Protein AF-0000000069871513 (afdb_homodimer)

Nearest PDB structures (foldseek):
  2qm1-assembly1_B  TM=8.879E-01  e=6.012E-32  Enterococcus faecalis V583
  5nck-assembly1_B  TM=9.166E-01  e=3.804E-28  Fusobacterium nucleatum
  2yhy-assembly1_A  TM=8.783E-01  e=1.536E-26  Homo sapiens
  5f7r-assembly1_A  TM=8.833E-01  e=1.737E-26  Listeria monocytogenes EGD-e
  2yhw-assembly1_A-2  TM=8.695E-01  e=2.845E-26  Homo sapiens

Secondary structure (DSSP, 8-state):
-------EEEEEEEE-SSEEEEEEEETTS-EEEEEEEEE--TTS-HHHHHHHHHHHHHHHHHHTTT-EEEEEEEEE-S-EETTTTEE-S-TTSGGGTTB-HHHHHHHHH-S-EEEEEHHHHHHHHHHHHSTTTT-SEEEEEEESSSEEEEEEETTEE---SSS-TT-GGGSEETTEEGGGTSSHHHHHHHHHHHHS----HHHHHHHHHTT-HHHHHHHHHHHHHHHHHHHHHHHHH--SEEEEESGGGGGHHHHHHHHHHHHHTTS-HHHHHH-EEEE-SSGGGHHHHHHHHTTT--/-------EEEEEEEE-SSEEEEEEEETTS-EEEEEEEEE--TTS-HHHHHHHHHHHHHHHHHHTTT-EEEEEEEEE-S-EETTTTEE-S-TTSGGGTTB-HHHHHHHHH-S-EEEEEHHHHHHHHHHHHSTTTT-SEEEEEEESSSEEEEEEETTEE---SSS-TT-GGGSEETTEEGGGTSSHHHHHHHHHHHHS----HHHHHHHHHTT-HHHHHHHHHHHHHHHHHHHHHHHHH--SEEEEESGGGGGHHHHHHHHHHHHHTTS-HHHHHH-EEEE-SSGGGHHHHHHHHTTT--

InterPro domains:
  IPR000600 ROK family [PF00480] (11-295)
  IPR000600 ROK family [PTHR18964] (6-296)
  IPR043129 ATPase, nucleotide binding domain [SSF53067] (10-296)

pLDDT: mean 94.79, std 7.9, range [35.88, 98.81]

Radius of gyration: 26.22 Å; Cα contacts (8 Å, |Δi|>4): 1414; chains: 2; bounding box: 74×76×52 Å

Organism: Bacteroides thetaiotaomicron (strain ATCC 29148 / DSM 2079 / JCM 5827 / CCUG 10774 / NCTC 10582 / VPI-5482 / E50) (NCBI:txid226186)

Structure (mmCIF, N/CA/C/O backbone):
data_AF-0000000069871513-model_v1
#
loop_
_entity.id
_entity.type
_entity.pdbx_description
1 polymer 'ROK family transcriptional repressor'
#
loop_
_atom_site.group_PDB
_atom_site.id
_atom_site.type_symbol
_atom_site.label_atom_id
_atom_site.label_alt_id
_atom_site.label_comp_id
_atom_site.label_asym_id
_atom_site.label_entity_id
_atom_site.label_seq_id
_atom_site.pdbx_PDB_ins_code
_atom_site.Cartn_x
_atom_site.Cartn_y
_atom_site.Cartn_z
_atom_site.occupancy
_atom_site.B_iso_or_equiv
_atom_site.auth_seq_id
_atom_site.auth_comp_id
_atom_site.auth_asym_id
_atom_site.auth_atom_id
_atom_site.pdbx_PDB_model_num
ATOM 1 N N . MET A 1 1 ? 42.719 -18.656 -26.688 1 36.09 1 MET A N 1
ATOM 2 C CA . MET A 1 1 ? 41.812 -19.391 -25.797 1 36.09 1 MET A CA 1
ATOM 3 C C . MET A 1 1 ? 40.812 -18.438 -25.156 1 36.09 1 MET A C 1
ATOM 5 O O . MET A 1 1 ? 41.156 -17.562 -24.375 1 36.09 1 MET A O 1
ATOM 9 N N . ARG A 1 2 ? 39.844 -18.125 -25.875 1 39.47 2 ARG A N 1
ATOM 10 C CA . ARG A 1 2 ? 38.875 -17.172 -25.359 1 39.47 2 ARG A CA 1
ATOM 11 C C . ARG A 1 2 ? 38.312 -17.609 -24.016 1 39.47 2 ARG A C 1
ATOM 13 O O . ARG A 1 2 ? 37.781 -18.719 -23.891 1 39.47 2 ARG A O 1
ATOM 20 N N . ILE A 1 3 ? 38.812 -17.141 -22.953 1 39.59 3 ILE A N 1
ATOM 21 C CA . ILE A 1 3 ? 38.344 -17.438 -21.609 1 39.59 3 ILE A CA 1
ATOM 22 C C . ILE A 1 3 ? 36.844 -17.234 -21.547 1 39.59 3 ILE A C 1
ATOM 24 O O . ILE A 1 3 ? 36.344 -16.141 -21.766 1 39.59 3 ILE A O 1
ATOM 28 N N . VAL A 1 4 ? 36.125 -18.234 -22.031 1 45.56 4 VAL A N 1
ATOM 29 C CA . VAL A 1 4 ? 34.688 -18.156 -21.875 1 45.56 4 VAL A CA 1
ATOM 30 C C . VAL A 1 4 ? 34.312 -18.062 -20.391 1 45.56 4 VAL A C 1
ATOM 32 O O . VAL A 1 4 ? 34.656 -18.953 -19.609 1 45.56 4 VAL A O 1
ATOM 35 N N . TYR A 1 5 ? 34.312 -16.906 -19.766 1 51.69 5 TYR A N 1
ATOM 36 C CA . TYR A 1 5 ? 33.875 -16.781 -18.391 1 51.69 5 TYR A CA 1
ATOM 37 C C . TYR A 1 5 ? 32.594 -17.578 -18.172 1 51.69 5 TYR A C 1
ATOM 39 O O . TYR A 1 5 ? 31.656 -17.531 -18.984 1 51.69 5 TYR A O 1
ATOM 47 N N . PRO A 1 6 ? 32.781 -18.609 -17.328 1 61.94 6 PRO A N 1
ATOM 48 C CA . PRO A 1 6 ? 31.609 -19.469 -17.125 1 61.94 6 PRO A CA 1
ATOM 49 C C . PRO A 1 6 ? 30.344 -18.688 -16.828 1 61.94 6 PRO A C 1
ATOM 51 O O . PRO A 1 6 ? 30.406 -17.609 -16.219 1 61.94 6 PRO A O 1
ATOM 54 N N . LYS A 1 7 ? 29.297 -18.922 -17.5 1 80.25 7 LYS A N 1
ATOM 55 C CA . LYS A 1 7 ? 27.984 -18.281 -17.312 1 80.25 7 LYS A CA 1
ATOM 56 C C . LYS A 1 7 ? 27.484 -18.484 -15.883 1 80.25 7 LYS A C 1
ATOM 58 O O . LYS A 1 7 ? 27.469 -19.609 -15.375 1 80.25 7 LYS A O 1
ATOM 63 N N . LYS A 1 8 ? 27.438 -17.391 -15.086 1 90.94 8 LYS A N 1
ATOM 64 C CA . LYS A 1 8 ? 26.812 -17.469 -13.758 1 90.94 8 LYS A CA 1
ATOM 65 C C . LYS A 1 8 ? 25.359 -17.875 -13.852 1 90.94 8 LYS A C 1
ATOM 67 O O . LYS A 1 8 ? 24.562 -17.25 -14.562 1 90.94 8 LYS A O 1
ATOM 72 N N . ILE A 1 9 ? 25.109 -19.094 -13.328 1 96.44 9 ILE A N 1
ATOM 73 C CA . ILE A 1 9 ? 23.75 -19.594 -13.375 1 96.44 9 ILE A CA 1
ATOM 74 C C . ILE A 1 9 ? 23.234 -19.859 -11.953 1 96.44 9 ILE A C 1
ATOM 76 O O . ILE A 1 9 ? 24.031 -20.031 -11.031 1 96.44 9 ILE A O 1
ATOM 80 N N . ALA A 1 10 ? 21.984 -19.781 -11.773 1 98.38 10 ALA A N 1
ATOM 81 C CA . ALA A 1 10 ? 21.312 -20.062 -10.508 1 98.38 10 ALA A CA 1
ATOM 82 C C . ALA A 1 10 ? 20.188 -21.078 -10.695 1 98.38 10 ALA A C 1
ATOM 84 O O . ALA A 1 10 ? 19.594 -21.156 -11.766 1 98.38 10 ALA A O 1
ATOM 85 N N . ILE A 1 11 ? 20.016 -21.859 -9.695 1 98.62 11 ILE A N 1
ATOM 86 C CA . ILE A 1 11 ? 18.844 -22.719 -9.641 1 98.62 11 ILE A CA 1
ATOM 87 C C . ILE A 1 11 ? 17.656 -21.953 -9.039 1 98.62 11 ILE A C 1
ATOM 89 O O . ILE A 1 11 ? 17.797 -21.312 -7.992 1 98.62 11 ILE A O 1
ATOM 93 N N . GLY A 1 12 ? 16.562 -21.938 -9.742 1 98.81 12 GLY A N 1
ATOM 94 C CA . GLY A 1 12 ? 15.312 -21.453 -9.188 1 98.81 12 GLY A CA 1
ATOM 95 C C . GLY A 1 12 ? 14.336 -22.562 -8.859 1 98.81 12 GLY A C 1
ATOM 96 O O . GLY A 1 12 ? 14.125 -23.469 -9.656 1 98.81 12 GLY A O 1
ATOM 97 N N . VAL A 1 13 ? 13.773 -22.5 -7.656 1 98.75 13 VAL A N 1
ATOM 98 C CA . VAL A 1 13 ? 12.789 -23.484 -7.219 1 98.75 13 VAL A CA 1
ATOM 99 C C . VAL A 1 13 ? 11.508 -22.781 -6.785 1 98.75 13 VAL A C 1
ATOM 101 O O . VAL A 1 13 ? 11.539 -21.906 -5.914 1 98.75 13 VAL A O 1
ATOM 104 N N . ASP A 1 14 ? 10.445 -23.109 -7.367 1 97.56 14 ASP A N 1
ATOM 105 C CA . ASP A 1 14 ? 9.117 -22.625 -7.008 1 97.56 14 ASP A CA 1
ATOM 106 C C . ASP A 1 14 ? 8.32 -23.703 -6.262 1 97.56 14 ASP A C 1
ATOM 108 O O . ASP A 1 14 ? 7.949 -24.719 -6.848 1 97.56 14 ASP A O 1
ATOM 112 N N . ILE A 1 15 ? 8.07 -23.438 -5.039 1 96.5 15 ILE A N 1
ATOM 113 C CA . ILE A 1 15 ? 7.363 -24.406 -4.207 1 96.5 15 ILE A CA 1
ATOM 114 C C . ILE A 1 15 ? 5.914 -23.969 -4.016 1 96.5 15 ILE A C 1
ATOM 116 O O . ILE A 1 15 ? 5.629 -23.062 -3.229 1 96.5 15 ILE A O 1
ATOM 120 N N . GLY A 1 16 ? 5.023 -24.625 -4.68 1 91.5 16 GLY A N 1
ATOM 121 C CA . GLY A 1 16 ? 3.596 -24.406 -4.504 1 91.5 16 GLY A CA 1
ATOM 122 C C . GLY A 1 16 ? 2.926 -25.5 -3.689 1 91.5 16 GLY A C 1
ATOM 123 O O . GLY A 1 16 ? 3.561 -26.5 -3.336 1 91.5 16 GLY A O 1
ATOM 124 N N . GLY A 1 17 ? 1.733 -25.25 -3.395 1 86.25 17 GLY A N 1
ATOM 125 C CA . GLY A 1 17 ? 0.981 -26.25 -2.664 1 86.25 17 GLY A CA 1
ATOM 126 C C . GLY A 1 17 ? 0.717 -27.5 -3.477 1 86.25 17 GLY A C 1
ATOM 127 O O . GLY A 1 17 ? 0.546 -28.594 -2.916 1 86.25 17 GLY A O 1
ATOM 128 N N . THR A 1 18 ? 0.7 -27.406 -4.738 1 86.12 18 THR A N 1
ATOM 129 C CA . THR A 1 18 ? 0.325 -28.516 -5.609 1 86.12 18 THR A CA 1
ATOM 130 C C . THR A 1 18 ? 1.543 -29.062 -6.355 1 86.12 18 THR A C 1
ATOM 132 O O . THR A 1 18 ? 1.686 -30.266 -6.527 1 86.12 18 THR A O 1
ATOM 135 N N . LYS A 1 19 ? 2.418 -28.188 -6.758 1 92.31 19 LYS A N 1
ATOM 136 C CA . LYS A 1 19 ? 3.572 -28.578 -7.559 1 92.31 19 LYS A CA 1
ATOM 137 C C . LYS A 1 19 ? 4.824 -27.812 -7.129 1 92.31 19 LYS A C 1
ATOM 139 O O . LYS A 1 19 ? 4.73 -26.719 -6.578 1 92.31 19 LYS A O 1
ATOM 144 N N . ILE A 1 20 ? 5.891 -28.453 -7.387 1 97 20 ILE A N 1
ATOM 145 C CA . ILE A 1 20 ? 7.207 -27.844 -7.25 1 97 20 ILE A CA 1
ATOM 146 C C . ILE A 1 20 ? 7.918 -27.844 -8.602 1 97 20 ILE A C 1
ATOM 148 O O . ILE A 1 20 ? 7.977 -28.875 -9.281 1 97 20 ILE A O 1
ATOM 152 N N . LYS A 1 21 ? 8.359 -26.672 -9.031 1 97.75 21 LYS A N 1
ATOM 153 C CA . LYS A 1 21 ? 9.062 -26.547 -10.305 1 97.75 21 LYS A CA 1
ATOM 154 C C . LYS A 1 21 ? 10.453 -25.953 -10.109 1 97.75 21 LYS A C 1
ATOM 156 O O . LYS A 1 21 ? 10.633 -25.031 -9.312 1 97.75 21 LYS A O 1
ATOM 161 N N . ALA A 1 22 ? 11.406 -26.5 -10.852 1 98.62 22 ALA A N 1
ATOM 162 C CA . ALA A 1 22 ? 12.781 -26.016 -10.742 1 98.62 22 ALA A CA 1
ATOM 163 C C . ALA A 1 22 ? 13.422 -25.891 -12.117 1 98.62 22 ALA A C 1
ATOM 165 O O . ALA A 1 22 ? 13.016 -26.562 -13.07 1 98.62 22 ALA A O 1
ATOM 166 N N . GLY A 1 23 ? 14.367 -25 -12.203 1 98.38 23 GLY A N 1
ATOM 167 C CA . GLY A 1 23 ? 15.141 -24.797 -13.422 1 98.38 23 GLY A CA 1
ATOM 168 C C . GLY A 1 23 ? 16.406 -24 -13.195 1 98.38 23 GLY A C 1
ATOM 169 O O . GLY A 1 23 ? 16.641 -23.469 -12.102 1 98.38 23 GLY A O 1
ATOM 170 N N . LEU A 1 24 ? 17.234 -24.016 -14.25 1 98.06 24 LEU A N 1
ATOM 171 C CA . LEU A 1 24 ? 18.469 -23.234 -14.273 1 98.06 24 LEU A CA 1
ATOM 172 C C . LEU A 1 24 ? 18.312 -21.984 -15.117 1 98.06 24 LEU A C 1
ATOM 174 O O . LEU A 1 24 ? 17.766 -22.047 -16.219 1 98.06 24 LEU A O 1
ATOM 178 N N . VAL A 1 25 ? 18.734 -20.906 -14.516 1 98 25 VAL A N 1
ATOM 179 C CA . VAL A 1 25 ? 18.609 -19.625 -15.219 1 98 25 VAL A CA 1
ATOM 180 C C . VAL A 1 25 ? 19.922 -18.859 -15.125 1 98 25 VAL A C 1
ATOM 182 O O . VAL A 1 25 ? 20.547 -18.828 -14.062 1 98 25 VAL A O 1
ATOM 185 N N . ASP A 1 26 ? 20.359 -18.219 -16.188 1 96.75 26 ASP A N 1
ATOM 186 C CA . ASP A 1 26 ? 21.562 -17.391 -16.125 1 96.75 26 ASP A CA 1
ATOM 187 C C . ASP A 1 26 ? 21.203 -15.938 -15.828 1 96.75 26 ASP A C 1
ATOM 189 O O . ASP A 1 26 ? 20.031 -15.609 -15.633 1 96.75 26 ASP A O 1
ATOM 193 N N . ILE A 1 27 ? 22.203 -15.125 -15.766 1 94.75 27 ILE A N 1
ATOM 194 C CA . ILE A 1 27 ? 22.047 -13.758 -15.297 1 94.75 27 ILE A CA 1
ATOM 195 C C . ILE A 1 27 ? 21.203 -12.961 -16.297 1 94.75 27 ILE A C 1
ATOM 197 O O . ILE A 1 27 ? 20.641 -11.914 -15.953 1 94.75 27 ILE A O 1
ATOM 201 N N . ASN A 1 28 ? 21.047 -13.445 -17.516 1 95.31 28 ASN A N 1
ATOM 202 C CA . ASN A 1 28 ? 20.297 -12.758 -18.547 1 95.31 28 ASN A CA 1
ATOM 203 C C . ASN A 1 28 ? 18.875 -13.281 -18.656 1 95.31 28 ASN A C 1
ATOM 205 O O . ASN A 1 28 ? 18.109 -12.867 -19.531 1 95.31 28 ASN A O 1
ATOM 209 N N . GLY A 1 29 ? 18.531 -14.219 -17.812 1 96.19 29 GLY A N 1
ATOM 210 C CA . GLY A 1 29 ? 17.188 -14.773 -17.812 1 96.19 29 GLY A CA 1
ATOM 211 C C . GLY A 1 29 ? 17.016 -15.914 -18.797 1 96.19 29 GLY A C 1
ATOM 212 O O . GLY A 1 29 ? 15.898 -16.281 -19.156 1 96.19 29 GLY A O 1
ATOM 213 N N . GLN A 1 30 ? 18.078 -16.375 -19.312 1 96.25 30 GLN A N 1
ATOM 214 C CA . GLN A 1 30 ? 18 -17.531 -20.203 1 96.25 30 GLN A CA 1
ATOM 215 C C . GLN A 1 30 ? 17.906 -18.828 -19.422 1 96.25 30 GLN A C 1
ATOM 217 O O . GLN A 1 30 ? 18.688 -19.062 -18.5 1 96.25 30 GLN A O 1
ATOM 222 N N . ILE A 1 31 ? 16.984 -19.656 -19.812 1 96.88 31 ILE A N 1
ATOM 223 C CA . ILE A 1 31 ? 16.828 -20.969 -19.203 1 96.88 31 ILE A CA 1
ATOM 224 C C . ILE A 1 31 ? 17.906 -21.906 -19.734 1 96.88 31 ILE A C 1
ATOM 226 O O . ILE A 1 31 ? 18.109 -22 -20.953 1 96.88 31 ILE A O 1
ATOM 230 N N . ILE A 1 32 ? 18.547 -22.531 -18.828 1 95.06 32 ILE A N 1
ATOM 231 C CA . ILE A 1 32 ? 19.578 -23.5 -19.172 1 95.06 32 ILE A CA 1
ATOM 232 C C . ILE A 1 32 ? 19.078 -24.906 -18.859 1 95.06 32 ILE A C 1
ATOM 234 O O . ILE A 1 32 ? 18.562 -25.172 -17.781 1 95.06 32 ILE A O 1
ATOM 238 N N . GLY A 1 33 ? 19.188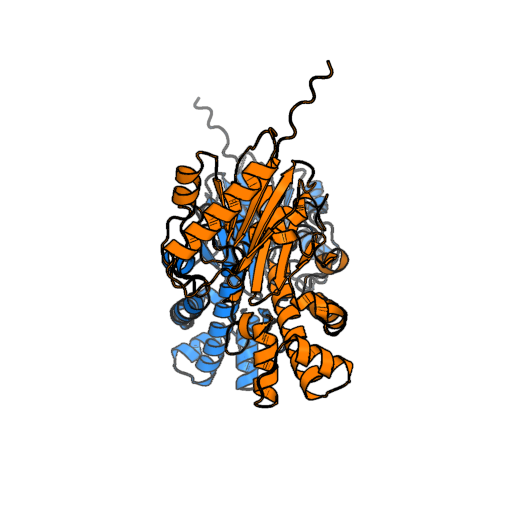 -25.812 -19.859 1 95.25 33 GLY A N 1
ATOM 239 C CA . GLY A 1 33 ? 18.719 -27.172 -19.656 1 95.25 33 GLY A CA 1
ATOM 240 C C . GLY A 1 33 ? 17.203 -27.281 -19.672 1 95.25 33 GLY A C 1
ATOM 241 O O . GLY A 1 33 ? 16.531 -26.578 -20.438 1 95.25 33 GLY A O 1
ATOM 242 N N . ILE A 1 34 ? 16.703 -28.312 -18.969 1 97.19 34 ILE A N 1
ATOM 243 C CA . ILE A 1 34 ? 15.273 -28.609 -19 1 97.19 34 ILE A CA 1
ATOM 244 C C . ILE A 1 34 ? 14.672 -28.422 -17.609 1 97.19 34 ILE A C 1
ATOM 246 O O . ILE A 1 34 ? 15.016 -29.156 -16.672 1 97.19 34 ILE A O 1
ATOM 250 N N . PRO A 1 35 ? 13.789 -27.422 -17.484 1 98 35 PRO A N 1
ATOM 251 C CA . PRO A 1 35 ? 13.078 -27.328 -16.219 1 98 35 PRO A CA 1
ATOM 252 C C . PRO A 1 35 ? 12.289 -28.594 -15.883 1 98 35 PRO A C 1
ATOM 254 O O . PRO A 1 35 ? 11.867 -29.312 -16.797 1 98 35 PRO A O 1
ATOM 257 N N . GLU A 1 36 ? 12.062 -28.812 -14.625 1 98.12 36 GLU A N 1
ATOM 258 C CA . GLU A 1 36 ? 11.336 -30 -14.18 1 98.12 36 GLU A CA 1
ATOM 259 C C . GLU A 1 36 ? 10.281 -29.641 -13.133 1 98.12 36 GLU A C 1
ATOM 261 O O . GLU A 1 36 ? 10.461 -28.688 -12.367 1 98.12 36 GLU A O 1
ATOM 266 N N . SER A 1 37 ? 9.219 -30.375 -13.141 1 97.06 37 SER A N 1
ATOM 267 C CA . SER A 1 37 ? 8.133 -30.203 -12.18 1 97.06 37 SER A CA 1
ATOM 268 C C . SER A 1 37 ? 7.77 -31.531 -11.516 1 97.06 37 SER A C 1
ATOM 270 O O . SER A 1 37 ? 7.785 -32.594 -12.164 1 97.06 37 SER A O 1
ATOM 272 N N . ILE A 1 38 ? 7.508 -31.469 -10.203 1 97.25 38 ILE A N 1
ATOM 273 C CA . ILE A 1 38 ? 7.023 -32.625 -9.461 1 97.25 38 ILE A CA 1
ATOM 274 C C . ILE A 1 38 ? 5.801 -32.25 -8.641 1 97.25 38 ILE A C 1
ATOM 276 O O . ILE A 1 38 ? 5.566 -31.047 -8.383 1 97.25 38 ILE A O 1
ATOM 280 N N . ARG A 1 39 ? 5.062 -33.25 -8.25 1 94.81 39 ARG A N 1
ATOM 281 C CA . ARG A 1 39 ? 3.969 -33 -7.316 1 94.81 39 ARG A CA 1
ATOM 282 C C . ARG A 1 39 ? 4.5 -32.656 -5.93 1 94.81 39 ARG A C 1
ATOM 284 O O . ARG A 1 39 ? 5.465 -33.25 -5.461 1 94.81 39 ARG A O 1
ATOM 291 N N . THR A 1 40 ? 3.953 -31.719 -5.281 1 93.38 40 THR A N 1
ATOM 292 C CA . THR A 1 40 ? 4.391 -31.312 -3.953 1 93.38 40 THR A CA 1
ATOM 293 C C . THR A 1 40 ? 4.105 -32.406 -2.93 1 93.38 40 THR A C 1
ATOM 295 O O . THR A 1 40 ? 4.906 -32.625 -2.02 1 93.38 40 THR A O 1
ATOM 298 N N . LEU A 1 41 ? 2.947 -33.125 -3.104 1 92.5 41 LEU A N 1
ATOM 299 C CA . LEU A 1 41 ? 2.465 -34.125 -2.148 1 92.5 41 LEU A CA 1
ATOM 300 C C . LEU A 1 41 ? 2.342 -33.5 -0.753 1 92.5 41 LEU A C 1
ATOM 302 O O . LEU A 1 41 ? 2.887 -34.062 0.212 1 92.5 41 LEU A O 1
ATOM 306 N N . ALA A 1 42 ? 1.571 -32.438 -0.666 1 90.25 42 ALA A N 1
ATOM 307 C CA . ALA A 1 42 ? 1.535 -31.531 0.467 1 90.25 42 ALA A CA 1
ATOM 308 C C . ALA A 1 42 ? 1.076 -32.25 1.737 1 90.25 42 ALA A C 1
ATOM 310 O O . ALA A 1 42 ? 1.376 -31.797 2.848 1 90.25 42 ALA A O 1
ATOM 311 N N . HIS A 1 43 ? 0.436 -33.344 1.594 1 93.06 43 HIS A N 1
ATOM 312 C CA . HIS A 1 43 ? -0.128 -34 2.76 1 93.06 43 HIS A CA 1
ATOM 313 C C . HIS A 1 43 ? 0.735 -35.188 3.184 1 93.06 43 HIS A C 1
ATOM 315 O O . HIS A 1 43 ? 0.454 -35.844 4.195 1 93.06 43 HIS A O 1
ATOM 321 N N . GLU A 1 44 ? 1.738 -35.469 2.455 1 94.06 44 GLU A N 1
ATOM 322 C CA . GLU A 1 44 ? 2.727 -36.438 2.859 1 94.06 44 GLU A CA 1
ATOM 323 C C . GLU A 1 44 ? 3.658 -35.906 3.936 1 94.06 44 GLU A C 1
ATOM 325 O O . GLU A 1 44 ? 3.701 -34.688 4.164 1 94.06 44 GLU A O 1
ATOM 330 N N . PRO A 1 45 ? 4.359 -36.812 4.637 1 95.25 45 PRO A N 1
ATOM 331 C CA . PRO A 1 45 ? 5.312 -36.344 5.637 1 95.25 45 PRO A CA 1
ATOM 332 C C . PRO A 1 45 ? 6.309 -35.312 5.07 1 95.25 45 PRO A C 1
ATOM 334 O O . PRO A 1 45 ? 6.805 -35.5 3.955 1 95.25 45 PRO A O 1
ATOM 337 N N . GLY A 1 46 ? 6.559 -34.281 5.809 1 95.81 46 GLY A N 1
ATOM 338 C CA . GLY A 1 46 ? 7.438 -33.219 5.391 1 95.81 46 GLY A CA 1
ATOM 339 C C . GLY A 1 46 ? 8.789 -33.688 4.891 1 95.81 46 GLY A C 1
ATOM 340 O O . GLY A 1 46 ? 9.312 -33.188 3.904 1 95.81 46 GLY A O 1
ATOM 341 N N . GLU A 1 47 ? 9.297 -34.656 5.527 1 95.5 47 GLU A N 1
ATOM 342 C CA . GLU A 1 47 ? 10.594 -35.219 5.148 1 95.5 47 GLU A CA 1
ATOM 343 C C . GLU A 1 47 ? 10.57 -35.75 3.719 1 95.5 47 GLU A C 1
ATOM 345 O O . GLU A 1 47 ? 11.57 -35.656 3.002 1 95.5 47 GLU A O 1
ATOM 350 N N . MET A 1 48 ? 9.469 -36.312 3.396 1 96.5 48 MET A N 1
ATOM 351 C CA . MET A 1 48 ? 9.32 -36.844 2.041 1 96.5 48 MET A CA 1
ATOM 352 C C . MET A 1 48 ? 9.328 -35.688 1.021 1 96.5 48 MET A C 1
ATOM 354 O O . MET A 1 48 ? 9.93 -35.812 -0.046 1 96.5 48 MET A O 1
ATOM 358 N N . ILE A 1 49 ? 8.641 -34.656 1.353 1 96.62 49 ILE A N 1
ATOM 359 C CA . ILE A 1 49 ? 8.594 -33.5 0.476 1 96.62 49 ILE A CA 1
ATOM 360 C C . ILE A 1 49 ? 10.008 -32.969 0.272 1 96.62 49 ILE A C 1
ATOM 362 O O . ILE A 1 49 ? 10.414 -32.688 -0.859 1 96.62 49 ILE A O 1
ATOM 366 N N . ILE A 1 50 ? 10.742 -32.906 1.359 1 97.38 50 ILE A N 1
ATOM 367 C CA . ILE A 1 50 ? 12.086 -32.344 1.331 1 97.38 50 ILE A CA 1
ATOM 368 C C . ILE A 1 50 ? 13.023 -33.25 0.553 1 97.38 50 ILE A C 1
ATOM 370 O O . ILE A 1 50 ? 13.898 -32.781 -0.182 1 97.38 50 ILE A O 1
ATOM 374 N N . GLU A 1 51 ? 12.859 -34.5 0.73 1 97.5 51 GLU A N 1
ATOM 375 C CA . GLU A 1 51 ? 13.664 -35.438 -0.023 1 97.5 51 GLU A CA 1
ATOM 376 C C . GLU A 1 51 ? 13.438 -35.312 -1.524 1 97.5 51 GLU A C 1
ATOM 378 O O . GLU A 1 51 ? 14.391 -35.281 -2.305 1 97.5 51 GLU A O 1
ATOM 383 N N . GLN A 1 52 ? 12.219 -35.188 -1.906 1 97.38 52 GLN A N 1
ATOM 384 C CA . GLN A 1 52 ? 11.891 -35 -3.314 1 97.38 52 GLN A CA 1
ATOM 385 C C . GLN A 1 52 ? 12.43 -33.688 -3.844 1 97.38 52 GLN A C 1
ATOM 387 O O . GLN A 1 52 ? 12.906 -33.625 -4.977 1 97.38 52 GLN A O 1
ATOM 392 N N . LEU A 1 53 ? 12.312 -32.75 -3.041 1 97.94 53 LEU A N 1
ATOM 393 C CA . LEU A 1 53 ? 12.852 -31.438 -3.389 1 97.94 53 LEU A CA 1
ATOM 394 C C . LEU A 1 53 ? 14.359 -31.516 -3.604 1 97.94 53 LEU A C 1
ATOM 396 O O . LEU A 1 53 ? 14.883 -30.953 -4.574 1 97.94 53 LEU A O 1
ATOM 400 N N . THR A 1 54 ? 15.047 -32.188 -2.705 1 98.31 54 THR A N 1
ATOM 401 C CA . THR A 1 54 ? 16.5 -32.312 -2.791 1 98.31 54 THR A CA 1
ATOM 402 C C . THR A 1 54 ? 16.891 -33.094 -4.055 1 98.31 54 THR A C 1
ATOM 404 O O . THR A 1 54 ? 17.859 -32.719 -4.719 1 98.31 54 THR A O 1
ATOM 407 N N . LEU A 1 55 ? 16.125 -34.062 -4.344 1 98.44 55 LEU A N 1
ATOM 408 C CA . LEU A 1 55 ? 16.391 -34.844 -5.562 1 98.44 55 LEU A CA 1
ATOM 409 C C . LEU A 1 55 ? 16.203 -33.969 -6.797 1 98.44 55 LEU A C 1
ATOM 411 O O . LEU A 1 55 ? 17 -34.031 -7.738 1 98.44 55 LEU A O 1
ATOM 415 N N . LEU A 1 56 ? 15.172 -33.219 -6.766 1 98.56 56 LEU A N 1
ATOM 416 C CA . LEU A 1 56 ? 14.898 -32.281 -7.871 1 98.56 56 LEU A CA 1
ATOM 417 C C . LEU A 1 56 ? 16.062 -31.312 -8.062 1 98.56 56 LEU A C 1
ATOM 419 O O . LEU A 1 56 ? 16.5 -31.094 -9.195 1 98.56 56 LEU A O 1
ATOM 423 N N . ILE A 1 57 ? 16.562 -30.75 -6.988 1 98.56 57 ILE A N 1
ATOM 424 C CA . ILE A 1 57 ? 17.656 -29.781 -7.031 1 98.56 57 ILE A CA 1
ATOM 425 C C . ILE A 1 57 ? 18.938 -30.484 -7.527 1 98.56 57 ILE A C 1
ATOM 427 O O . ILE A 1 57 ? 19.688 -29.906 -8.305 1 98.56 57 ILE A O 1
ATOM 431 N N . ARG A 1 58 ? 19.188 -31.719 -7.121 1 98.06 58 ARG A N 1
ATOM 432 C CA . ARG A 1 58 ? 20.344 -32.469 -7.578 1 98.06 58 ARG A CA 1
ATOM 433 C C . ARG A 1 58 ? 20.312 -32.656 -9.094 1 98.06 58 ARG A C 1
ATOM 435 O O . ARG A 1 58 ? 21.359 -32.562 -9.75 1 98.06 58 ARG A O 1
ATOM 442 N N . ARG A 1 59 ? 19.125 -32.938 -9.57 1 97.81 59 ARG A N 1
ATOM 443 C CA . ARG A 1 59 ? 19 -33.094 -11.016 1 97.81 59 ARG A CA 1
ATOM 444 C C . ARG A 1 59 ? 19.328 -31.781 -11.734 1 97.81 59 ARG A C 1
ATOM 446 O O . ARG A 1 59 ? 19.906 -31.797 -12.82 1 97.81 59 ARG A O 1
ATOM 453 N N . MET A 1 60 ? 18.938 -30.641 -11.172 1 97.75 60 MET A N 1
ATOM 454 C CA . MET A 1 60 ? 19.312 -29.359 -11.75 1 97.75 60 MET A CA 1
ATOM 455 C C . MET A 1 60 ? 20.828 -29.156 -11.711 1 97.75 60 MET A C 1
ATOM 457 O O . MET A 1 60 ? 21.406 -28.656 -12.672 1 97.75 60 MET A O 1
ATOM 461 N N . ILE A 1 61 ? 21.453 -29.547 -10.609 1 96.88 61 ILE A N 1
ATOM 462 C CA . ILE A 1 61 ? 22.891 -29.406 -10.469 1 96.88 61 ILE A CA 1
ATOM 463 C C . ILE A 1 61 ? 23.594 -30.219 -11.539 1 96.88 61 ILE A C 1
ATOM 465 O O . ILE A 1 61 ? 24.594 -29.781 -12.125 1 96.88 61 ILE A O 1
ATOM 469 N N . GLN A 1 62 ? 23.062 -31.359 -11.805 1 96.12 62 GLN A N 1
ATOM 470 C CA . GLN A 1 62 ? 23.641 -32.219 -12.844 1 96.12 62 GLN A CA 1
ATOM 471 C C . GLN A 1 62 ? 23.562 -31.547 -14.211 1 96.12 62 GLN A C 1
ATOM 473 O O . GLN A 1 62 ? 24.484 -31.656 -15.016 1 96.12 62 GLN A O 1
ATOM 478 N N . GLN A 1 63 ? 22.5 -30.844 -14.406 1 95.75 63 GLN A N 1
ATOM 479 C CA . GLN A 1 63 ? 22.281 -30.172 -15.688 1 95.75 63 GLN A CA 1
ATOM 480 C C . GLN A 1 63 ? 23.219 -28.984 -15.844 1 95.75 63 GLN A C 1
ATOM 482 O O . GLN A 1 63 ? 23.438 -28.5 -16.953 1 95.75 63 GLN A O 1
ATOM 487 N N . ALA A 1 64 ? 23.688 -28.391 -14.852 1 92.06 64 ALA A N 1
ATOM 488 C CA . ALA A 1 64 ? 24.547 -27.219 -14.906 1 92.06 64 ALA A CA 1
ATOM 489 C C . ALA A 1 64 ? 25.875 -27.531 -15.594 1 92.06 64 ALA A C 1
ATOM 491 O O . ALA A 1 64 ? 26.531 -26.625 -16.125 1 92.06 64 ALA A O 1
ATOM 492 N N . ASP A 1 65 ? 26.219 -28.812 -15.773 1 83.5 65 ASP A N 1
ATOM 493 C CA . ASP A 1 65 ? 27.281 -29.375 -16.594 1 83.5 65 ASP A CA 1
ATOM 494 C C . ASP A 1 65 ? 28.531 -28.516 -16.547 1 83.5 65 ASP A C 1
ATOM 496 O O . ASP A 1 65 ? 29.078 -28.125 -17.578 1 83.5 65 ASP A O 1
ATOM 500 N N . GLY A 1 66 ? 29.078 -28.062 -15.32 1 81.06 66 GLY A N 1
ATOM 501 C CA . GLY A 1 66 ? 30.344 -27.344 -15.242 1 81.06 66 GLY A CA 1
ATOM 502 C C . GLY A 1 66 ? 30.172 -25.828 -15.148 1 81.06 66 GLY A C 1
ATOM 503 O O . GLY A 1 66 ? 31.125 -25.109 -14.898 1 81.06 66 GLY A O 1
ATOM 504 N N . ALA A 1 67 ? 28.969 -25.344 -15.422 1 87.75 67 ALA A N 1
ATOM 505 C CA . ALA A 1 67 ? 28.719 -23.922 -15.227 1 87.75 67 ALA A CA 1
ATOM 506 C C . ALA A 1 67 ? 28.922 -23.531 -13.766 1 87.75 67 ALA A C 1
ATOM 508 O O . ALA A 1 67 ? 28.938 -24.391 -12.883 1 87.75 67 ALA A O 1
ATOM 509 N N . GLU A 1 68 ? 29.188 -22.25 -13.562 1 92.88 68 GLU A N 1
ATOM 510 C CA . GLU A 1 68 ? 29.312 -21.719 -12.211 1 92.88 68 GLU A CA 1
ATOM 511 C C . GLU A 1 68 ? 27.953 -21.5 -11.562 1 92.88 68 GLU A C 1
ATOM 513 O O . GLU A 1 68 ? 27.234 -20.578 -11.93 1 92.88 68 GLU A O 1
ATOM 518 N N . LEU A 1 69 ? 27.656 -22.391 -10.695 1 95.94 69 LEU A N 1
ATOM 519 C CA . LEU A 1 69 ? 26.422 -22.25 -9.93 1 95.94 69 LEU A CA 1
ATOM 520 C C . LEU A 1 69 ? 26.594 -21.281 -8.758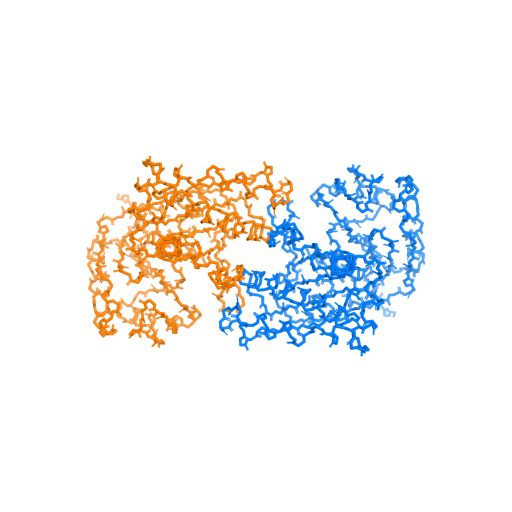 1 95.94 69 LEU A C 1
ATOM 522 O O . LEU A 1 69 ? 27.344 -21.578 -7.816 1 95.94 69 LEU A O 1
ATOM 526 N N . ILE A 1 70 ? 25.875 -20.188 -8.82 1 97 70 ILE A N 1
ATOM 527 C CA . ILE A 1 70 ? 26.125 -19.141 -7.824 1 97 70 ILE A CA 1
ATOM 528 C C . ILE A 1 70 ? 25.219 -19.359 -6.617 1 97 70 ILE A C 1
ATOM 530 O O . ILE A 1 70 ? 25.422 -18.75 -5.566 1 97 70 ILE A O 1
ATOM 534 N N . GLY A 1 71 ? 24.188 -20.203 -6.781 1 98.06 71 GLY A N 1
ATOM 535 C CA . GLY A 1 71 ? 23.328 -20.484 -5.641 1 98.06 71 GLY A CA 1
ATOM 536 C C . GLY A 1 71 ? 21.953 -21 -6.043 1 98.06 71 GLY A C 1
ATOM 537 O O . GLY A 1 71 ? 21.734 -21.359 -7.203 1 98.06 71 GLY A O 1
ATOM 538 N N . ILE A 1 72 ? 21.062 -21.125 -5.027 1 98.62 72 ILE A N 1
ATOM 539 C CA . ILE A 1 72 ? 19.703 -21.641 -5.164 1 98.62 72 ILE A CA 1
ATOM 540 C C . ILE A 1 72 ? 18.703 -20.609 -4.629 1 98.62 72 ILE A C 1
ATOM 542 O O . ILE A 1 72 ? 18.766 -20.234 -3.455 1 98.62 72 ILE A O 1
ATOM 546 N N . GLY A 1 73 ? 17.891 -20.109 -5.527 1 98.62 73 GLY A N 1
ATOM 547 C CA . GLY A 1 73 ? 16.75 -19.312 -5.094 1 98.62 73 GLY A CA 1
ATOM 548 C C . GLY A 1 73 ? 15.477 -20.125 -4.934 1 98.62 73 GLY A C 1
ATOM 549 O O . GLY A 1 73 ? 15.164 -20.969 -5.773 1 98.62 73 GLY A O 1
ATOM 550 N N . ILE A 1 74 ? 14.766 -19.828 -3.852 1 98.56 74 ILE A N 1
ATOM 551 C CA . ILE A 1 74 ? 13.531 -20.562 -3.578 1 98.56 74 ILE A CA 1
ATOM 552 C C . ILE A 1 74 ? 12.383 -19.578 -3.385 1 98.56 74 ILE A C 1
ATOM 554 O O . ILE A 1 74 ? 12.445 -18.688 -2.523 1 98.56 74 ILE A O 1
ATOM 558 N N . GLY A 1 75 ? 11.406 -19.609 -4.242 1 97.56 75 GLY A N 1
ATOM 559 C CA . GLY A 1 75 ? 10.102 -19.016 -3.99 1 97.56 75 GLY A CA 1
ATOM 560 C C . GLY A 1 75 ? 9.109 -20.016 -3.414 1 97.56 75 GLY A C 1
ATOM 561 O O . GLY A 1 75 ? 8.812 -21.031 -4.035 1 97.56 75 GLY A O 1
ATOM 562 N N . SER A 1 76 ? 8.625 -19.703 -2.254 1 96.31 76 SER A N 1
ATOM 563 C CA . SER A 1 76 ? 7.762 -20.672 -1.586 1 96.31 76 SER A CA 1
ATOM 564 C C . SER A 1 76 ? 6.426 -20.031 -1.199 1 96.31 76 SER A C 1
ATOM 566 O O . SER A 1 76 ? 6.367 -18.844 -0.876 1 96.31 76 SER A O 1
ATOM 568 N N . THR A 1 77 ? 5.434 -20.859 -1.21 1 91.5 77 THR A N 1
ATOM 569 C CA . THR A 1 77 ? 4.172 -20.438 -0.611 1 91.5 77 THR A CA 1
ATOM 570 C C . THR A 1 77 ? 4.34 -20.188 0.884 1 91.5 77 THR A C 1
ATOM 572 O O . THR A 1 77 ? 5.258 -20.719 1.51 1 91.5 77 THR A O 1
ATOM 575 N N . GLY A 1 78 ? 3.586 -19.297 1.423 1 85.38 78 GLY A N 1
ATOM 576 C CA . GLY A 1 78 ? 3.707 -18.906 2.818 1 85.38 78 GLY A CA 1
ATOM 577 C C . GLY A 1 78 ? 2.455 -19.172 3.627 1 85.38 78 GLY A C 1
ATOM 578 O O . GLY A 1 78 ? 1.564 -19.906 3.176 1 85.38 78 GLY A O 1
ATOM 579 N N . PRO A 1 79 ? 2.598 -18.703 4.781 1 87.62 79 PRO A N 1
ATOM 580 C CA . PRO A 1 79 ? 3.459 -17.641 5.305 1 87.62 79 PRO A CA 1
ATOM 581 C C . PRO A 1 79 ? 4.875 -18.125 5.613 1 87.62 79 PRO A C 1
ATOM 583 O O . PRO A 1 79 ? 5.07 -19.297 5.941 1 87.62 79 PRO A O 1
ATOM 586 N N . LEU A 1 80 ? 5.844 -17.078 5.48 1 93.06 80 LEU A N 1
ATOM 587 C CA . LEU A 1 80 ? 7.258 -17.359 5.715 1 93.06 80 LEU A CA 1
ATOM 588 C C . LEU A 1 80 ? 7.84 -16.375 6.727 1 93.06 80 LEU A C 1
ATOM 590 O O . LEU A 1 80 ? 7.355 -15.25 6.859 1 93.06 80 LEU A O 1
ATOM 594 N N . ASP A 1 81 ? 8.719 -16.891 7.527 1 92.44 81 ASP A N 1
ATOM 595 C CA . ASP A 1 81 ? 9.703 -15.992 8.141 1 92.44 81 ASP A CA 1
ATOM 596 C C . ASP A 1 81 ? 10.938 -15.852 7.262 1 92.44 81 ASP A C 1
ATOM 598 O O . ASP A 1 81 ? 11.852 -16.688 7.312 1 92.44 81 ASP A O 1
ATOM 602 N N . ILE A 1 82 ? 10.898 -14.828 6.508 1 90.19 82 ILE A N 1
ATOM 603 C CA . ILE A 1 82 ? 11.906 -14.648 5.469 1 90.19 82 ILE A CA 1
ATOM 604 C C . ILE A 1 82 ? 13.281 -14.453 6.109 1 90.19 82 ILE A C 1
ATOM 606 O O . ILE A 1 82 ? 14.281 -14.969 5.613 1 90.19 82 ILE A O 1
ATOM 610 N N . ASN A 1 83 ? 13.344 -13.75 7.176 1 87.25 83 ASN A N 1
ATOM 611 C CA . ASN A 1 83 ? 14.609 -13.477 7.855 1 87.25 83 ASN A CA 1
ATOM 612 C C . ASN A 1 83 ? 15.25 -14.758 8.383 1 87.25 83 ASN A C 1
ATOM 614 O O . ASN A 1 83 ? 16.469 -14.922 8.297 1 87.25 83 ASN A O 1
ATOM 618 N N . LYS A 1 84 ? 14.438 -15.641 8.867 1 92.31 84 LYS A N 1
ATOM 619 C CA . LYS A 1 84 ? 14.953 -16.875 9.445 1 92.31 84 LYS A CA 1
ATOM 620 C C . LYS A 1 84 ? 14.969 -18 8.406 1 92.31 84 LYS A C 1
ATOM 622 O O . LYS A 1 84 ? 15.594 -19.047 8.617 1 92.31 84 LYS A O 1
ATOM 627 N N . GLY A 1 85 ? 14.227 -17.797 7.328 1 95.25 85 GLY A N 1
ATOM 628 C CA . GLY A 1 85 ? 14.156 -18.797 6.289 1 95.25 85 GLY A CA 1
ATOM 629 C C . GLY A 1 85 ? 13.297 -20 6.676 1 95.25 85 GLY A C 1
ATOM 630 O O . GLY A 1 85 ? 13.625 -21.141 6.344 1 95.25 85 GLY A O 1
ATOM 631 N N . ILE A 1 86 ? 12.211 -19.719 7.391 1 96 86 ILE A N 1
ATOM 632 C CA . ILE A 1 86 ? 11.375 -20.766 7.953 1 96 86 ILE A CA 1
ATOM 633 C C . ILE A 1 86 ? 9.977 -20.703 7.34 1 96 86 ILE A C 1
ATOM 635 O O . ILE A 1 86 ? 9.422 -19.609 7.156 1 96 86 ILE A O 1
ATOM 639 N N . ILE A 1 87 ? 9.484 -21.875 6.969 1 94.94 87 ILE A N 1
ATOM 640 C CA . ILE A 1 87 ? 8.062 -21.984 6.668 1 94.94 87 ILE A CA 1
ATOM 641 C C . ILE A 1 87 ? 7.258 -21.938 7.965 1 94.94 87 ILE A C 1
ATOM 643 O O . ILE A 1 87 ? 7.441 -22.766 8.852 1 94.94 87 ILE A O 1
ATOM 647 N N . LEU A 1 88 ? 6.402 -20.984 8.031 1 93.25 88 LEU A N 1
ATOM 648 C CA . LEU A 1 88 ? 5.562 -20.891 9.219 1 93.25 88 LEU A CA 1
ATOM 649 C C . LEU A 1 88 ? 4.332 -21.781 9.094 1 93.25 88 LEU A C 1
ATOM 651 O O . LEU A 1 88 ? 4.387 -22.828 8.445 1 93.25 88 LEU A O 1
ATOM 655 N N . GLU A 1 89 ? 3.275 -21.531 9.883 1 90.19 89 GLU A N 1
ATOM 656 C CA . GLU A 1 89 ? 2.057 -22.312 9.75 1 90.19 89 GLU A CA 1
ATOM 657 C C . GLU A 1 89 ? 1.347 -22.016 8.43 1 90.19 89 GLU A C 1
ATOM 659 O O . GLU A 1 89 ? 0.555 -21.078 8.344 1 90.19 89 GLU A O 1
ATOM 664 N N . CYS A 1 90 ? 1.644 -22.875 7.5 1 86.81 90 CYS A N 1
ATOM 665 C CA . CYS A 1 90 ? 1.159 -22.719 6.133 1 86.81 90 CYS A CA 1
ATOM 666 C C . CYS A 1 90 ? 0.112 -23.766 5.797 1 86.81 90 CYS A C 1
ATOM 668 O O . CYS A 1 90 ? 0.398 -24.969 5.836 1 86.81 90 CYS A O 1
ATOM 670 N N . ASN A 1 91 ? -1.031 -23.391 5.406 1 83.5 91 ASN A N 1
ATOM 671 C CA . ASN A 1 91 ? -2.121 -24.312 5.105 1 83.5 91 ASN A CA 1
ATOM 672 C C . ASN A 1 91 ? -1.82 -25.141 3.863 1 83.5 91 ASN A C 1
ATOM 674 O O . ASN A 1 91 ? -2.283 -26.281 3.75 1 83.5 91 ASN A O 1
ATOM 678 N N . ASN A 1 92 ? -1.011 -24.609 2.998 1 86.56 92 ASN A N 1
ATOM 679 C CA . ASN A 1 92 ? -0.682 -25.297 1.757 1 86.56 92 ASN A CA 1
ATOM 680 C C . ASN A 1 92 ? 0.395 -26.359 1.974 1 86.56 92 ASN A C 1
ATOM 682 O O . ASN A 1 92 ? 0.601 -27.234 1.12 1 86.56 92 ASN A O 1
ATOM 686 N N . LEU A 1 93 ? 1.11 -26.219 3.016 1 92.5 93 LEU A N 1
ATOM 687 C CA . LEU A 1 93 ? 2.152 -27.172 3.387 1 92.5 93 LEU A CA 1
ATOM 688 C C . LEU A 1 93 ? 2.037 -27.562 4.859 1 92.5 93 LEU A C 1
ATOM 690 O O . LEU A 1 93 ? 2.951 -27.297 5.645 1 92.5 93 LEU A O 1
ATOM 694 N N . PRO A 1 94 ? 0.985 -28.266 5.137 1 92.44 94 PRO A N 1
ATOM 695 C CA . PRO A 1 94 ? 0.667 -28.484 6.547 1 92.44 94 PRO A CA 1
ATOM 696 C C . PRO A 1 94 ? 1.702 -29.359 7.254 1 92.44 94 PRO A C 1
ATOM 698 O O . PRO A 1 94 ? 1.827 -29.312 8.484 1 92.44 94 PRO A O 1
ATOM 701 N N . THR A 1 95 ? 2.457 -30.141 6.562 1 95.25 95 THR A N 1
ATOM 702 C CA . THR A 1 95 ? 3.396 -31.062 7.199 1 95.25 95 THR A CA 1
ATOM 703 C C . THR A 1 95 ? 4.785 -30.422 7.297 1 95.25 95 THR A C 1
ATOM 705 O O . THR A 1 95 ? 5.727 -31.062 7.77 1 95.25 95 THR A O 1
ATOM 708 N N . LEU A 1 96 ? 4.91 -29.188 6.91 1 95.88 96 LEU A N 1
ATOM 709 C CA . LEU A 1 96 ? 6.18 -28.469 6.973 1 95.88 96 LEU A CA 1
ATOM 710 C C . LEU A 1 96 ? 6.07 -27.234 7.863 1 95.88 96 LEU A C 1
ATOM 712 O O . LEU A 1 96 ? 6.828 -26.281 7.703 1 95.88 96 LEU A O 1
ATOM 716 N N . HIS A 1 97 ? 5.141 -27.297 8.75 1 94.81 97 HIS A N 1
ATOM 717 C CA . HIS A 1 97 ? 4.969 -26.203 9.688 1 94.81 97 HIS A CA 1
ATOM 718 C C . HIS A 1 97 ? 6.242 -25.953 10.492 1 94.81 97 HIS A C 1
ATOM 720 O O . HIS A 1 97 ? 6.812 -26.875 11.062 1 94.81 97 HIS A O 1
ATOM 726 N N . ASN A 1 98 ? 6.668 -24.672 10.461 1 95.31 98 ASN A N 1
ATOM 727 C CA . ASN A 1 98 ? 7.836 -24.203 11.195 1 95.31 98 ASN A CA 1
ATOM 728 C C . ASN A 1 98 ? 9.109 -24.922 10.758 1 95.31 98 ASN A C 1
ATOM 730 O O . ASN A 1 98 ? 9.961 -25.234 11.586 1 95.31 98 ASN A O 1
ATOM 734 N N . TYR A 1 99 ? 9.211 -25.156 9.578 1 96.5 99 TYR A N 1
ATOM 735 C CA . TYR A 1 99 ? 10.328 -25.906 9.016 1 96.5 99 TYR A CA 1
ATOM 736 C C . TYR A 1 99 ? 11.438 -24.953 8.555 1 96.5 99 TYR A C 1
ATOM 738 O O . TYR A 1 99 ? 11.18 -24 7.828 1 96.5 99 TYR A O 1
ATOM 746 N N . PRO A 1 100 ? 12.664 -25.219 8.938 1 97.69 100 PRO A N 1
ATOM 747 C CA . PRO A 1 100 ? 13.797 -24.391 8.539 1 97.69 100 PRO A CA 1
ATOM 748 C C . PRO A 1 100 ? 14.305 -24.703 7.133 1 97.69 100 PRO A C 1
ATOM 750 O O . PRO A 1 100 ? 15.422 -25.203 6.973 1 97.69 100 PRO A O 1
ATOM 753 N N . LEU A 1 101 ? 13.578 -24.328 6.121 1 97.75 101 LEU A N 1
ATOM 754 C CA . LEU A 1 101 ? 13.805 -24.688 4.727 1 97.75 101 LEU A CA 1
ATOM 755 C C . LEU A 1 101 ? 15.141 -24.156 4.234 1 97.75 101 LEU A C 1
ATOM 757 O O . LEU A 1 101 ? 15.914 -24.875 3.609 1 97.75 101 LEU A O 1
ATOM 761 N N . HIS A 1 102 ? 15.414 -22.906 4.527 1 98.12 102 HIS A N 1
ATOM 762 C CA . HIS A 1 102 ? 16.641 -22.266 4.078 1 98.12 102 HIS A CA 1
ATOM 763 C C . HIS A 1 102 ? 17.875 -23.016 4.559 1 98.12 102 HIS A C 1
ATOM 765 O O . HIS A 1 102 ? 18.703 -23.438 3.752 1 98.12 102 HIS A O 1
ATOM 771 N N . LYS A 1 103 ? 17.953 -23.203 5.855 1 97.94 103 LYS A N 1
ATOM 772 C CA . LYS A 1 103 ? 19.109 -23.875 6.453 1 97.94 103 LYS A CA 1
ATOM 773 C C . LYS A 1 103 ? 19.25 -25.297 5.926 1 97.94 103 LYS A C 1
ATOM 775 O O . LYS A 1 103 ? 20.359 -25.75 5.66 1 97.94 103 LYS A O 1
ATOM 780 N N . LYS A 1 104 ? 18.125 -25.969 5.781 1 98.06 104 LYS A N 1
ATOM 781 C CA . LYS A 1 104 ? 18.141 -27.344 5.312 1 98.06 104 LYS A CA 1
ATOM 782 C C . LYS A 1 104 ? 18.734 -27.438 3.912 1 98.06 104 LYS A C 1
ATOM 784 O O . LYS A 1 104 ? 19.625 -28.266 3.666 1 98.06 104 LYS A O 1
ATOM 789 N N . ILE A 1 105 ? 18.281 -26.625 3.035 1 98.44 105 ILE A N 1
ATOM 790 C CA . ILE A 1 105 ? 18.734 -26.688 1.651 1 98.44 105 ILE A CA 1
ATOM 791 C C . ILE A 1 105 ? 20.188 -26.219 1.563 1 98.44 105 ILE A C 1
ATOM 793 O O . ILE A 1 105 ? 21 -26.812 0.853 1 98.44 105 ILE A O 1
ATOM 797 N N . GLU A 1 106 ? 20.5 -25.156 2.254 1 98.25 106 GLU A N 1
ATOM 798 C CA . GLU A 1 106 ? 21.859 -24.641 2.248 1 98.25 106 GLU A CA 1
ATOM 799 C C . GLU A 1 106 ? 22.859 -25.688 2.752 1 98.25 106 GLU A C 1
ATOM 801 O O . GLU A 1 106 ? 23.906 -25.891 2.148 1 98.25 106 GLU A O 1
ATOM 806 N N . SER A 1 107 ? 22.531 -26.344 3.871 1 98 107 SER A N 1
ATOM 807 C CA . SER A 1 107 ? 23.422 -27.344 4.449 1 98 107 SER A CA 1
ATOM 808 C C . SER A 1 107 ? 23.531 -28.562 3.545 1 98 107 SER A C 1
ATOM 810 O O . SER A 1 107 ? 24.594 -29.203 3.49 1 98 107 SER A O 1
ATOM 812 N N . THR A 1 108 ? 22.516 -28.906 2.887 1 98.19 108 THR A N 1
ATOM 813 C CA . THR A 1 108 ? 22.484 -30.109 2.045 1 98.19 108 THR A CA 1
ATOM 814 C C . THR A 1 108 ? 23.391 -29.922 0.828 1 98.19 108 THR A C 1
ATOM 816 O O . THR A 1 108 ? 24.078 -30.859 0.419 1 98.19 108 THR A O 1
ATOM 819 N N . PHE A 1 109 ? 23.422 -28.703 0.259 1 97.94 109 PHE A N 1
ATOM 820 C CA . PHE A 1 109 ? 24.078 -28.547 -1.034 1 97.94 109 PHE A CA 1
ATOM 821 C C . PHE A 1 109 ? 25.359 -27.734 -0.9 1 97.94 109 PHE A C 1
ATOM 823 O O . PHE A 1 109 ? 26.188 -27.719 -1.812 1 97.94 109 PHE A O 1
ATOM 830 N N . GLY A 1 110 ? 25.484 -27.016 0.182 1 97.5 110 GLY A N 1
ATOM 831 C CA . GLY A 1 110 ? 26.672 -26.203 0.386 1 97.5 110 GLY A CA 1
ATOM 832 C C . GLY A 1 110 ? 26.734 -25 -0.535 1 97.5 110 GLY A C 1
ATOM 833 O O . GLY A 1 110 ? 27.812 -24.531 -0.887 1 97.5 110 GLY A O 1
ATOM 834 N N . LEU A 1 111 ? 25.656 -24.609 -1.067 1 97.31 111 LEU A N 1
ATOM 835 C CA . LEU A 1 111 ? 25.516 -23.438 -1.92 1 97.31 111 LEU A CA 1
ATOM 836 C C . LEU A 1 111 ? 24.75 -22.328 -1.202 1 97.31 111 LEU A C 1
ATOM 838 O O . LEU A 1 111 ? 23.938 -22.609 -0.32 1 97.31 111 LEU A O 1
ATOM 842 N N . PRO A 1 112 ? 25.078 -21.078 -1.591 1 97.69 112 PRO A N 1
ATOM 843 C CA . PRO A 1 112 ? 24.219 -20 -1.071 1 97.69 112 PRO A CA 1
ATOM 844 C C . PRO A 1 112 ? 22.75 -20.203 -1.423 1 97.69 112 PRO A C 1
ATOM 846 O O . PRO A 1 112 ? 22.422 -20.641 -2.531 1 97.69 112 PRO A O 1
ATOM 849 N N . VAL A 1 113 ? 21.844 -19.969 -0.47 1 98.31 113 VAL A N 1
ATOM 850 C CA . VAL A 1 113 ? 20.406 -20.109 -0.681 1 98.31 113 VAL A CA 1
ATOM 851 C C . VAL A 1 113 ? 19.703 -18.797 -0.31 1 98.31 113 VAL A C 1
ATOM 853 O O . VAL A 1 113 ? 20.047 -18.172 0.695 1 98.31 113 VAL A O 1
ATOM 856 N N . LYS A 1 114 ? 18.828 -18.344 -1.133 1 97.81 114 LYS A N 1
ATOM 857 C CA . LYS A 1 114 ? 17.891 -17.266 -0.812 1 97.81 114 LYS A CA 1
ATOM 858 C C . LYS A 1 114 ? 16.453 -17.75 -0.862 1 97.81 114 LYS A C 1
ATOM 860 O O . LYS A 1 114 ? 16.078 -18.531 -1.741 1 97.81 114 LYS A O 1
ATOM 865 N N . LEU A 1 115 ? 15.703 -17.391 0.117 1 97.38 115 LEU A N 1
ATOM 866 C CA . LEU A 1 115 ? 14.297 -17.766 0.24 1 97.38 115 LEU A CA 1
ATOM 867 C C . LEU A 1 115 ? 13.406 -16.531 0.29 1 97.38 115 LEU A C 1
ATOM 869 O O . LEU A 1 115 ? 13.727 -15.555 0.974 1 97.38 115 LEU A O 1
ATOM 873 N N . ASP A 1 116 ? 12.336 -16.531 -0.46 1 96.94 116 ASP A N 1
ATOM 874 C CA . ASP A 1 116 ? 11.305 -15.5 -0.402 1 96.94 116 ASP A CA 1
ATOM 875 C C . ASP A 1 116 ? 9.93 -16.078 -0.73 1 96.94 116 ASP A C 1
ATOM 877 O O . ASP A 1 116 ? 9.812 -17.266 -1.055 1 96.94 116 ASP A O 1
ATOM 881 N N . ASN A 1 117 ? 8.914 -15.297 -0.526 1 95.31 117 ASN A N 1
ATOM 882 C CA . ASN A 1 117 ? 7.566 -15.664 -0.938 1 95.31 117 ASN A CA 1
ATOM 883 C C . ASN A 1 117 ? 7.477 -15.867 -2.449 1 95.31 117 ASN A C 1
ATOM 885 O O . ASN A 1 117 ? 8.125 -15.156 -3.215 1 95.31 117 ASN A O 1
ATOM 889 N N . ASP A 1 118 ? 6.691 -16.797 -2.844 1 95.19 118 ASP A N 1
ATOM 890 C CA . ASP A 1 118 ? 6.59 -17.141 -4.258 1 95.19 118 ASP A CA 1
ATOM 891 C C . ASP A 1 118 ? 6.113 -15.961 -5.086 1 95.19 118 ASP A C 1
ATOM 893 O O . ASP A 1 118 ? 6.633 -15.711 -6.176 1 95.19 118 ASP A O 1
ATOM 897 N N . ALA A 1 119 ? 5.102 -15.227 -4.645 1 95.38 119 ALA A N 1
ATOM 898 C CA . ALA A 1 119 ? 4.637 -14.055 -5.379 1 95.38 119 ALA A CA 1
ATOM 899 C C . ALA A 1 119 ? 5.75 -13.016 -5.508 1 95.38 119 ALA A C 1
ATOM 901 O O . ALA A 1 119 ? 5.926 -12.422 -6.574 1 95.38 119 ALA A O 1
ATOM 902 N N . ASN A 1 120 ? 6.5 -12.781 -4.445 1 97.19 120 ASN A N 1
ATOM 903 C CA . ASN A 1 120 ? 7.652 -11.883 -4.477 1 97.19 120 ASN A CA 1
ATOM 904 C C . ASN A 1 120 ? 8.672 -12.312 -5.527 1 97.19 120 ASN A C 1
ATOM 906 O O . ASN A 1 120 ? 9.078 -11.5 -6.367 1 97.19 120 ASN A O 1
ATOM 910 N N . ALA A 1 121 ? 8.984 -13.562 -5.465 1 97.25 121 ALA A N 1
ATOM 911 C CA . ALA A 1 121 ? 9.984 -14.086 -6.391 1 97.25 121 ALA A CA 1
ATOM 912 C C . ALA A 1 121 ? 9.516 -13.969 -7.836 1 97.25 121 ALA A C 1
ATOM 914 O O . ALA A 1 121 ? 10.258 -13.508 -8.703 1 97.25 121 ALA A O 1
ATOM 915 N N . MET A 1 122 ? 8.297 -14.383 -8.055 1 96.62 122 MET A N 1
ATOM 916 C CA . MET A 1 122 ? 7.734 -14.328 -9.398 1 96.62 122 MET A CA 1
ATOM 917 C C . MET A 1 122 ? 7.828 -12.922 -9.969 1 96.62 122 MET A C 1
ATOM 919 O O . MET A 1 122 ? 8.258 -12.734 -11.109 1 96.62 122 MET A O 1
ATOM 923 N N . MET A 1 123 ? 7.492 -11.969 -9.188 1 97.44 123 MET A N 1
ATOM 924 C CA . MET A 1 123 ? 7.434 -10.602 -9.695 1 97.44 123 MET A CA 1
ATOM 925 C C . MET A 1 123 ? 8.836 -10.008 -9.828 1 97.44 123 MET A C 1
ATOM 927 O O . MET A 1 123 ? 9.078 -9.164 -10.688 1 97.44 123 MET A O 1
ATOM 931 N N . LEU A 1 124 ? 9.75 -10.477 -8.984 1 98.12 124 LEU A N 1
ATOM 932 C CA . LEU A 1 124 ? 11.148 -10.094 -9.195 1 98.12 124 LEU A CA 1
ATOM 933 C C . LEU A 1 124 ? 11.641 -10.578 -10.555 1 98.12 124 LEU A C 1
ATOM 935 O O . LEU A 1 124 ? 12.32 -9.844 -11.273 1 98.12 124 LEU A O 1
ATOM 939 N N . GLY A 1 125 ? 11.273 -11.828 -10.898 1 98.25 125 GLY A N 1
ATOM 940 C CA . GLY A 1 125 ? 11.586 -12.328 -12.227 1 98.25 125 GLY A CA 1
ATOM 941 C C . GLY A 1 125 ? 11.016 -11.469 -13.344 1 98.25 125 GLY A C 1
ATOM 942 O O . GLY A 1 125 ? 11.711 -11.156 -14.312 1 98.25 125 GLY A O 1
ATOM 943 N N . GLU A 1 126 ? 9.781 -11.109 -13.195 1 98.19 126 GLU A N 1
ATOM 944 C CA . GLU A 1 126 ? 9.125 -10.242 -14.172 1 98.19 126 GLU A CA 1
ATOM 945 C C . GLU A 1 126 ? 9.828 -8.891 -14.273 1 98.19 126 GLU A C 1
ATOM 947 O O . GLU A 1 126 ? 9.914 -8.305 -15.352 1 98.19 126 GLU A O 1
ATOM 952 N N . ALA A 1 127 ? 10.289 -8.391 -13.164 1 97.56 127 ALA A N 1
ATOM 953 C CA . ALA A 1 127 ? 10.984 -7.109 -13.125 1 97.56 127 ALA A CA 1
ATOM 954 C C . ALA A 1 127 ? 12.312 -7.184 -13.875 1 97.56 127 ALA A C 1
ATOM 956 O O . ALA A 1 127 ? 12.727 -6.215 -14.516 1 97.56 127 ALA A O 1
ATOM 957 N N . LEU A 1 128 ? 12.922 -8.305 -13.781 1 97.12 128 LEU A N 1
ATOM 958 C CA . LEU A 1 128 ? 14.25 -8.438 -14.367 1 97.12 128 LEU A CA 1
ATOM 959 C C . LEU A 1 128 ? 14.156 -8.82 -15.844 1 97.12 128 LEU A C 1
ATOM 961 O O . LEU A 1 128 ? 14.93 -8.328 -16.656 1 97.12 128 LEU A O 1
ATOM 965 N N . TRP A 1 129 ? 13.188 -9.766 -16.141 1 97.5 129 TRP A N 1
ATOM 966 C CA . TRP A 1 129 ? 13.289 -10.414 -17.453 1 97.5 129 TRP A CA 1
ATOM 967 C C . TRP A 1 129 ? 11.938 -10.414 -18.156 1 97.5 129 TRP A C 1
ATOM 969 O O . TRP A 1 129 ? 11.852 -10.773 -19.344 1 97.5 129 TRP A O 1
ATOM 979 N N . GLY A 1 130 ? 10.914 -10.023 -17.516 1 97.75 130 GLY A N 1
ATOM 980 C CA . GLY A 1 130 ? 9.578 -10.18 -18.062 1 97.75 130 GLY A CA 1
ATOM 981 C C . GLY A 1 130 ? 8.891 -8.859 -18.359 1 97.75 130 GLY A C 1
ATOM 982 O O . GLY A 1 130 ? 9.492 -7.961 -18.953 1 97.75 130 GLY A O 1
ATOM 983 N N . ALA A 1 131 ? 7.637 -8.742 -17.953 1 97.81 131 ALA A N 1
ATOM 984 C CA . ALA A 1 131 ? 6.75 -7.648 -18.328 1 97.81 131 ALA A CA 1
ATOM 985 C C . ALA A 1 131 ? 7.16 -6.352 -17.641 1 97.81 131 ALA A C 1
ATOM 987 O O . ALA A 1 131 ? 6.746 -5.262 -18.047 1 97.81 131 ALA A O 1
ATOM 988 N N . GLY A 1 132 ? 7.91 -6.449 -16.609 1 97.44 132 GLY A N 1
ATOM 989 C CA . GLY A 1 132 ? 8.312 -5.273 -15.852 1 97.44 132 GLY A CA 1
ATOM 990 C C . GLY A 1 132 ? 9.719 -4.801 -16.188 1 97.44 132 GLY A C 1
ATOM 991 O O . GLY A 1 132 ? 10.266 -3.93 -15.516 1 97.44 132 GLY A O 1
ATOM 992 N N . ARG A 1 133 ? 10.219 -5.41 -17.266 1 95.06 133 ARG A N 1
ATOM 993 C CA . ARG A 1 133 ? 11.586 -5.055 -17.641 1 95.06 133 ARG A CA 1
ATOM 994 C C . ARG A 1 133 ? 11.688 -3.572 -17.984 1 95.06 133 ARG A C 1
ATOM 996 O O . ARG A 1 133 ? 10.812 -3.021 -18.656 1 95.06 133 ARG A O 1
ATOM 1003 N N . ASN A 1 134 ? 12.633 -2.807 -17.516 1 94.5 134 ASN A N 1
ATOM 1004 C CA . ASN A 1 134 ? 12.938 -1.402 -17.766 1 94.5 134 ASN A CA 1
ATOM 1005 C C . ASN A 1 134 ? 11.992 -0.475 -17.016 1 94.5 134 ASN A C 1
ATOM 1007 O O . ASN A 1 134 ? 11.852 0.698 -17.359 1 94.5 134 ASN A O 1
ATOM 1011 N N . LEU A 1 135 ? 11.25 -1.025 -16.125 1 96.12 135 LEU A N 1
ATOM 1012 C CA . LEU A 1 135 ? 10.383 -0.23 -15.258 1 96.12 135 LEU A CA 1
ATOM 1013 C C . LEU A 1 135 ? 10.891 -0.255 -13.82 1 96.12 135 LEU A C 1
ATOM 1015 O O . LEU A 1 135 ? 11.57 -1.199 -13.414 1 96.12 135 LEU A O 1
ATOM 1019 N N . ASN A 1 136 ? 10.57 0.73 -13.062 1 95.62 136 ASN A N 1
ATOM 1020 C CA . ASN A 1 136 ? 11.18 0.913 -11.75 1 95.62 136 ASN A CA 1
ATOM 1021 C C . ASN A 1 136 ? 10.25 0.461 -10.633 1 95.62 136 ASN A C 1
ATOM 1023 O O . ASN A 1 136 ? 10.711 0.039 -9.562 1 95.62 136 ASN A O 1
ATOM 1027 N N . SER A 1 137 ? 8.977 0.651 -10.812 1 97.81 137 SER A N 1
ATOM 1028 C CA . SER A 1 137 ? 8.016 0.363 -9.758 1 97.81 137 SER A CA 1
ATOM 1029 C C . SER A 1 137 ? 6.906 -0.561 -10.258 1 97.81 137 SER A C 1
ATOM 1031 O O . SER A 1 137 ? 6.098 -0.168 -11.102 1 97.81 137 SER A O 1
ATOM 1033 N N . ILE A 1 138 ? 6.879 -1.769 -9.648 1 98.38 138 ILE A N 1
ATOM 1034 C CA . ILE A 1 138 ? 5.996 -2.826 -10.125 1 98.38 138 ILE A CA 1
ATOM 1035 C C . ILE A 1 138 ? 5.102 -3.307 -8.984 1 98.38 138 ILE A C 1
ATOM 1037 O O . ILE A 1 138 ? 5.586 -3.566 -7.879 1 98.38 138 ILE A O 1
ATOM 1041 N N . LEU A 1 139 ? 3.863 -3.297 -9.258 1 98.75 139 LEU A N 1
ATOM 1042 C CA . LEU A 1 139 ? 2.924 -4.078 -8.453 1 98.75 139 LEU A CA 1
ATOM 1043 C C . LEU A 1 139 ? 2.543 -5.371 -9.172 1 98.75 139 LEU A C 1
ATOM 1045 O O . LEU A 1 139 ? 2.07 -5.34 -10.312 1 98.75 139 LEU A O 1
ATOM 1049 N N . GLY A 1 140 ? 2.801 -6.465 -8.531 1 98.31 140 GLY A N 1
ATOM 1050 C CA . GLY A 1 140 ? 2.443 -7.77 -9.07 1 98.31 140 GLY A CA 1
ATOM 1051 C C . GLY A 1 140 ? 1.263 -8.406 -8.352 1 98.31 140 GLY A C 1
ATOM 1052 O O . GLY A 1 140 ? 1.157 -8.328 -7.129 1 98.31 140 GLY A O 1
ATOM 1053 N N . ILE A 1 141 ? 0.394 -8.984 -9.086 1 97.81 141 ILE A N 1
ATOM 1054 C CA . ILE A 1 141 ? -0.713 -9.781 -8.57 1 97.81 141 ILE A CA 1
ATOM 1055 C C . ILE A 1 141 ? -0.646 -11.195 -9.148 1 97.81 141 ILE A C 1
ATOM 1057 O O . ILE A 1 141 ? -0.47 -11.375 -10.352 1 97.81 141 ILE A O 1
ATOM 1061 N N . THR A 1 142 ? -0.688 -12.148 -8.32 1 95.12 142 THR A N 1
ATOM 1062 C CA . THR A 1 142 ? -0.722 -13.531 -8.773 1 95.12 142 THR A CA 1
ATOM 1063 C C . THR A 1 142 ? -2.072 -14.172 -8.469 1 95.12 142 THR A C 1
ATOM 1065 O O . THR A 1 142 ? -2.504 -14.188 -7.312 1 95.12 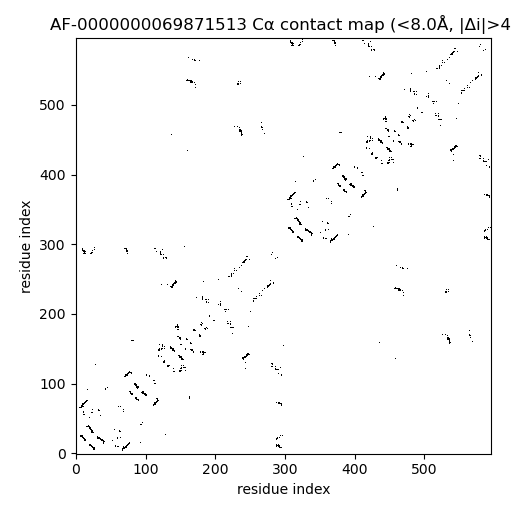142 THR A O 1
ATOM 1068 N N . LEU A 1 143 ? -2.717 -14.68 -9.492 1 94.56 143 LEU A N 1
ATOM 1069 C CA . LEU A 1 143 ? -4.023 -15.328 -9.391 1 94.56 143 LEU A CA 1
ATOM 1070 C C . LEU A 1 143 ? -3.912 -16.828 -9.664 1 94.56 143 LEU A C 1
ATOM 1072 O O . LEU A 1 143 ? -4.008 -17.25 -10.82 1 94.56 143 LEU A O 1
ATOM 1076 N N . GLY A 1 144 ? -3.723 -17.562 -8.711 1 89.75 144 GLY A N 1
ATOM 1077 C CA . GLY A 1 144 ? -3.723 -19.016 -8.766 1 89.75 144 GLY A CA 1
ATOM 1078 C C . GLY A 1 144 ? -4.75 -19.656 -7.848 1 89.75 144 GLY A C 1
ATOM 1079 O O . GLY A 1 144 ? -5.906 -19.219 -7.809 1 89.75 144 GLY A O 1
ATOM 1080 N N . THR A 1 145 ? -4.238 -20.703 -7.152 1 84.88 145 THR A N 1
ATOM 1081 C CA . THR A 1 145 ? -5.113 -21.266 -6.129 1 84.88 145 THR A CA 1
ATOM 1082 C C . THR A 1 145 ? -5.5 -20.203 -5.109 1 84.88 145 THR A C 1
ATOM 1084 O O . THR A 1 145 ? -6.641 -20.172 -4.637 1 84.88 145 THR A O 1
ATOM 1087 N N . GLY A 1 146 ? -4.602 -19.391 -4.824 1 90.25 146 GLY A N 1
ATOM 1088 C CA . GLY A 1 146 ? -4.828 -18.25 -3.941 1 90.25 146 GLY A CA 1
ATOM 1089 C C . GLY A 1 146 ? -4.52 -16.922 -4.594 1 90.25 146 GLY A C 1
ATOM 1090 O O . GLY A 1 146 ? -4.496 -16.812 -5.82 1 90.25 146 GLY A O 1
ATOM 1091 N N . LEU A 1 147 ? -4.492 -15.938 -3.77 1 94.19 147 LEU A N 1
ATOM 1092 C CA . LEU A 1 147 ? -4.191 -14.57 -4.188 1 94.19 147 LEU A CA 1
ATOM 1093 C C . LEU A 1 147 ? -2.879 -14.094 -3.572 1 94.19 147 LEU A C 1
ATOM 1095 O O . LEU A 1 147 ? -2.688 -14.188 -2.357 1 94.19 147 LEU A O 1
ATOM 1099 N N . GLY A 1 148 ? -1.939 -13.695 -4.414 1 94.62 148 GLY A N 1
ATOM 1100 C CA . GLY A 1 148 ? -0.693 -13.102 -3.957 1 94.62 148 GLY A CA 1
ATOM 1101 C C . GLY A 1 148 ? -0.446 -11.719 -4.531 1 94.62 148 GLY A C 1
ATOM 1102 O O . GLY A 1 148 ? -1.043 -11.352 -5.543 1 94.62 148 GLY A O 1
ATOM 1103 N N . ALA A 1 149 ? 0.363 -11.008 -3.865 1 97.19 149 ALA A N 1
ATOM 1104 C CA . ALA A 1 149 ? 0.802 -9.711 -4.359 1 97.19 149 ALA A CA 1
ATOM 1105 C C . ALA A 1 149 ? 2.244 -9.422 -3.951 1 97.19 149 ALA A C 1
ATOM 1107 O O . ALA A 1 149 ? 2.74 -9.984 -2.971 1 97.19 149 ALA A O 1
ATOM 1108 N N . ALA A 1 150 ? 2.855 -8.641 -4.75 1 98 150 ALA A N 1
ATOM 1109 C CA . ALA A 1 150 ? 4.242 -8.258 -4.5 1 98 150 ALA A CA 1
ATOM 1110 C C . ALA A 1 150 ? 4.523 -6.844 -5.008 1 98 150 ALA A C 1
ATOM 1112 O O . ALA A 1 150 ? 3.938 -6.406 -6 1 98 150 ALA A O 1
ATOM 1113 N N . ILE A 1 151 ? 5.34 -6.176 -4.312 1 98.19 151 ILE A N 1
ATOM 1114 C CA . ILE A 1 151 ? 5.805 -4.848 -4.707 1 98.19 151 ILE A CA 1
ATOM 1115 C C . ILE A 1 151 ? 7.309 -4.883 -4.961 1 98.19 151 ILE A C 1
ATOM 1117 O O . ILE A 1 151 ? 8.078 -5.316 -4.102 1 98.19 151 ILE A O 1
ATOM 1121 N N . VAL A 1 152 ? 7.707 -4.516 -6.145 1 97.94 152 VAL A N 1
ATOM 1122 C CA . VAL A 1 152 ? 9.117 -4.445 -6.516 1 97.94 152 VAL A CA 1
ATOM 1123 C C . VAL A 1 152 ? 9.461 -3.025 -6.961 1 97.94 152 VAL A C 1
ATOM 1125 O O . VAL A 1 152 ? 8.828 -2.479 -7.863 1 97.94 152 VAL A O 1
ATOM 1128 N N . VAL A 1 153 ? 10.398 -2.398 -6.305 1 96.81 153 VAL A N 1
ATOM 1129 C CA . VAL A 1 153 ? 10.859 -1.057 -6.637 1 96.81 153 VAL A CA 1
ATOM 1130 C C . VAL A 1 153 ? 12.375 -1.075 -6.871 1 96.81 153 VAL A C 1
ATOM 1132 O O . VAL A 1 153 ? 13.133 -1.541 -6.02 1 96.81 153 VAL A O 1
ATOM 1135 N N . ASN A 1 154 ? 12.82 -0.604 -8.039 1 94.94 154 ASN A N 1
ATOM 1136 C CA . ASN A 1 154 ? 14.234 -0.605 -8.398 1 94.94 154 ASN A CA 1
ATOM 1137 C C . ASN A 1 154 ? 14.852 -1.994 -8.25 1 94.94 154 ASN A C 1
ATOM 1139 O O . ASN A 1 154 ? 15.906 -2.146 -7.633 1 94.94 154 ASN A O 1
ATOM 1143 N N . ARG A 1 155 ? 14.109 -3.031 -8.656 1 94.69 155 ARG A N 1
ATOM 1144 C CA . ARG A 1 155 ? 14.547 -4.426 -8.703 1 94.69 155 ARG A CA 1
ATOM 1145 C C . ARG A 1 155 ? 14.797 -4.965 -7.301 1 94.69 155 ARG A C 1
ATOM 1147 O O . ARG A 1 155 ? 15.633 -5.855 -7.113 1 94.69 155 ARG A O 1
ATOM 1154 N N . LYS A 1 156 ? 14.148 -4.332 -6.371 1 95.81 156 LYS A N 1
ATOM 1155 C CA . LYS A 1 156 ? 14.172 -4.828 -4.996 1 95.81 156 LYS A CA 1
ATOM 1156 C C . LYS A 1 156 ? 12.758 -5.137 -4.5 1 95.81 156 LYS A C 1
ATOM 1158 O O . LYS A 1 156 ? 11.844 -4.332 -4.684 1 95.81 156 LYS A O 1
ATOM 1163 N N . ILE A 1 157 ? 12.664 -6.27 -3.863 1 96.94 157 ILE A N 1
ATOM 1164 C CA . ILE A 1 157 ? 11.391 -6.652 -3.273 1 96.94 157 ILE A CA 1
ATOM 1165 C C . ILE A 1 157 ? 11.141 -5.84 -2.004 1 96.94 157 ILE A C 1
ATOM 1167 O O . ILE A 1 157 ? 12.023 -5.723 -1.153 1 96.94 157 ILE A O 1
ATOM 1171 N N . ILE A 1 158 ? 9.992 -5.277 -1.913 1 96.38 158 ILE A N 1
ATOM 1172 C CA . ILE A 1 158 ? 9.578 -4.598 -0.688 1 96.38 158 ILE A CA 1
ATOM 1173 C C . ILE A 1 158 ? 8.922 -5.598 0.259 1 96.38 158 ILE A C 1
ATOM 1175 O O . ILE A 1 158 ? 7.809 -6.07 -0.003 1 96.38 158 ILE A O 1
ATOM 1179 N N . ARG A 1 159 ? 9.57 -5.848 1.371 1 95.5 159 ARG A N 1
ATOM 1180 C CA . ARG A 1 159 ? 9.109 -6.93 2.236 1 95.5 159 ARG A CA 1
ATOM 1181 C C . ARG A 1 159 ? 8.398 -6.379 3.467 1 95.5 159 ARG A C 1
ATOM 1183 O O . ARG A 1 159 ? 7.664 -7.109 4.141 1 95.5 159 ARG A O 1
ATOM 1190 N N . GLY A 1 160 ? 8.617 -5.07 3.832 1 95.25 160 GLY A N 1
ATOM 1191 C CA . GLY A 1 160 ? 8 -4.477 5.008 1 95.25 160 GLY A CA 1
ATOM 1192 C C . GLY A 1 160 ? 8.711 -4.836 6.301 1 95.25 160 GLY A C 1
ATOM 1193 O O . GLY A 1 160 ? 9.82 -5.375 6.277 1 95.25 160 GLY A O 1
ATOM 1194 N N . ALA A 1 161 ? 8.109 -4.488 7.43 1 95.38 161 ALA A N 1
ATOM 1195 C CA . ALA A 1 161 ? 8.75 -4.582 8.742 1 95.38 161 ALA A CA 1
ATOM 1196 C C . ALA A 1 161 ? 8.867 -6.035 9.188 1 95.38 161 ALA A C 1
ATOM 1198 O O . ALA A 1 161 ? 9.852 -6.414 9.828 1 95.38 161 ALA A O 1
ATOM 1199 N N . THR A 1 162 ? 7.883 -6.871 8.812 1 93.44 162 THR A N 1
ATOM 1200 C CA . THR A 1 162 ? 7.875 -8.242 9.305 1 93.44 162 THR A CA 1
ATOM 1201 C C . THR A 1 162 ? 7.969 -9.234 8.156 1 93.44 162 THR A C 1
ATOM 1203 O O . THR A 1 162 ? 7.82 -10.445 8.352 1 93.44 162 THR A O 1
ATOM 1206 N N . GLY A 1 163 ? 8.125 -8.719 6.965 1 92.81 163 GLY A N 1
ATOM 1207 C CA . GLY A 1 163 ? 8.203 -9.586 5.797 1 92.81 163 GLY A CA 1
ATOM 1208 C C . GLY A 1 163 ? 6.852 -9.898 5.191 1 92.81 163 GLY A C 1
ATOM 1209 O O . GLY A 1 163 ? 6.738 -10.758 4.316 1 92.81 163 GLY A O 1
ATOM 1210 N N . CYS A 1 164 ? 5.816 -9.141 5.574 1 93.56 164 CYS A N 1
ATOM 1211 C CA . CYS A 1 164 ? 4.457 -9.492 5.191 1 93.56 164 CYS A CA 1
ATOM 1212 C C . CYS A 1 164 ? 3.879 -8.469 4.223 1 93.56 164 CYS A C 1
ATOM 1214 O O . CYS A 1 164 ? 2.674 -8.453 3.969 1 93.56 164 CYS A O 1
ATOM 1216 N N . ALA A 1 165 ? 4.758 -7.559 3.719 1 96.25 165 ALA A N 1
ATOM 1217 C CA . ALA A 1 165 ? 4.25 -6.621 2.723 1 96.25 165 ALA A CA 1
ATOM 1218 C C . ALA A 1 165 ? 3.666 -7.355 1.521 1 96.25 165 ALA A C 1
ATOM 1220 O O . ALA A 1 165 ? 4.27 -8.305 1.014 1 96.25 165 ALA A O 1
ATOM 1221 N N . GLY A 1 166 ? 2.49 -6.934 1.116 1 96.25 166 GLY A N 1
ATOM 1222 C CA . GLY A 1 166 ? 1.863 -7.512 -0.062 1 96.25 166 GLY A CA 1
ATOM 1223 C C . GLY A 1 166 ? 0.951 -8.68 0.259 1 96.25 166 GLY A C 1
ATOM 1224 O O . GLY A 1 166 ? 0.319 -9.242 -0.636 1 96.25 166 GLY A O 1
ATOM 1225 N N . GLU A 1 167 ? 0.824 -9.039 1.511 1 93.81 167 GLU A N 1
ATOM 1226 C CA . GLU A 1 167 ? -0.059 -10.133 1.894 1 93.81 167 GLU A CA 1
ATOM 1227 C C . GLU A 1 167 ? -1.514 -9.672 1.954 1 93.81 167 GLU A C 1
ATOM 1229 O O . GLU A 1 167 ? -2.133 -9.695 3.02 1 93.81 167 GLU A O 1
ATOM 1234 N N . ILE A 1 168 ? -2.082 -9.453 0.8 1 96.38 168 ILE A N 1
ATOM 1235 C CA . ILE A 1 168 ? -3.385 -8.805 0.729 1 96.38 168 ILE A CA 1
ATOM 1236 C C . ILE A 1 168 ? -4.492 -9.852 0.776 1 96.38 168 ILE A C 1
ATOM 1238 O O . ILE A 1 168 ? -5.672 -9.516 0.897 1 96.38 168 ILE A O 1
ATOM 1242 N N . TRP A 1 169 ? -4.125 -11.125 0.699 1 93.5 169 TRP A N 1
ATOM 1243 C CA . TRP A 1 169 ? -5.121 -12.188 0.598 1 93.5 169 TRP A CA 1
ATOM 1244 C C . TRP A 1 169 ? -6.059 -12.164 1.8 1 93.5 169 TRP A C 1
ATOM 1246 O O . TRP A 1 169 ? -7.215 -12.586 1.699 1 93.5 169 TRP A O 1
ATOM 1256 N N . LEU A 1 170 ? -5.633 -11.633 2.932 1 93.5 170 LEU A N 1
ATOM 1257 C CA . LEU A 1 170 ? -6.434 -11.633 4.148 1 93.5 170 LEU A CA 1
ATOM 1258 C C . LEU A 1 170 ? -7.227 -10.336 4.281 1 93.5 170 LEU A C 1
ATOM 1260 O O . LEU A 1 170 ? -7.992 -10.164 5.23 1 93.5 170 LEU A O 1
ATOM 1264 N N . SER A 1 171 ? -7.023 -9.398 3.426 1 97.62 171 SER A N 1
ATOM 1265 C CA . SER A 1 171 ? -7.711 -8.117 3.52 1 97.62 171 SER A CA 1
ATOM 1266 C C . SER A 1 171 ? -9.227 -8.297 3.463 1 97.62 171 SER A C 1
ATOM 1268 O O . SER A 1 171 ? -9.727 -9.188 2.779 1 97.62 171 SER A O 1
ATOM 1270 N N . PRO A 1 172 ? -9.875 -7.41 4.137 1 97.75 172 PRO A N 1
ATOM 1271 C CA . PRO A 1 172 ? -11.328 -7.574 4.223 1 97.75 172 PRO A CA 1
ATOM 1272 C C . PRO A 1 172 ? -12.047 -7.176 2.934 1 97.75 172 PRO A C 1
ATOM 1274 O O . PRO A 1 172 ? -11.641 -6.219 2.27 1 97.75 172 PRO A O 1
ATOM 1277 N N . TYR A 1 173 ? -13.008 -7.859 2.555 1 96.81 173 TYR A N 1
ATOM 1278 C CA . TYR A 1 173 ? -13.953 -7.602 1.471 1 96.81 173 TYR A CA 1
ATOM 1279 C C . TYR A 1 173 ? -15.32 -8.188 1.783 1 96.81 173 TYR A C 1
ATOM 1281 O O . TYR A 1 173 ? -15.438 -9.391 2.053 1 96.81 173 TYR A O 1
ATOM 1289 N N . LYS A 1 174 ? -16.375 -7.324 1.764 1 93.06 174 LYS A N 1
ATOM 1290 C CA . LYS A 1 174 ? -17.719 -7.734 2.164 1 93.06 174 LYS A CA 1
ATOM 1291 C C . LYS A 1 174 ? -17.688 -8.469 3.504 1 93.06 174 LYS A C 1
ATOM 1293 O O . LYS A 1 174 ? -17.219 -7.926 4.504 1 93.06 174 LYS A O 1
ATOM 1298 N N . GLU A 1 175 ? -18.125 -9.688 3.594 1 87.69 175 GLU A N 1
ATOM 1299 C CA . GLU A 1 175 ? -18.219 -10.375 4.875 1 87.69 175 GLU A CA 1
ATOM 1300 C C . GLU A 1 175 ? -17.047 -11.344 5.062 1 87.69 175 GLU A C 1
ATOM 1302 O O . GLU A 1 175 ? -17.062 -12.18 5.969 1 87.69 175 GLU A O 1
ATOM 1307 N N . GLY A 1 176 ? -16.078 -11.227 4.25 1 93.12 176 GLY A N 1
ATOM 1308 C CA . GLY A 1 176 ? -14.961 -12.148 4.348 1 93.12 176 GLY A CA 1
ATOM 1309 C C . GLY A 1 176 ? -13.648 -11.531 3.904 1 93.12 176 GLY A C 1
ATOM 1310 O O . GLY A 1 176 ? -13.391 -10.352 4.164 1 93.12 176 GLY A O 1
ATOM 1311 N N . MET A 1 177 ? -12.812 -12.406 3.412 1 96.19 177 MET A N 1
ATOM 1312 C CA . MET A 1 177 ? -11.5 -11.992 2.922 1 96.19 177 MET A CA 1
ATOM 1313 C C . MET A 1 177 ? -11.492 -11.906 1.4 1 96.19 177 MET A C 1
ATOM 1315 O O . MET A 1 177 ? -12.227 -12.633 0.728 1 96.19 177 MET A O 1
ATOM 1319 N N . ILE A 1 178 ? -10.68 -11.039 0.854 1 97.69 178 ILE A N 1
ATOM 1320 C CA . ILE A 1 178 ? -10.633 -10.766 -0.577 1 97.69 178 ILE A CA 1
ATOM 1321 C C . ILE A 1 178 ? -10.297 -12.039 -1.343 1 97.69 178 ILE A C 1
ATOM 1323 O O . ILE A 1 178 ? -10.797 -12.258 -2.449 1 97.69 178 ILE A O 1
ATOM 1327 N N . GLU A 1 179 ? -9.492 -12.922 -0.769 1 95.38 179 GLU A N 1
ATOM 1328 C CA . GLU A 1 179 ? -9.07 -14.141 -1.451 1 95.38 179 GLU A CA 1
ATOM 1329 C C . GLU A 1 179 ? -10.258 -15.07 -1.714 1 95.38 179 GLU A C 1
ATOM 1331 O O . GLU A 1 179 ? -10.219 -15.883 -2.641 1 95.38 179 GLU A O 1
ATOM 1336 N N . ASP A 1 180 ? -11.328 -14.969 -0.905 1 94.12 180 ASP A N 1
ATOM 1337 C CA . ASP A 1 180 ? -12.539 -15.766 -1.078 1 94.12 180 ASP A CA 1
ATOM 1338 C C . ASP A 1 180 ? -13.25 -15.414 -2.383 1 94.12 180 ASP A C 1
ATOM 1340 O O . ASP A 1 180 ? -14.117 -16.156 -2.844 1 94.12 180 ASP A O 1
ATOM 1344 N N . TYR A 1 181 ? -12.883 -14.352 -2.963 1 96.44 181 TYR A N 1
ATOM 1345 C CA . TYR A 1 181 ? -13.539 -13.859 -4.168 1 96.44 181 TYR A CA 1
ATOM 1346 C C . TYR A 1 181 ? -12.586 -13.875 -5.355 1 96.44 181 TYR A C 1
ATOM 1348 O O . TYR A 1 181 ? -12.992 -14.148 -6.484 1 96.44 181 TYR A O 1
ATOM 1356 N N . VAL A 1 182 ? -11.336 -13.5 -5.004 1 97 182 VAL A N 1
ATOM 1357 C CA . VAL A 1 182 ? -10.352 -13.281 -6.059 1 97 182 VAL A CA 1
ATOM 1358 C C . VAL A 1 182 ? -9.297 -14.383 -6.012 1 97 182 VAL A C 1
ATOM 1360 O O . VAL A 1 182 ? -8.211 -14.18 -5.461 1 97 182 VAL A O 1
ATOM 1363 N N . SER A 1 183 ? -9.469 -15.5 -6.5 1 93.88 183 SER A N 1
ATOM 1364 C CA . SER A 1 183 ? -8.578 -16.641 -6.656 1 93.88 183 SER A CA 1
ATOM 1365 C C . SER A 1 183 ? -9.242 -17.75 -7.473 1 93.88 183 SER A C 1
ATOM 1367 O O . SER A 1 183 ? -10.43 -17.672 -7.793 1 93.88 183 SER A O 1
ATOM 1369 N N . GLY A 1 184 ? -8.391 -18.719 -7.898 1 92.31 184 GLY A N 1
ATOM 1370 C CA . GLY A 1 184 ? -8.992 -19.875 -8.523 1 92.31 184 GLY A CA 1
ATOM 1371 C C . GLY A 1 184 ? -10.039 -20.547 -7.652 1 92.31 184 GLY A C 1
ATOM 1372 O O . GLY A 1 184 ? -11.133 -20.875 -8.117 1 92.31 184 GLY A O 1
ATOM 1373 N N . THR A 1 185 ? -9.75 -20.734 -6.41 1 91.38 185 THR A N 1
ATOM 1374 C CA . THR A 1 185 ? -10.703 -21.281 -5.445 1 91.38 185 THR A CA 1
ATOM 1375 C C . THR A 1 185 ? -11.883 -20.328 -5.262 1 91.38 185 THR A C 1
ATOM 1377 O O . THR A 1 185 ? -13.023 -20.766 -5.094 1 91.38 185 THR A O 1
ATOM 1380 N N . GLY A 1 186 ? -11.609 -19.078 -5.328 1 94.88 186 GLY A N 1
ATOM 1381 C CA . GLY A 1 186 ? -12.633 -18.062 -5.152 1 94.88 186 GLY A CA 1
ATOM 1382 C C . GLY A 1 186 ? -13.734 -18.141 -6.191 1 94.88 186 GLY A C 1
ATOM 1383 O O . GLY A 1 186 ? -14.922 -18.062 -5.852 1 94.88 186 GLY A O 1
ATOM 1384 N N . ILE A 1 187 ? -13.328 -18.359 -7.434 1 97.25 187 ILE A N 1
ATOM 1385 C CA . ILE A 1 187 ? -14.312 -18.406 -8.508 1 97.25 187 ILE A CA 1
ATOM 1386 C C . ILE A 1 187 ? -15.203 -19.641 -8.32 1 97.25 187 ILE A C 1
ATOM 1388 O O . ILE A 1 187 ? -16.406 -19.578 -8.57 1 97.25 187 ILE A O 1
ATOM 1392 N N . SER A 1 188 ? -14.609 -20.703 -7.953 1 96.88 188 SER A N 1
ATOM 1393 C CA . SER A 1 188 ? -15.383 -21.906 -7.668 1 96.88 188 SER A CA 1
ATOM 1394 C C . SER A 1 188 ? -16.359 -21.672 -6.52 1 96.88 188 SER A C 1
ATOM 1396 O O . SER A 1 188 ? -17.516 -22.094 -6.594 1 96.88 188 SER A O 1
ATOM 1398 N N . ASN A 1 189 ? -15.93 -21.062 -5.488 1 95.75 189 ASN A N 1
ATOM 1399 C CA . ASN A 1 189 ? -16.781 -20.766 -4.344 1 95.75 189 ASN A CA 1
ATOM 1400 C C . ASN A 1 189 ? -17.938 -19.844 -4.727 1 95.75 189 ASN A C 1
ATOM 1402 O O . ASN A 1 189 ? -19.062 -20.031 -4.281 1 95.75 189 ASN A O 1
ATOM 1406 N N . LEU A 1 190 ? -17.625 -18.812 -5.48 1 97.38 190 LEU A N 1
ATOM 1407 C CA . LEU A 1 190 ? -18.641 -17.891 -5.938 1 97.38 190 LEU A CA 1
ATOM 1408 C C . LEU A 1 190 ? -19.734 -18.609 -6.723 1 97.38 190 LEU A C 1
ATOM 1410 O O . LEU A 1 190 ? -20.922 -18.406 -6.48 1 97.38 190 LEU A O 1
A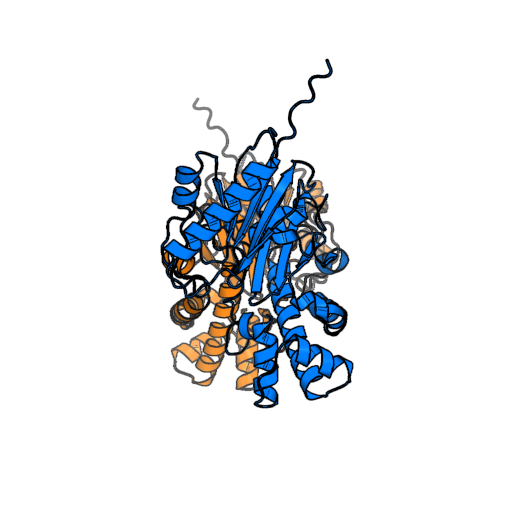TOM 1414 N N . TYR A 1 191 ? -19.281 -19.469 -7.625 1 98.31 191 TYR A N 1
ATOM 1415 C CA . TYR A 1 191 ? -20.234 -20.234 -8.422 1 98.31 191 TYR A CA 1
ATOM 1416 C C . TYR A 1 191 ? -21.078 -21.141 -7.539 1 98.31 191 TYR A C 1
ATOM 1418 O O . TYR A 1 191 ? -22.281 -21.281 -7.742 1 98.31 191 TYR A O 1
ATOM 1426 N N . GLN A 1 192 ? -20.453 -21.734 -6.637 1 97.94 192 GLN A N 1
ATOM 1427 C CA . GLN A 1 192 ? -21.141 -22.625 -5.703 1 97.94 192 GLN A CA 1
ATOM 1428 C C . GLN A 1 192 ? -22.203 -21.859 -4.902 1 97.94 192 GLN A C 1
ATOM 1430 O O . GLN A 1 192 ? -23.281 -22.375 -4.641 1 97.94 192 GLN A O 1
ATOM 1435 N N . ARG A 1 193 ? -21.875 -20.688 -4.465 1 96.69 193 ARG A N 1
ATOM 1436 C CA . ARG A 1 193 ? -22.797 -19.859 -3.709 1 96.69 193 ARG A CA 1
ATOM 1437 C C . ARG A 1 193 ? -24.047 -19.547 -4.535 1 96.69 193 ARG A C 1
ATOM 1439 O O . ARG A 1 193 ? -25.156 -19.469 -3.998 1 96.69 193 ARG A O 1
ATOM 1446 N N . ILE A 1 194 ? -23.828 -19.375 -5.793 1 97.44 194 ILE A N 1
ATOM 1447 C CA . ILE A 1 194 ? -24.906 -18.984 -6.699 1 97.44 194 ILE A CA 1
ATOM 1448 C C . ILE A 1 194 ? -25.75 -20.203 -7.051 1 97.44 194 ILE A C 1
ATOM 1450 O O . ILE A 1 194 ? -26.984 -20.109 -7.102 1 97.44 194 ILE A O 1
ATOM 1454 N N . THR A 1 195 ? -25.141 -21.406 -7.289 1 98 195 THR A N 1
ATOM 1455 C CA . THR A 1 195 ? -25.844 -22.531 -7.906 1 98 195 THR A CA 1
ATOM 1456 C C . THR A 1 195 ? -25.938 -23.703 -6.938 1 98 195 THR A C 1
ATOM 1458 O O . THR A 1 195 ? -26.688 -24.656 -7.18 1 98 195 THR A O 1
ATOM 1461 N N . LYS A 1 196 ? -25.125 -23.703 -5.875 1 97.12 196 LYS A N 1
ATOM 1462 C CA . LYS A 1 196 ? -25.016 -24.781 -4.91 1 97.12 196 LYS A CA 1
ATOM 1463 C C . LYS A 1 196 ? -24.25 -25.969 -5.504 1 97.12 196 LYS A C 1
ATOM 1465 O O . LYS A 1 196 ? -24.25 -27.062 -4.918 1 97.12 196 LYS A O 1
ATOM 1470 N N . ARG A 1 197 ? -23.609 -25.844 -6.652 1 96.38 197 ARG A N 1
ATOM 1471 C CA . ARG A 1 197 ? -22.766 -26.844 -7.297 1 96.38 197 ARG A CA 1
ATOM 1472 C C . ARG A 1 197 ? -21.312 -26.406 -7.297 1 96.38 197 ARG A C 1
ATOM 1474 O O . ARG A 1 197 ? -21 -25.266 -7.641 1 96.38 197 ARG A O 1
ATOM 1481 N N . LYS A 1 198 ? -20.516 -27.375 -6.934 1 95.38 198 LYS A N 1
ATOM 1482 C CA . LYS A 1 198 ? -19.078 -27.078 -6.945 1 95.38 198 LYS A CA 1
ATOM 1483 C C . LYS A 1 198 ? -18.406 -27.656 -8.195 1 95.38 198 LYS A C 1
ATOM 1485 O O . LYS A 1 198 ? -18.453 -28.859 -8.438 1 95.38 198 LYS A O 1
ATOM 1490 N N . ILE A 1 199 ? -17.875 -26.812 -8.984 1 95.88 199 ILE A N 1
ATOM 1491 C CA . ILE A 1 199 ? -17.141 -27.219 -10.18 1 95.88 199 ILE A CA 1
ATOM 1492 C C . ILE A 1 199 ? -15.852 -26.391 -10.289 1 95.88 199 ILE A C 1
ATOM 1494 O O . ILE A 1 199 ? -15.641 -25.453 -9.523 1 95.88 199 ILE A O 1
ATOM 1498 N N . SER A 1 200 ? -14.961 -26.75 -11.195 1 94.38 200 SER A N 1
ATOM 1499 C CA . SER A 1 200 ? -13.648 -26.109 -11.32 1 94.38 200 SER A CA 1
ATOM 1500 C C . SER A 1 200 ? -13.766 -24.75 -12.008 1 94.38 200 SER A C 1
ATOM 1502 O O . SER A 1 200 ? -14.734 -24.484 -12.727 1 94.38 200 SER A O 1
ATOM 1504 N N . GLY A 1 201 ? -12.773 -23.938 -11.758 1 95.31 201 GLY A N 1
ATOM 1505 C CA . GLY A 1 201 ? -12.703 -22.656 -12.438 1 95.31 201 GLY A CA 1
ATOM 1506 C C . GLY A 1 201 ? -12.703 -22.781 -13.945 1 95.31 201 GLY A C 1
ATOM 1507 O O . GLY A 1 201 ? -13.305 -21.969 -14.648 1 95.31 201 GLY A O 1
ATOM 1508 N N . GLU A 1 202 ? -12.047 -23.797 -14.383 1 95 202 GLU A N 1
ATOM 1509 C CA . GLU A 1 202 ? -11.992 -24.047 -15.82 1 95 202 GLU A CA 1
ATOM 1510 C C . GLU A 1 202 ? -13.375 -24.344 -16.391 1 95 202 GLU A C 1
ATOM 1512 O O . GLU A 1 202 ? -13.734 -23.828 -17.453 1 95 202 GLU A O 1
ATOM 1517 N N . GLU A 1 203 ? -14.078 -25.094 -15.703 1 97.62 203 GLU A N 1
ATOM 1518 C CA . GLU A 1 203 ? -15.438 -25.406 -16.125 1 97.62 203 GLU A CA 1
ATOM 1519 C C . GLU A 1 203 ? -16.328 -24.156 -16.094 1 97.62 203 GLU A C 1
ATOM 1521 O O . GLU A 1 203 ? -17.141 -23.953 -17 1 97.62 203 GLU A O 1
ATOM 1526 N N . ILE A 1 204 ? -16.188 -23.406 -15.102 1 98.44 204 ILE A N 1
ATOM 1527 C CA . ILE A 1 204 ? -16.969 -22.188 -14.977 1 98.44 204 ILE A CA 1
ATOM 1528 C C . ILE A 1 204 ? -16.656 -21.25 -16.141 1 98.44 204 ILE A C 1
ATOM 1530 O O . ILE A 1 204 ? -17.547 -20.609 -16.688 1 98.44 204 ILE A O 1
ATOM 1534 N N . SER A 1 205 ? -15.422 -21.172 -16.484 1 98.38 205 SER A N 1
ATOM 1535 C CA . SER A 1 205 ? -15.008 -20.344 -17.625 1 98.38 205 SER A CA 1
ATOM 1536 C C . SER A 1 205 ? -15.648 -20.844 -18.922 1 98.38 205 SER A C 1
ATOM 1538 O O . SER A 1 205 ? -16.109 -20.031 -19.734 1 98.38 205 SER A O 1
ATOM 1540 N N . LYS A 1 206 ? -15.594 -22.109 -19.078 1 98.38 206 LYS A N 1
ATOM 1541 C CA . LYS A 1 206 ? -16.234 -22.688 -20.266 1 98.38 206 LYS A CA 1
ATOM 1542 C C . LYS A 1 206 ? -17.719 -22.328 -20.312 1 98.38 206 LYS A C 1
ATOM 1544 O O . LYS A 1 206 ? -18.219 -21.906 -21.359 1 98.38 206 LYS A O 1
ATOM 1549 N N . LEU A 1 207 ? -18.375 -22.484 -19.25 1 98.44 207 LEU A N 1
ATOM 1550 C CA . LEU A 1 207 ? -19.781 -22.156 -19.172 1 98.44 207 LEU A CA 1
ATOM 1551 C C . LEU A 1 207 ? -20.031 -20.672 -19.469 1 98.44 207 LEU A C 1
ATOM 1553 O O . LEU A 1 207 ? -20.984 -20.328 -20.172 1 98.44 207 LEU A O 1
ATOM 1557 N N . ALA A 1 208 ? -19.219 -19.812 -18.938 1 98.62 208 ALA A N 1
ATOM 1558 C CA . ALA A 1 208 ? -19.344 -18.375 -19.188 1 98.62 208 ALA A CA 1
ATOM 1559 C C . ALA A 1 208 ? -19.219 -18.062 -20.672 1 98.62 208 ALA A C 1
ATOM 1561 O O . ALA A 1 208 ? -20 -17.25 -21.203 1 98.62 208 ALA A O 1
ATOM 1562 N N . ARG A 1 209 ? -18.266 -18.688 -21.266 1 98.38 209 ARG A N 1
ATOM 1563 C CA . ARG A 1 209 ? -18.047 -18.469 -22.703 1 98.38 209 ARG A CA 1
ATOM 1564 C C . ARG A 1 209 ? -19.234 -18.938 -23.516 1 98.38 209 ARG A C 1
ATOM 1566 O O . ARG A 1 209 ? -19.484 -18.438 -24.609 1 98.38 209 ARG A O 1
ATOM 1573 N N . GLU A 1 210 ? -19.938 -19.828 -22.969 1 98.38 210 GLU A N 1
ATOM 1574 C CA . GLU A 1 210 ? -21.141 -20.359 -23.609 1 98.38 210 GLU A CA 1
ATOM 1575 C C . GLU A 1 210 ? -22.375 -19.531 -23.25 1 98.38 210 GLU A C 1
ATOM 1577 O O . GLU A 1 210 ? -23.484 -19.844 -23.672 1 98.38 210 GLU A O 1
ATOM 1582 N N . GLY A 1 211 ? -22.234 -18.562 -22.359 1 98.06 211 GLY A N 1
ATOM 1583 C CA . GLY A 1 211 ? -23.312 -17.641 -22.062 1 98.06 211 GLY A CA 1
ATOM 1584 C C . GLY A 1 211 ? -24.125 -18.047 -20.859 1 98.06 211 GLY A C 1
ATOM 1585 O O . GLY A 1 211 ? -25.219 -17.516 -20.625 1 98.06 211 GLY A O 1
ATOM 1586 N N . ASP A 1 212 ? -23.625 -18.969 -20.109 1 98.31 212 ASP A N 1
ATOM 1587 C CA . ASP A 1 212 ? -24.344 -19.375 -18.906 1 98.31 212 ASP A CA 1
ATOM 1588 C C . ASP A 1 212 ? -24.484 -18.219 -17.922 1 98.31 212 ASP A C 1
ATOM 1590 O O . ASP A 1 212 ? -23.484 -17.641 -17.5 1 98.31 212 ASP A O 1
ATOM 1594 N N . ILE A 1 213 ? -25.656 -17.984 -17.484 1 98.38 213 ILE A N 1
ATOM 1595 C CA . ILE A 1 213 ? -25.984 -16.781 -16.719 1 98.38 213 ILE A CA 1
ATOM 1596 C C . ILE A 1 213 ? -25.328 -16.859 -15.344 1 98.38 213 ILE A C 1
ATOM 1598 O O . ILE A 1 213 ? -24.828 -15.859 -14.828 1 98.38 213 ILE A O 1
ATOM 1602 N N . ASN A 1 214 ? -25.344 -18.031 -14.758 1 98.5 214 ASN A N 1
ATOM 1603 C CA . ASN A 1 214 ? -24.766 -18.203 -13.438 1 98.5 214 ASN A CA 1
ATOM 1604 C C . ASN A 1 214 ? -23.234 -18.047 -13.469 1 98.5 214 ASN A C 1
ATOM 1606 O O . ASN A 1 214 ? -22.656 -17.422 -12.586 1 98.5 214 ASN A O 1
ATOM 1610 N N . ALA A 1 215 ? -22.625 -18.609 -14.484 1 98.62 215 ALA A N 1
ATOM 1611 C CA . ALA A 1 215 ? -21.188 -18.469 -14.656 1 98.62 215 ALA A CA 1
ATOM 1612 C C . ALA A 1 215 ? -20.797 -17 -14.875 1 98.62 215 ALA A C 1
ATOM 1614 O O . ALA A 1 215 ? -19.828 -16.516 -14.289 1 98.62 215 ALA A O 1
ATOM 1615 N N . LEU A 1 216 ? -21.609 -16.328 -15.672 1 98.56 216 LEU A N 1
ATOM 1616 C CA . LEU A 1 216 ? -21.359 -14.922 -15.938 1 98.56 216 LEU A CA 1
ATOM 1617 C C . LEU A 1 216 ? -21.5 -14.094 -14.664 1 98.56 216 LEU A C 1
ATOM 1619 O O . LEU A 1 216 ? -20.734 -13.156 -14.43 1 98.56 216 LEU A O 1
ATOM 1623 N N . LYS A 1 217 ? -22.453 -14.453 -13.883 1 98.56 217 LYS A N 1
ATOM 1624 C CA . LYS A 1 217 ? -22.656 -13.766 -12.609 1 98.56 217 LYS A CA 1
ATOM 1625 C C . LYS A 1 217 ? -21.469 -13.977 -11.672 1 98.56 217 LYS A C 1
ATOM 1627 O O . LYS A 1 217 ? -21.031 -13.039 -11.008 1 98.56 217 LYS A O 1
ATOM 1632 N N . ALA A 1 218 ? -20.984 -15.172 -11.586 1 98.38 218 ALA A N 1
ATOM 1633 C CA . ALA A 1 218 ? -19.828 -15.477 -10.758 1 98.38 218 ALA A CA 1
ATOM 1634 C C . ALA A 1 218 ? -18.609 -14.672 -11.195 1 98.38 218 ALA A C 1
ATOM 1636 O O . ALA A 1 218 ? -17.922 -14.055 -10.367 1 98.38 218 ALA A O 1
ATOM 1637 N N . TRP A 1 219 ? -18.391 -14.594 -12.484 1 98.56 219 TRP A N 1
ATOM 1638 C CA . TRP A 1 219 ? -17.25 -13.867 -13.008 1 98.56 219 TRP A CA 1
ATOM 1639 C C . TRP A 1 219 ? -17.422 -12.359 -12.805 1 98.56 219 TRP A C 1
ATOM 1641 O O . TRP A 1 219 ? -16.438 -11.641 -12.602 1 98.56 219 TRP A O 1
ATOM 1651 N N . LYS A 1 220 ? -18.641 -11.914 -12.859 1 98.56 220 LYS A N 1
ATOM 1652 C CA . LYS A 1 220 ? -18.906 -10.508 -12.578 1 98.56 220 LYS A CA 1
ATOM 1653 C C . LYS A 1 220 ? -18.5 -10.148 -11.148 1 98.56 220 LYS A C 1
ATOM 1655 O O . LYS A 1 220 ? -17.891 -9.102 -10.922 1 98.56 220 LYS A O 1
ATOM 1660 N N . GLU A 1 221 ? -18.859 -11.016 -10.234 1 97.88 221 GLU A N 1
ATOM 1661 C CA . GLU A 1 221 ? -18.5 -10.805 -8.844 1 97.88 221 GLU A CA 1
ATOM 1662 C C . GLU A 1 221 ? -16.984 -10.852 -8.656 1 97.88 221 GLU A C 1
ATOM 1664 O O . GLU A 1 221 ? -16.406 -10.023 -7.949 1 97.88 221 GLU A O 1
ATOM 1669 N N . PHE A 1 222 ? -16.344 -11.852 -9.297 1 98.31 222 PHE A N 1
ATOM 1670 C CA . PHE A 1 222 ? -14.898 -11.969 -9.297 1 98.31 222 PHE A CA 1
ATOM 1671 C C . PHE A 1 222 ? -14.25 -10.695 -9.828 1 98.31 222 PHE A C 1
ATOM 1673 O O . PHE A 1 222 ? -13.32 -10.164 -9.211 1 98.31 222 PHE A O 1
ATOM 1680 N N . THR A 1 223 ? -14.789 -10.195 -10.883 1 98.5 223 THR A N 1
ATOM 1681 C CA . THR A 1 223 ? -14.25 -9.031 -11.578 1 98.5 223 THR A CA 1
ATOM 1682 C C . THR A 1 223 ? -14.32 -7.793 -10.695 1 98.5 223 THR A C 1
ATOM 1684 O O . THR A 1 223 ? -13.352 -7.035 -10.602 1 98.5 223 THR A O 1
ATOM 1687 N N . GLN A 1 224 ? -15.438 -7.613 -10.094 1 98.19 224 GLN A N 1
ATOM 1688 C CA . GLN A 1 224 ? -15.594 -6.477 -9.195 1 98.19 224 GLN A CA 1
ATOM 1689 C C . GLN A 1 224 ? -14.602 -6.551 -8.031 1 98.19 224 GLN A C 1
ATOM 1691 O O . GLN A 1 224 ? -13.945 -5.562 -7.711 1 98.19 224 GLN A O 1
ATOM 1696 N N . ALA A 1 225 ? -14.508 -7.723 -7.438 1 98.19 225 ALA A N 1
ATOM 1697 C CA . ALA A 1 225 ? -13.602 -7.906 -6.301 1 98.19 225 ALA A CA 1
ATOM 1698 C C . ALA A 1 225 ? -12.156 -7.656 -6.707 1 98.19 225 ALA A C 1
ATOM 1700 O O . ALA A 1 225 ? -11.398 -7.016 -5.977 1 98.19 225 ALA A O 1
ATOM 1701 N N . LEU A 1 226 ? -11.758 -8.164 -7.836 1 98.56 226 LEU A N 1
ATOM 1702 C CA . LEU A 1 226 ? -10.398 -7.969 -8.328 1 98.56 226 LEU A CA 1
ATOM 1703 C C . LEU A 1 226 ? -10.125 -6.492 -8.594 1 98.56 226 LEU A C 1
ATOM 1705 O O . LEU A 1 226 ? -9.062 -5.98 -8.234 1 98.56 226 LEU A O 1
ATOM 1709 N N . ALA A 1 227 ? -11.062 -5.816 -9.211 1 98.38 227 ALA A N 1
ATOM 1710 C CA . ALA A 1 227 ? -10.914 -4.387 -9.453 1 98.38 227 ALA A CA 1
ATOM 1711 C C . ALA A 1 227 ? -10.727 -3.619 -8.148 1 98.38 227 ALA A C 1
ATOM 1713 O O . ALA A 1 227 ? -9.914 -2.699 -8.07 1 98.38 227 ALA A O 1
ATOM 1714 N N . TYR A 1 228 ? -11.477 -3.988 -7.172 1 98.38 228 TYR A N 1
ATOM 1715 C CA . TYR A 1 228 ? -11.375 -3.35 -5.863 1 98.38 228 TYR A CA 1
ATOM 1716 C C . TYR A 1 228 ? -10.008 -3.6 -5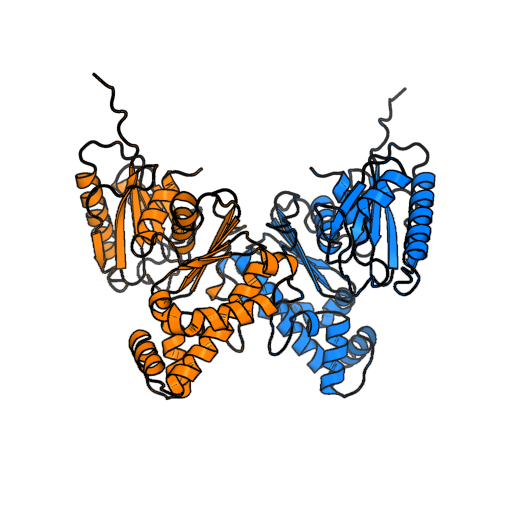.234 1 98.38 228 TYR A C 1
ATOM 1718 O O . TYR A 1 228 ? -9.367 -2.668 -4.75 1 98.38 228 TYR A O 1
ATOM 1726 N N . ALA A 1 229 ? -9.562 -4.848 -5.273 1 98.38 229 ALA A N 1
ATOM 1727 C CA . ALA A 1 229 ? -8.25 -5.191 -4.73 1 98.38 229 ALA A CA 1
ATOM 1728 C C . ALA A 1 229 ? -7.148 -4.398 -5.422 1 98.38 229 ALA A C 1
ATOM 1730 O O . ALA A 1 229 ? -6.262 -3.846 -4.762 1 98.38 229 ALA A O 1
ATOM 1731 N N . LEU A 1 230 ? -7.242 -4.324 -6.691 1 98.56 230 LEU A N 1
ATOM 1732 C CA . LEU A 1 230 ? -6.266 -3.574 -7.477 1 98.56 230 LEU A CA 1
ATOM 1733 C C . LEU A 1 230 ? -6.305 -2.092 -7.121 1 98.56 230 LEU A C 1
ATOM 1735 O O . LEU A 1 230 ? -5.262 -1.456 -6.977 1 98.56 230 LEU A O 1
ATOM 1739 N N . SER A 1 231 ? -7.5 -1.579 -7.016 1 98.44 231 SER A N 1
ATOM 1740 C CA . SER A 1 231 ? -7.652 -0.158 -6.715 1 98.44 231 SER A CA 1
ATOM 1741 C C . SER A 1 231 ? -7.012 0.198 -5.379 1 98.44 231 SER A C 1
ATOM 1743 O O . SER A 1 231 ? -6.277 1.184 -5.281 1 98.44 231 SER A O 1
ATOM 1745 N N . TRP A 1 232 ? -7.262 -0.582 -4.359 1 98.44 232 TRP A N 1
ATOM 1746 C CA . TRP A 1 232 ? -6.652 -0.354 -3.055 1 98.44 232 TRP A CA 1
ATOM 1747 C C . TRP A 1 232 ? -5.133 -0.404 -3.148 1 98.44 232 TRP A C 1
ATOM 1749 O O . TRP A 1 232 ? -4.441 0.494 -2.658 1 98.44 232 TRP A O 1
ATOM 1759 N N . THR A 1 233 ? -4.613 -1.4 -3.789 1 98.56 233 THR A N 1
ATOM 1760 C CA . THR A 1 233 ? -3.168 -1.602 -3.836 1 98.56 233 THR A CA 1
ATOM 1761 C C . THR A 1 233 ? -2.494 -0.485 -4.629 1 98.56 233 THR A C 1
ATOM 1763 O O . THR A 1 233 ? -1.481 0.067 -4.191 1 98.56 233 THR A O 1
ATOM 1766 N N . VAL A 1 234 ? -3.109 -0.088 -5.715 1 98.56 234 VAL A N 1
ATOM 1767 C CA . VAL A 1 234 ? -2.539 0.942 -6.578 1 98.56 234 VAL A CA 1
ATOM 1768 C C . VAL A 1 234 ? -2.611 2.299 -5.879 1 98.56 234 VAL A C 1
ATOM 1770 O O . VAL A 1 234 ? -1.662 3.084 -5.934 1 98.56 234 VAL A O 1
ATOM 1773 N N . ASN A 1 235 ? -3.688 2.574 -5.223 1 97.56 235 ASN A N 1
ATOM 1774 C CA . ASN A 1 235 ? -3.816 3.842 -4.508 1 97.56 235 ASN A CA 1
ATOM 1775 C C . ASN A 1 235 ? -2.787 3.961 -3.389 1 97.56 235 ASN A C 1
ATOM 1777 O O . ASN A 1 235 ? -2.355 5.066 -3.051 1 97.56 235 ASN A O 1
ATOM 1781 N N . ILE A 1 236 ? -2.383 2.879 -2.869 1 97.81 236 ILE A N 1
ATOM 1782 C CA . ILE A 1 236 ? -1.447 2.893 -1.75 1 97.81 236 ILE A CA 1
ATOM 1783 C C . ILE A 1 236 ? -0.018 3.014 -2.273 1 97.81 236 ILE A C 1
ATOM 1785 O O . ILE A 1 236 ? 0.776 3.799 -1.75 1 97.81 236 ILE A O 1
ATOM 1789 N N . VAL A 1 237 ? 0.303 2.33 -3.379 1 97.75 237 VAL A N 1
ATOM 1790 C CA . VAL A 1 237 ? 1.715 2.213 -3.729 1 97.75 237 VAL A CA 1
ATOM 1791 C C . VAL A 1 237 ? 2.014 3.055 -4.965 1 97.75 237 VAL A C 1
ATOM 1793 O O . VAL A 1 237 ? 3.174 3.369 -5.246 1 97.75 237 VAL A O 1
ATOM 1796 N N . ASP A 1 238 ? 1.064 3.365 -5.828 1 97.12 238 ASP A N 1
ATOM 1797 C CA . ASP A 1 238 ? 1.204 4.18 -7.031 1 97.12 238 ASP A CA 1
ATOM 1798 C C . ASP A 1 238 ? 2.34 3.664 -7.914 1 97.12 238 ASP A C 1
ATOM 1800 O O . ASP A 1 238 ? 3.318 4.375 -8.156 1 97.12 238 ASP A O 1
ATOM 1804 N N . PRO A 1 239 ? 2.18 2.428 -8.453 1 98.31 239 PRO A N 1
ATOM 1805 C CA . PRO A 1 239 ? 3.229 1.824 -9.273 1 98.31 239 PRO A CA 1
ATOM 1806 C C . PRO A 1 239 ? 3.211 2.33 -10.719 1 98.31 239 PRO A C 1
ATOM 1808 O O . PRO A 1 239 ? 2.225 2.926 -11.148 1 98.31 239 PRO A O 1
ATOM 1811 N N . GLU A 1 240 ? 4.293 2.105 -11.43 1 98.12 240 GLU A N 1
ATOM 1812 C CA . GLU A 1 240 ? 4.348 2.377 -12.859 1 98.12 240 GLU A CA 1
ATOM 1813 C C . GLU A 1 240 ? 3.535 1.355 -13.648 1 98.12 240 GLU A C 1
ATOM 1815 O O . GLU A 1 240 ? 2.973 1.677 -14.695 1 98.12 240 GLU A O 1
ATOM 1820 N N . VAL A 1 241 ? 3.506 0.14 -13.125 1 98.56 241 VAL A N 1
ATOM 1821 C CA . VAL A 1 241 ? 2.865 -0.949 -13.859 1 98.56 241 VAL A CA 1
ATOM 1822 C C . VAL A 1 241 ? 2.285 -1.962 -12.875 1 98.56 241 VAL A C 1
ATOM 1824 O O . VAL A 1 241 ? 2.826 -2.156 -11.781 1 98.56 241 VAL A O 1
ATOM 1827 N N . VAL A 1 242 ? 1.18 -2.521 -13.258 1 98.75 242 VAL A N 1
ATOM 1828 C CA . VAL A 1 242 ? 0.604 -3.691 -12.602 1 98.75 242 VAL A CA 1
ATOM 1829 C C . VAL A 1 242 ? 0.757 -4.914 -13.5 1 98.75 242 VAL A C 1
ATOM 1831 O O . VAL A 1 242 ? 0.315 -4.91 -14.648 1 98.75 242 VAL A O 1
ATOM 1834 N N . ILE A 1 243 ? 1.426 -5.902 -12.977 1 98.56 243 ILE A N 1
ATOM 1835 C CA . ILE A 1 243 ? 1.588 -7.16 -13.695 1 98.56 243 ILE A CA 1
ATOM 1836 C C . ILE A 1 243 ? 0.738 -8.242 -13.031 1 98.56 243 ILE A C 1
ATOM 1838 O O . ILE A 1 243 ? 0.833 -8.461 -11.82 1 98.56 243 ILE A O 1
ATOM 1842 N N . ILE A 1 244 ? -0.102 -8.875 -13.812 1 98.06 244 ILE A N 1
ATOM 1843 C CA . ILE A 1 244 ? -0.983 -9.906 -13.273 1 98.06 244 ILE A CA 1
ATOM 1844 C C . ILE A 1 244 ? -0.631 -11.258 -13.898 1 98.06 244 ILE A C 1
ATOM 1846 O O . ILE A 1 244 ? -0.565 -11.391 -15.117 1 98.06 244 ILE A O 1
ATOM 1850 N N . GLY A 1 245 ? -0.318 -12.172 -13.023 1 96.12 245 GLY A N 1
ATOM 1851 C CA . GLY A 1 245 ? -0.024 -13.531 -13.445 1 96.12 245 GLY A CA 1
ATOM 1852 C C . GLY A 1 245 ? -0.848 -14.578 -12.719 1 96.12 245 GLY A C 1
ATOM 1853 O O . GLY A 1 245 ? -1.767 -14.234 -11.969 1 96.12 245 GLY A O 1
ATOM 1854 N N . GLY A 1 246 ? -0.56 -15.883 -13.07 1 91.94 246 GLY A N 1
ATOM 1855 C CA . GLY A 1 246 ? -1.251 -17 -12.453 1 91.94 246 GLY A CA 1
ATOM 1856 C C . GLY A 1 246 ? -2.205 -17.719 -13.398 1 91.94 246 GLY A C 1
ATOM 1857 O O . GLY A 1 246 ? -2.555 -17.172 -14.453 1 91.94 246 GLY A O 1
ATOM 1858 N N . SER A 1 247 ? -2.682 -18.812 -12.984 1 89.31 247 SER A N 1
ATOM 1859 C CA . SER A 1 247 ? -3.43 -19.703 -13.859 1 89.31 247 SER A CA 1
ATOM 1860 C C . SER A 1 247 ? -4.801 -19.141 -14.195 1 89.31 247 SER A C 1
ATOM 1862 O O . SER A 1 247 ? -5.375 -19.453 -15.234 1 89.31 247 SER A O 1
ATOM 1864 N N . VAL A 1 248 ? -5.34 -18.297 -13.375 1 94.38 248 VAL A N 1
ATOM 1865 C CA . VAL A 1 248 ? -6.656 -17.719 -13.617 1 94.38 248 VAL A CA 1
ATOM 1866 C C . VAL A 1 248 ? -6.605 -16.828 -14.859 1 94.38 248 VAL A C 1
ATOM 1868 O O . VAL A 1 248 ? -7.633 -16.562 -15.492 1 94.38 248 VAL A O 1
ATOM 1871 N N . MET A 1 249 ? -5.422 -16.406 -15.211 1 95.06 249 MET A N 1
ATOM 1872 C CA . MET A 1 249 ? -5.254 -15.5 -16.344 1 95.06 249 MET A CA 1
ATOM 1873 C C . MET A 1 249 ? -5.609 -16.203 -17.656 1 95.06 249 MET A C 1
ATOM 1875 O O . MET A 1 249 ? -5.809 -15.547 -18.688 1 95.06 249 MET A O 1
ATOM 1879 N N . HIS A 1 250 ? -5.688 -17.5 -17.625 1 94.19 250 HIS A N 1
ATOM 1880 C CA . HIS A 1 250 ? -6.18 -18.234 -18.781 1 94.19 250 HIS A CA 1
ATOM 1881 C C . HIS A 1 250 ? -7.613 -17.828 -19.125 1 94.19 250 HIS A C 1
ATOM 1883 O O . HIS A 1 250 ? -8.094 -18.078 -20.234 1 94.19 250 HIS A O 1
ATOM 1889 N N . SER A 1 251 ? -8.297 -17.219 -18.234 1 96.94 251 SER A N 1
ATOM 1890 C CA . SER A 1 251 ? -9.672 -16.781 -18.438 1 96.94 251 SER A CA 1
ATOM 1891 C C . SER A 1 251 ? -9.758 -15.258 -18.5 1 96.94 251 SER A C 1
ATOM 1893 O O . SER A 1 251 ? -10.82 -14.68 -18.25 1 96.94 251 SER A O 1
ATOM 1895 N N . SER A 1 252 ? -8.648 -14.602 -18.797 1 96.94 252 SER A N 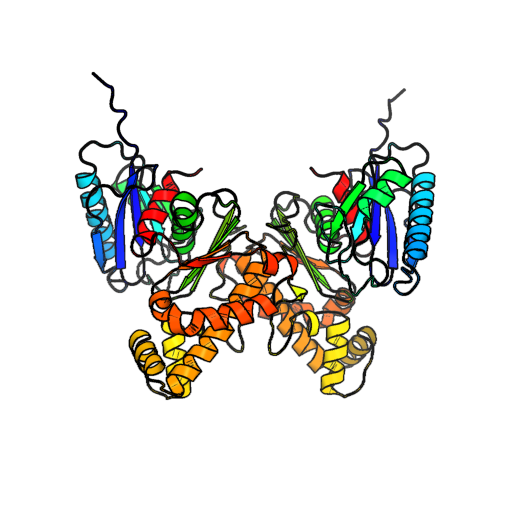1
ATOM 1896 C CA . SER A 1 252 ? -8.594 -13.148 -18.781 1 96.94 252 SER A CA 1
ATOM 1897 C C . SER A 1 252 ? -9.555 -12.547 -19.797 1 96.94 252 SER A C 1
ATOM 1899 O O . SER A 1 252 ? -10.023 -11.414 -19.625 1 96.94 252 SER A O 1
ATOM 1901 N N . ASP A 1 253 ? -9.852 -13.273 -20.875 1 97.81 253 ASP A N 1
ATOM 1902 C CA . ASP A 1 253 ? -10.781 -12.805 -21.891 1 97.81 253 ASP A CA 1
ATOM 1903 C C . ASP A 1 253 ? -12.156 -12.516 -21.297 1 97.81 253 ASP A C 1
ATOM 1905 O O . ASP A 1 253 ? -12.93 -11.734 -21.844 1 97.81 253 ASP A O 1
ATOM 1909 N N . ILE A 1 254 ? -12.484 -13.094 -20.219 1 98.12 254 ILE A N 1
ATOM 1910 C CA . ILE A 1 254 ? -13.812 -13 -19.609 1 98.12 254 ILE A CA 1
ATOM 1911 C C . ILE A 1 254 ? -13.898 -11.742 -18.75 1 98.12 254 ILE A C 1
ATOM 1913 O O . ILE A 1 254 ? -14.945 -11.094 -18.688 1 98.12 254 ILE A O 1
ATOM 1917 N N . PHE A 1 255 ? -12.805 -11.375 -18.109 1 98.19 255 PHE A N 1
ATOM 1918 C CA . PHE A 1 255 ? -12.992 -10.398 -17.047 1 98.19 255 PHE A CA 1
ATOM 1919 C C . PHE A 1 255 ? -12.086 -9.188 -17.25 1 98.19 255 PHE A C 1
ATOM 1921 O O . PHE A 1 255 ? -12.281 -8.141 -16.625 1 98.19 255 PHE A O 1
ATOM 1928 N N . TRP A 1 256 ? -11.078 -9.164 -18.109 1 98.31 256 TRP A N 1
ATOM 1929 C CA . TRP A 1 256 ? -9.984 -8.203 -18.125 1 98.31 256 TRP A CA 1
ATOM 1930 C C . TRP A 1 256 ? -10.5 -6.797 -18.422 1 98.31 256 TRP A C 1
ATOM 1932 O O . TRP A 1 256 ? -10.258 -5.871 -17.641 1 98.31 256 TRP A O 1
ATOM 1942 N N . ASP A 1 257 ? -11.266 -6.641 -19.469 1 98.25 257 ASP A N 1
ATOM 1943 C CA . ASP A 1 257 ? -11.695 -5.309 -19.891 1 98.25 257 ASP A CA 1
ATOM 1944 C C . ASP A 1 257 ? -12.594 -4.668 -18.844 1 98.25 257 ASP A C 1
ATOM 1946 O O . ASP A 1 257 ? -12.445 -3.488 -18.516 1 98.25 257 ASP A O 1
ATOM 1950 N N . SER A 1 258 ? -13.523 -5.445 -18.375 1 98.31 258 SER A N 1
ATOM 1951 C CA . SER A 1 258 ? -14.43 -4.945 -17.344 1 98.31 258 SER A CA 1
ATOM 1952 C C . SER A 1 258 ? -13.672 -4.594 -16.062 1 98.31 258 SER A C 1
ATOM 1954 O O . SER A 1 258 ? -13.969 -3.586 -15.414 1 98.31 258 SER A O 1
ATOM 1956 N N . MET A 1 259 ? -12.742 -5.414 -15.75 1 98.44 259 MET A N 1
ATOM 1957 C CA . MET A 1 259 ? -11.906 -5.172 -14.578 1 98.44 259 MET A CA 1
ATOM 1958 C C . MET A 1 259 ? -11.133 -3.869 -14.719 1 98.44 259 MET A C 1
ATOM 1960 O O . MET A 1 259 ? -11.125 -3.043 -13.805 1 98.44 259 MET A O 1
ATOM 1964 N N . VAL A 1 260 ? -10.508 -3.639 -15.883 1 98.31 260 VAL A N 1
ATOM 1965 C CA . VAL A 1 260 ? -9.711 -2.443 -16.125 1 98.31 260 VAL A CA 1
ATOM 1966 C C . VAL A 1 260 ? -10.594 -1.202 -16.031 1 98.31 260 VAL A C 1
ATOM 1968 O O . VAL A 1 260 ? -10.211 -0.207 -15.414 1 98.31 260 VAL A O 1
ATOM 1971 N N . SER A 1 261 ? -11.734 -1.242 -16.609 1 97.88 261 SER A N 1
ATOM 1972 C CA . SER A 1 261 ? -12.664 -0.116 -16.609 1 97.88 261 SER A CA 1
ATOM 1973 C C . SER A 1 261 ? -13.086 0.249 -15.195 1 97.88 261 SER A C 1
ATOM 1975 O O . SER A 1 261 ? -13.062 1.422 -14.82 1 97.88 261 SER A O 1
ATOM 1977 N N . LEU A 1 262 ? -13.477 -0.743 -14.43 1 97.12 262 LEU A N 1
ATOM 1978 C CA . LEU A 1 262 ? -13.93 -0.508 -13.062 1 97.12 262 LEU A CA 1
ATOM 1979 C C . LEU A 1 262 ? -12.773 -0.026 -12.188 1 97.12 262 LEU A C 1
ATOM 1981 O O . LEU A 1 262 ? -12.938 0.912 -11.406 1 97.12 262 LEU A O 1
ATOM 1985 N N . PHE A 1 263 ? -11.656 -0.66 -12.344 1 97.44 263 PHE A N 1
ATOM 1986 C CA . PHE A 1 263 ? -10.438 -0.332 -11.617 1 97.44 263 PHE A CA 1
ATOM 1987 C C . PHE A 1 263 ? -10.086 1.142 -11.781 1 97.44 263 PHE A C 1
ATOM 1989 O O . PHE A 1 263 ? -9.82 1.837 -10.797 1 97.44 263 PHE A O 1
ATOM 1996 N N . LYS A 1 264 ? -10.102 1.646 -12.914 1 97.31 264 LYS A N 1
ATOM 1997 C CA . LYS A 1 264 ? -9.672 3.002 -13.234 1 97.31 264 LYS A CA 1
ATOM 1998 C C . LYS A 1 264 ? -10.617 4.039 -12.633 1 97.31 264 LYS A C 1
ATOM 2000 O O . LYS A 1 264 ? -10.25 5.207 -12.484 1 97.31 264 LYS A O 1
ATOM 2005 N N . LYS A 1 265 ? -11.82 3.666 -12.258 1 96.25 265 LYS A N 1
ATOM 2006 C CA . LYS A 1 265 ? -12.781 4.57 -11.641 1 96.25 265 LYS A CA 1
ATOM 2007 C C . LYS A 1 265 ? -12.398 4.883 -10.195 1 96.25 265 LYS A C 1
ATOM 2009 O O . LYS A 1 265 ? -12.852 5.875 -9.625 1 96.25 265 LYS A O 1
ATOM 2014 N N . TYR A 1 266 ? -11.562 4.047 -9.602 1 97.06 266 TYR A N 1
ATOM 2015 C CA . TYR A 1 266 ? -11.344 4.145 -8.164 1 97.06 266 TYR A CA 1
ATOM 2016 C C . TYR A 1 266 ? -9.891 4.465 -7.852 1 97.06 266 TYR A C 1
ATOM 2018 O O . TYR A 1 266 ? -9.422 4.219 -6.738 1 97.06 266 TYR A O 1
ATOM 2026 N N . ILE A 1 267 ? -9.148 4.953 -8.852 1 96.44 267 ILE A N 1
ATOM 2027 C CA . ILE A 1 267 ? -7.777 5.363 -8.57 1 96.44 267 ILE A CA 1
ATOM 2028 C C . ILE A 1 267 ? -7.578 6.82 -8.977 1 96.44 267 ILE A C 1
ATOM 2030 O O . ILE A 1 267 ? -8.398 7.387 -9.703 1 96.44 267 ILE A O 1
ATOM 2034 N N . CYS A 1 268 ? -6.527 7.449 -8.438 1 92.25 268 CYS A N 1
ATOM 2035 C CA . CYS A 1 268 ? -6.211 8.836 -8.742 1 92.25 268 CYS A CA 1
ATOM 2036 C C . CYS A 1 268 ? -6.137 9.062 -10.242 1 92.25 268 CYS A C 1
ATOM 2038 O O . CYS A 1 268 ? -5.527 8.273 -10.969 1 92.25 268 CYS A O 1
ATOM 2040 N N . PRO A 1 269 ? -6.707 10.125 -10.75 1 91.75 269 PRO A N 1
ATOM 2041 C CA . PRO A 1 269 ? -6.711 10.391 -12.188 1 91.75 269 PRO A CA 1
ATOM 2042 C C . PRO A 1 269 ? -5.305 10.461 -12.781 1 91.75 269 PRO A C 1
ATOM 2044 O O . PRO A 1 269 ? -5.082 10 -13.906 1 91.75 269 PRO A O 1
ATOM 2047 N N . GLN A 1 270 ? -4.359 11.047 -12.094 1 91.25 270 GLN A N 1
ATOM 2048 C CA . GLN A 1 270 ? -2.98 11.109 -12.57 1 91.25 270 GLN A CA 1
ATOM 2049 C C . GLN A 1 270 ? -2.406 9.711 -12.773 1 91.25 270 GLN A C 1
ATOM 2051 O O . GLN A 1 270 ? -1.75 9.445 -13.789 1 91.25 270 GLN A O 1
ATOM 2056 N N . THR A 1 271 ? -2.672 8.844 -11.812 1 94.94 271 THR A N 1
ATOM 2057 C CA . THR A 1 271 ? -2.23 7.461 -11.922 1 94.94 271 THR A CA 1
ATOM 2058 C C . THR A 1 271 ? -2.963 6.746 -13.055 1 94.94 271 THR A C 1
ATOM 2060 O O . THR A 1 271 ? -2.34 6.055 -13.859 1 94.94 271 THR A O 1
ATOM 2063 N N . ALA A 1 272 ? -4.273 6.941 -13.133 1 96.56 272 ALA A N 1
ATOM 2064 C CA . ALA A 1 272 ? -5.098 6.289 -14.141 1 96.56 272 ALA A CA 1
ATOM 2065 C C . ALA A 1 272 ? -4.617 6.637 -15.547 1 96.56 272 ALA A C 1
ATOM 2067 O O . ALA A 1 272 ? -4.707 5.812 -16.469 1 96.56 272 ALA A O 1
ATOM 2068 N N . ALA A 1 273 ? -4.082 7.793 -15.711 1 94.62 273 ALA A N 1
ATOM 2069 C CA . ALA A 1 273 ? -3.664 8.281 -17.016 1 94.62 273 ALA A CA 1
ATOM 2070 C C . ALA A 1 273 ? -2.387 7.586 -17.484 1 94.62 273 ALA A C 1
ATOM 2072 O O . ALA A 1 273 ? -2.125 7.496 -18.688 1 94.62 273 ALA A O 1
ATOM 2073 N N . SER A 1 274 ? -1.625 7.02 -16.562 1 95.62 274 SER A N 1
ATOM 2074 C CA . SER A 1 274 ? -0.3 6.57 -16.984 1 95.62 274 SER A CA 1
ATOM 2075 C C . SER A 1 274 ? -0.074 5.105 -16.609 1 95.62 274 SER A C 1
ATOM 2077 O O . SER A 1 274 ? 0.814 4.453 -17.156 1 95.62 274 SER A O 1
ATOM 2079 N N . ILE A 1 275 ? -0.862 4.566 -15.734 1 97.25 275 ILE A N 1
ATOM 2080 C CA . ILE A 1 275 ? -0.599 3.23 -15.211 1 97.25 275 ILE A CA 1
ATOM 2081 C C . ILE A 1 275 ? -0.79 2.199 -16.328 1 97.25 275 ILE A C 1
ATOM 2083 O O . ILE A 1 275 ? -1.704 2.322 -17.141 1 97.25 275 ILE A O 1
ATOM 2087 N N . GLN A 1 276 ? 0.076 1.221 -16.344 1 96.75 276 GLN A N 1
ATOM 2088 C CA . GLN A 1 276 ? -0.044 0.094 -17.266 1 96.75 276 GLN A CA 1
ATOM 2089 C C . GLN A 1 276 ? -0.497 -1.167 -16.531 1 96.75 276 GLN A C 1
ATOM 2091 O O . GLN A 1 276 ? -0.038 -1.446 -15.43 1 96.75 276 GLN A O 1
ATOM 2096 N N . LEU A 1 277 ? -1.442 -1.838 -17.109 1 97.81 277 LEU A N 1
ATOM 2097 C CA . LEU A 1 277 ? -1.805 -3.186 -16.688 1 97.81 277 LEU A CA 1
ATOM 2098 C C . LEU A 1 277 ? -1.396 -4.215 -17.734 1 97.81 277 LEU A C 1
ATOM 2100 O O . LEU A 1 277 ? -1.789 -4.113 -18.891 1 97.81 277 LEU A O 1
ATOM 2104 N N . LYS A 1 278 ? -0.551 -5.172 -17.266 1 97.19 278 LYS A N 1
ATOM 2105 C CA . LYS A 1 278 ? -0.003 -6.164 -18.188 1 97.19 278 LYS A CA 1
ATOM 2106 C C . LYS A 1 278 ? -0.139 -7.574 -17.625 1 97.19 278 LYS A C 1
ATOM 2108 O O . LYS A 1 278 ? 0.006 -7.781 -16.422 1 97.19 278 LYS A O 1
ATOM 2113 N N . PRO A 1 279 ? -0.415 -8.547 -18.531 1 97.19 279 PRO A N 1
ATOM 2114 C CA . PRO A 1 279 ? -0.195 -9.93 -18.094 1 97.19 279 PRO A CA 1
ATOM 2115 C C . PRO A 1 279 ? 1.278 -10.242 -17.844 1 97.19 279 PRO A C 1
ATOM 2117 O O . PRO A 1 279 ? 2.156 -9.586 -18.406 1 97.19 279 PRO A O 1
ATOM 2120 N N . ALA A 1 280 ? 1.512 -11.18 -16.984 1 97.25 280 ALA A N 1
ATOM 2121 C CA . ALA A 1 280 ? 2.881 -11.625 -16.734 1 97.25 280 ALA A CA 1
ATOM 2122 C C . ALA A 1 280 ? 3.533 -12.133 -18.016 1 97.25 280 ALA A C 1
ATOM 2124 O O . ALA A 1 280 ? 2.881 -12.789 -18.828 1 97.25 280 ALA A O 1
ATOM 2125 N N . GLY A 1 281 ? 4.805 -11.82 -18.156 1 96.56 281 GLY A N 1
ATOM 2126 C CA . GLY A 1 281 ? 5.516 -12.109 -19.391 1 96.56 281 GLY A CA 1
ATOM 2127 C C . GLY A 1 281 ? 6.191 -13.469 -19.375 1 96.56 281 GLY A C 1
ATOM 2128 O O . GLY A 1 281 ? 6.371 -14.086 -20.438 1 96.56 281 GLY A O 1
ATOM 2129 N N . LEU A 1 282 ? 6.543 -13.945 -18.25 1 95.69 282 LEU A N 1
ATOM 2130 C CA . LEU A 1 282 ? 7.332 -15.172 -18.141 1 95.69 282 LEU A CA 1
ATOM 2131 C C . LEU A 1 282 ? 6.434 -16.406 -18.141 1 95.69 282 LEU A C 1
ATOM 2133 O O . LEU A 1 282 ? 6.91 -17.516 -18.344 1 95.69 282 LEU A O 1
ATOM 2137 N N . LYS A 1 283 ? 5.145 -16.219 -17.906 1 88.5 283 LYS A N 1
ATOM 2138 C CA . LYS A 1 283 ? 4.098 -17.234 -18.031 1 88.5 283 LYS A CA 1
ATOM 2139 C C . LYS A 1 283 ? 4.434 -18.469 -17.203 1 88.5 283 LYS A C 1
ATOM 2141 O O . LYS A 1 283 ? 4.707 -18.375 -16 1 88.5 283 LYS A O 1
ATOM 2146 N N . ASP A 1 284 ? 4.617 -19.625 -17.859 1 87.69 284 ASP A N 1
ATOM 2147 C CA . ASP A 1 284 ? 4.73 -20.906 -17.172 1 87.69 284 ASP A CA 1
ATOM 2148 C C . ASP A 1 284 ? 6.078 -21.031 -16.453 1 87.69 284 ASP A C 1
ATOM 2150 O O . ASP A 1 284 ? 6.25 -21.891 -15.602 1 87.69 284 ASP A O 1
ATOM 2154 N N . ASN A 1 285 ? 6.949 -20.172 -16.766 1 94.5 285 ASN A N 1
ATOM 2155 C CA . ASN A 1 285 ? 8.289 -20.25 -16.188 1 94.5 285 ASN A CA 1
ATOM 2156 C C . ASN A 1 285 ? 8.484 -19.203 -15.094 1 94.5 285 ASN A C 1
ATOM 2158 O O . ASN A 1 285 ? 9.539 -19.156 -14.461 1 94.5 285 ASN A O 1
ATOM 2162 N N . ALA A 1 286 ? 7.469 -18.484 -14.789 1 95.38 286 ALA A N 1
ATOM 2163 C CA . ALA A 1 286 ? 7.59 -17.312 -13.922 1 95.38 286 ALA A CA 1
ATOM 2164 C C . ALA A 1 286 ? 8.047 -17.719 -12.523 1 95.38 286 ALA A C 1
ATOM 2166 O O . ALA A 1 286 ? 8.867 -17.031 -11.914 1 95.38 286 ALA A O 1
ATOM 2167 N N . GLY A 1 287 ? 7.555 -18.797 -12.062 1 95.88 287 GLY A N 1
ATOM 2168 C CA . GLY A 1 287 ? 7.852 -19.203 -10.703 1 95.88 287 GLY A CA 1
ATOM 2169 C C . GLY A 1 287 ? 9.328 -19.469 -10.469 1 95.88 287 GLY A C 1
ATOM 2170 O O . GLY A 1 287 ? 9.977 -18.719 -9.734 1 95.88 287 GLY A O 1
ATOM 2171 N N . PHE A 1 288 ? 9.898 -20.453 -11.188 1 98 288 PHE A N 1
ATOM 2172 C CA . PHE A 1 288 ? 11.281 -20.812 -10.922 1 98 288 PHE A CA 1
ATOM 2173 C C . PHE A 1 288 ? 12.234 -19.75 -11.461 1 98 288 PHE A C 1
ATOM 2175 O O . PHE A 1 288 ? 13.312 -19.547 -10.898 1 98 288 PHE A O 1
ATOM 2182 N N . MET A 1 289 ? 11.891 -19.094 -12.523 1 98.25 289 MET A N 1
ATOM 2183 C CA . MET A 1 289 ? 12.734 -18 -12.992 1 98.25 289 MET A CA 1
ATOM 2184 C C . MET A 1 289 ? 12.812 -16.891 -11.945 1 98.25 289 MET A C 1
ATOM 2186 O O . MET A 1 289 ? 13.891 -16.344 -11.688 1 98.25 289 MET A O 1
ATOM 2190 N N . GLY A 1 290 ? 11.625 -16.547 -11.383 1 98.31 290 GLY A N 1
ATOM 2191 C CA . GLY A 1 290 ? 11.602 -15.578 -10.305 1 98.31 290 GLY A CA 1
ATOM 2192 C C . GLY A 1 290 ? 12.445 -15.992 -9.109 1 98.31 290 GLY A C 1
ATOM 2193 O O . GLY A 1 290 ? 13.148 -15.172 -8.523 1 98.31 290 GLY A O 1
ATOM 2194 N N . ALA A 1 291 ? 12.336 -17.234 -8.766 1 98.44 291 ALA A N 1
ATOM 2195 C CA . ALA A 1 291 ? 13.141 -17.766 -7.668 1 98.44 291 ALA A CA 1
ATOM 2196 C C . ALA A 1 291 ? 14.633 -17.641 -7.973 1 98.44 291 ALA A C 1
ATOM 2198 O O . ALA A 1 291 ? 15.414 -17.219 -7.117 1 98.44 291 ALA A O 1
ATOM 2199 N N . ALA A 1 292 ? 15.023 -17.953 -9.18 1 98.44 292 ALA A N 1
ATOM 2200 C CA . ALA A 1 292 ? 16.422 -17.812 -9.586 1 98.44 292 ALA A CA 1
ATOM 2201 C C . ALA A 1 292 ? 16.859 -16.359 -9.516 1 98.44 292 ALA A C 1
ATOM 2203 O O . ALA A 1 292 ? 18.016 -16.062 -9.148 1 98.44 292 ALA A O 1
ATOM 2204 N N . ALA A 1 293 ? 15.977 -15.484 -9.82 1 98.12 293 ALA A N 1
ATOM 2205 C CA . ALA A 1 293 ? 16.266 -14.055 -9.844 1 98.12 293 ALA A CA 1
ATOM 2206 C C . ALA A 1 293 ? 16.734 -13.578 -8.477 1 98.12 293 ALA A C 1
ATOM 2208 O O . ALA A 1 293 ? 17.531 -12.641 -8.383 1 98.12 293 ALA A O 1
ATOM 2209 N N . LEU A 1 294 ? 16.25 -14.203 -7.406 1 98 294 LEU A N 1
ATOM 2210 C CA . LEU A 1 294 ? 16.656 -13.852 -6.051 1 98 294 LEU A CA 1
ATOM 2211 C C . LEU A 1 294 ? 18.172 -13.875 -5.906 1 98 294 LEU A C 1
ATOM 2213 O O . LEU A 1 294 ? 18.734 -13.133 -5.105 1 98 294 LEU A O 1
ATOM 2217 N N . MET A 1 295 ? 18.828 -14.672 -6.707 1 97.62 295 MET A N 1
ATOM 2218 C CA . MET A 1 295 ? 20.266 -14.867 -6.586 1 97.62 295 MET A CA 1
ATOM 2219 C C . MET A 1 295 ? 21.031 -13.766 -7.328 1 97.62 295 MET A C 1
ATOM 2221 O O . MET A 1 295 ? 22.234 -13.609 -7.137 1 97.62 295 MET A O 1
ATOM 2225 N N . PHE A 1 296 ? 20.328 -13.062 -8.156 1 96.5 296 PHE A N 1
ATOM 2226 C CA . PHE A 1 296 ? 21.016 -12.117 -9.031 1 96.5 296 PHE A CA 1
ATOM 2227 C C . PHE A 1 296 ? 20.828 -10.688 -8.531 1 96.5 296 PHE A C 1
ATOM 2229 O O . PHE A 1 296 ? 21.344 -9.742 -9.133 1 96.5 296 PHE A O 1
ATOM 2236 N N . VAL A 1 297 ? 20.062 -10.508 -7.48 1 93 297 VAL A N 1
ATOM 2237 C CA . VAL A 1 297 ? 19.844 -9.172 -6.938 1 93 297 VAL A CA 1
ATOM 2238 C C . VAL A 1 297 ? 20.406 -9.086 -5.52 1 93 297 VAL A C 1
ATOM 2240 O O . VAL A 1 297 ? 20.672 -10.117 -4.887 1 93 297 VAL A O 1
ATOM 2243 N N . GLU A 1 298 ? 20.641 -7.844 -4.996 1 77.75 298 GLU A N 1
ATOM 2244 C CA . GLU A 1 298 ? 21.25 -7.633 -3.686 1 77.75 298 GLU A CA 1
ATOM 2245 C C . GLU A 1 298 ? 20.188 -7.605 -2.584 1 77.75 298 GLU A C 1
ATOM 2247 O O . GLU A 1 298 ? 19.047 -7.234 -2.828 1 77.75 298 GLU A O 1
ATOM 2252 N N . MET B 1 1 ? 33.781 34.094 22.469 1 35.88 1 MET B N 1
ATOM 2253 C CA . MET B 1 1 ? 32.625 34.406 21.625 1 35.88 1 MET B CA 1
ATOM 2254 C C . MET B 1 1 ? 32.031 33.125 21.062 1 35.88 1 MET B C 1
ATOM 2256 O O . MET B 1 1 ? 32.656 32.438 20.234 1 35.88 1 MET B O 1
ATOM 2260 N N . ARG B 1 2 ? 31.391 32.438 21.859 1 40.25 2 ARG B N 1
ATOM 2261 C CA . ARG B 1 2 ? 30.844 31.156 21.422 1 40.25 2 ARG B CA 1
ATOM 2262 C C . ARG B 1 2 ? 30.016 31.312 20.156 1 40.25 2 ARG B C 1
ATOM 2264 O O . ARG B 1 2 ? 29.062 32.062 20.109 1 40.25 2 ARG B O 1
ATOM 2271 N N . ILE B 1 3 ? 30.594 31.078 19.047 1 40.12 3 ILE B N 1
ATOM 2272 C CA . ILE B 1 3 ? 29.922 31.156 17.75 1 40.12 3 ILE B CA 1
ATOM 2273 C C . ILE B 1 3 ? 28.609 30.375 17.812 1 40.12 3 ILE B C 1
ATOM 2275 O O . ILE B 1 3 ? 28.625 29.156 18.047 1 40.12 3 ILE B O 1
ATOM 2279 N N . VAL B 1 4 ? 27.609 31 18.391 1 46.03 4 VAL B N 1
ATOM 2280 C CA . VAL B 1 4 ? 26.297 30.359 18.359 1 46.03 4 VAL B CA 1
ATOM 2281 C C . VAL B 1 4 ? 25.875 30.109 16.922 1 46.03 4 VAL B C 1
ATOM 2283 O O . VAL B 1 4 ? 25.75 31.047 16.141 1 46.03 4 VAL B O 1
ATOM 2286 N N . TYR B 1 5 ? 26.312 29.031 16.266 1 51.06 5 TYR B N 1
ATOM 2287 C CA . TYR B 1 5 ? 25.812 28.734 14.938 1 51.06 5 TYR B CA 1
ATOM 2288 C C . TYR B 1 5 ? 24.297 28.938 14.859 1 51.06 5 TYR B C 1
ATOM 2290 O O . TYR B 1 5 ? 23.562 28.516 15.75 1 51.06 5 TYR B O 1
ATOM 2298 N N . PRO B 1 6 ? 24.016 29.953 14.055 1 61.31 6 PRO B N 1
ATOM 2299 C CA . PRO B 1 6 ? 22.578 30.25 13.984 1 61.31 6 PRO B CA 1
ATOM 2300 C C . PRO B 1 6 ? 21.719 29.016 13.773 1 61.31 6 PRO B C 1
ATOM 2302 O O . PRO B 1 6 ? 22.172 28.047 13.141 1 61.31 6 PRO B O 1
ATOM 2305 N N . LYS B 1 7 ? 20.75 28.812 14.555 1 79.81 7 LYS B N 1
ATOM 2306 C CA . LYS B 1 7 ? 19.812 27.688 14.469 1 79.81 7 LYS B CA 1
ATOM 2307 C C . LYS B 1 7 ? 19.125 27.656 13.109 1 79.81 7 LYS B C 1
ATOM 2309 O O . LYS B 1 7 ? 18.609 28.672 12.641 1 79.81 7 LYS B O 1
ATOM 2314 N N . LYS B 1 8 ? 19.453 26.625 12.289 1 90.56 8 LYS B N 1
ATOM 2315 C CA . LYS B 1 8 ? 18.719 26.422 11.039 1 90.56 8 LYS B CA 1
ATOM 2316 C C . LYS B 1 8 ? 17.234 26.219 11.289 1 90.56 8 LYS B C 1
ATOM 2318 O O . LYS B 1 8 ? 16.844 25.344 12.062 1 90.56 8 LYS B O 1
ATOM 2323 N N . ILE B 1 9 ? 16.469 27.234 10.828 1 96.31 9 ILE B N 1
ATOM 2324 C CA . ILE B 1 9 ? 15.016 27.156 11.023 1 96.31 9 ILE B CA 1
ATOM 2325 C C . ILE B 1 9 ? 14.312 27.156 9.672 1 96.31 9 ILE B C 1
ATOM 2327 O O . ILE B 1 9 ? 14.867 27.609 8.672 1 96.31 9 ILE B O 1
ATOM 2331 N N . ALA B 1 10 ? 13.188 26.562 9.625 1 98.38 10 ALA B N 1
ATOM 2332 C CA . ALA B 1 10 ? 12.336 26.531 8.438 1 98.38 10 ALA B CA 1
ATOM 2333 C C . ALA B 1 10 ? 10.922 27 8.758 1 98.38 10 ALA B C 1
ATOM 2335 O O . ALA B 1 10 ? 10.453 26.844 9.891 1 98.38 10 ALA B O 1
ATOM 2336 N N . ILE B 1 11 ? 10.336 27.609 7.801 1 98.62 11 ILE B N 1
ATOM 2337 C CA . ILE B 1 11 ? 8.914 27.922 7.891 1 98.62 11 ILE B CA 1
ATOM 2338 C C . ILE B 1 11 ? 8.102 26.719 7.387 1 98.62 11 ILE B C 1
ATOM 2340 O O . ILE B 1 11 ? 8.383 26.172 6.32 1 98.62 11 ILE B O 1
ATOM 2344 N N . GLY B 1 12 ? 7.195 26.266 8.195 1 98.75 12 GLY B N 1
ATOM 2345 C CA . GLY B 1 12 ? 6.199 25.297 7.762 1 98.75 12 GLY B CA 1
ATOM 2346 C C . GLY B 1 12 ? 4.828 25.906 7.551 1 98.75 12 GLY B C 1
ATOM 2347 O O . GLY B 1 12 ? 4.344 26.672 8.391 1 98.75 12 GLY B O 1
ATOM 2348 N N . VAL B 1 13 ? 4.223 25.594 6.418 1 98.75 13 VAL B N 1
ATOM 2349 C CA . VAL B 1 13 ? 2.883 26.078 6.102 1 98.75 13 VAL B CA 1
ATOM 2350 C C . VAL B 1 13 ? 1.968 24.906 5.777 1 98.75 13 VAL B C 1
ATOM 2352 O O . VAL B 1 13 ? 2.264 24.109 4.883 1 98.75 13 VAL B O 1
ATOM 2355 N N . ASP B 1 14 ? 0.919 24.781 6.48 1 97.56 14 ASP B N 1
ATOM 2356 C CA . ASP B 1 14 ? -0.123 23.781 6.246 1 97.56 14 ASP B CA 1
ATOM 2357 C C . ASP B 1 14 ? -1.356 24.422 5.609 1 97.56 14 ASP B C 1
ATOM 2359 O O . ASP B 1 14 ? -2.055 25.203 6.25 1 97.56 14 ASP B O 1
ATOM 2363 N N . ILE B 1 15 ? -1.594 24.047 4.402 1 96.5 15 ILE B N 1
ATOM 2364 C CA . ILE B 1 15 ? -2.711 24.625 3.666 1 96.5 15 ILE B CA 1
ATOM 2365 C C . ILE B 1 15 ? -3.863 23.625 3.609 1 96.5 15 ILE B C 1
ATOM 2367 O O . ILE B 1 15 ? -3.828 22.672 2.828 1 96.5 15 ILE B O 1
ATOM 2371 N N . GLY B 1 16 ? -4.875 23.859 4.375 1 91.5 16 GLY B N 1
ATOM 2372 C CA . GLY B 1 16 ? -6.098 23.078 4.336 1 91.5 16 GLY B CA 1
ATOM 2373 C C . GLY B 1 16 ? -7.23 23.781 3.611 1 91.5 16 GLY B C 1
ATOM 2374 O O . GLY B 1 16 ? -7.098 24.938 3.209 1 91.5 16 GLY B O 1
ATOM 2375 N N . GLY B 1 17 ? -8.234 23.062 3.434 1 86.31 17 GLY B N 1
ATOM 2376 C CA . GLY B 1 17 ? -9.406 23.656 2.803 1 86.31 17 GLY B CA 1
ATOM 2377 C C . GLY B 1 17 ? -10.078 24.703 3.662 1 86.31 17 GLY B C 1
ATOM 2378 O O . GLY B 1 17 ? -10.742 25.609 3.143 1 86.31 17 GLY B O 1
ATOM 2379 N N . THR B 1 18 ? -9.93 24.641 4.918 1 86.19 18 THR B N 1
ATOM 2380 C CA . THR B 1 18 ? -10.641 25.516 5.844 1 86.19 18 THR B CA 1
ATOM 2381 C C . THR B 1 18 ? -9.688 26.516 6.48 1 86.19 18 THR B C 1
ATOM 2383 O O . THR B 1 18 ? -10.039 27.688 6.664 1 86.19 18 THR B O 1
ATOM 2386 N N . LYS B 1 19 ? -8.492 26.094 6.773 1 92.38 19 LYS B N 1
ATOM 2387 C CA . LYS B 1 19 ? -7.527 26.938 7.465 1 92.38 19 LYS B CA 1
ATOM 2388 C C . LYS B 1 19 ? -6.125 26.75 6.898 1 92.38 19 LYS B C 1
ATOM 2390 O O . LYS B 1 19 ? -5.812 25.703 6.328 1 92.38 19 LYS B O 1
ATOM 2395 N N . ILE B 1 20 ? -5.391 27.781 7.062 1 97 20 ILE B N 1
ATOM 2396 C CA . ILE B 1 20 ? -3.961 27.75 6.781 1 97 20 ILE B CA 1
ATOM 2397 C C . ILE B 1 20 ? -3.182 28.078 8.055 1 97 20 ILE B C 1
ATOM 2399 O O . ILE B 1 20 ? -3.484 29.047 8.75 1 97 20 ILE B O 1
ATOM 2403 N N . LYS B 1 21 ? -2.258 27.219 8.414 1 97.75 21 LYS B N 1
ATOM 2404 C CA . LYS B 1 21 ? -1.444 27.406 9.609 1 97.75 21 LYS B CA 1
ATOM 2405 C C . LYS B 1 21 ? 0.043 27.438 9.266 1 97.75 21 LYS B C 1
ATOM 2407 O O . LYS B 1 21 ? 0.504 26.656 8.422 1 97.75 21 LYS B O 1
ATOM 2412 N N . ALA B 1 22 ? 0.75 28.344 9.914 1 98.62 22 ALA B N 1
ATOM 2413 C CA . ALA B 1 22 ? 2.184 28.469 9.664 1 98.62 22 ALA B CA 1
ATOM 2414 C C . ALA B 1 22 ? 2.959 28.625 10.961 1 98.62 22 ALA B C 1
ATOM 2416 O O . ALA B 1 22 ? 2.414 29.094 11.961 1 98.62 22 ALA B O 1
ATOM 2417 N N . GLY B 1 23 ? 4.195 28.219 10.93 1 98.38 23 GLY B N 1
ATOM 2418 C CA . GLY B 1 23 ? 5.094 28.375 12.062 1 98.38 23 GLY B CA 1
ATOM 2419 C C . GLY B 1 23 ? 6.555 28.156 11.695 1 98.38 23 GLY B C 1
ATOM 2420 O O . GLY B 1 23 ? 6.863 27.766 10.57 1 98.38 23 GLY B O 1
ATOM 2421 N N . LEU B 1 24 ? 7.402 28.547 12.656 1 98 24 LEU B N 1
ATOM 2422 C CA . LEU B 1 24 ? 8.844 28.344 12.539 1 98 24 LEU B CA 1
ATOM 2423 C C . LEU B 1 24 ? 9.297 27.156 13.367 1 98 24 LEU B C 1
ATOM 2425 O O . LEU B 1 24 ? 8.883 27 14.516 1 98 24 LEU B O 1
ATOM 2429 N N . VAL B 1 25 ? 10.055 26.312 12.703 1 97.94 25 VAL B N 1
ATOM 2430 C CA . VAL B 1 25 ? 10.539 25.125 13.383 1 97.94 25 VAL B CA 1
ATOM 2431 C C . VAL B 1 25 ? 12.031 24.953 13.133 1 97.94 25 VAL B C 1
ATOM 2433 O O . VAL B 1 25 ? 12.516 25.172 12.023 1 97.94 25 VAL B O 1
ATOM 2436 N N . ASP B 1 26 ? 12.805 24.578 14.141 1 96.69 26 ASP B N 1
ATOM 2437 C CA . ASP B 1 26 ? 14.219 24.312 13.922 1 96.69 26 ASP B CA 1
ATOM 2438 C C . ASP B 1 26 ? 14.469 22.844 13.641 1 96.69 26 ASP B C 1
ATOM 2440 O O . ASP B 1 26 ? 13.523 22.047 13.555 1 96.69 26 ASP B O 1
ATOM 2444 N N . ILE B 1 27 ? 15.695 22.5 13.461 1 94.69 27 ILE B N 1
ATOM 2445 C CA . ILE B 1 27 ? 16.078 21.172 12.984 1 94.69 27 ILE B CA 1
ATOM 2446 C C . ILE B 1 27 ? 15.734 20.125 14.047 1 94.69 27 ILE B C 1
ATOM 2448 O O . ILE B 1 27 ? 15.625 18.938 13.734 1 94.69 27 ILE B O 1
ATOM 2452 N N . ASN B 1 28 ? 15.516 20.531 15.273 1 95.25 28 ASN B N 1
ATOM 2453 C CA . ASN B 1 28 ? 15.219 19.625 16.375 1 95.25 28 ASN B CA 1
ATOM 2454 C C . ASN B 1 28 ? 13.719 19.531 16.641 1 95.25 28 ASN B C 1
ATOM 2456 O O . ASN B 1 28 ? 13.289 18.859 17.578 1 95.25 28 ASN B O 1
ATOM 2460 N N . GLY B 1 29 ? 12.953 20.219 15.844 1 96.12 29 GLY B N 1
ATOM 2461 C CA . GLY B 1 29 ? 11.508 20.172 16 1 96.12 29 GLY B CA 1
ATOM 2462 C C . GLY B 1 29 ? 10.992 21.172 17.031 1 96.12 29 GLY B C 1
ATOM 2463 O O . GLY B 1 29 ? 9.859 21.047 17.5 1 96.12 29 GLY B O 1
ATOM 2464 N N . GLN B 1 30 ? 11.805 22.031 17.438 1 96.19 30 GLN B N 1
ATOM 2465 C CA . GLN B 1 30 ? 11.367 23.062 18.359 1 96.19 30 GLN B CA 1
ATOM 2466 C C . GLN B 1 30 ? 10.664 24.203 17.609 1 96.19 30 GLN B C 1
ATOM 2468 O O . GLN B 1 30 ? 11.18 24.703 16.625 1 96.19 30 GLN B O 1
ATOM 2473 N N . ILE B 1 31 ? 9.523 24.578 18.125 1 96.81 31 ILE B N 1
ATOM 2474 C CA . ILE B 1 31 ? 8.789 25.703 17.547 1 96.81 31 ILE B CA 1
ATOM 2475 C C . ILE B 1 31 ? 9.422 27.016 18 1 96.81 31 ILE B C 1
ATOM 2477 O O . ILE B 1 31 ? 9.688 27.203 19.188 1 96.81 31 ILE B O 1
ATOM 2481 N N . ILE B 1 32 ? 9.656 27.812 17.047 1 95 32 ILE B N 1
ATOM 2482 C CA . ILE B 1 32 ? 10.234 29.125 17.297 1 95 32 ILE B CA 1
ATOM 2483 C C . ILE B 1 32 ? 9.18 30.203 17.078 1 95 32 ILE B C 1
ATOM 2485 O O . ILE B 1 32 ? 8.5 30.219 16.047 1 95 32 ILE B O 1
ATOM 2489 N N . GLY B 1 33 ? 9 31.094 18.078 1 95.19 33 GLY B N 1
ATOM 2490 C CA . GLY B 1 33 ? 7.988 32.125 17.953 1 95.19 33 GLY B CA 1
ATOM 2491 C C . GLY B 1 33 ? 6.574 31.609 18.125 1 95.19 33 GLY B C 1
ATOM 2492 O O . GLY B 1 33 ? 6.336 30.703 18.938 1 95.19 33 GLY B O 1
ATOM 2493 N N . ILE B 1 34 ? 5.629 32.312 17.484 1 97.12 34 ILE B N 1
ATOM 2494 C CA . ILE B 1 34 ? 4.215 32 17.672 1 97.12 34 ILE B CA 1
ATOM 2495 C C . ILE B 1 34 ? 3.607 31.562 16.344 1 97.12 34 ILE B C 1
ATOM 2497 O O . ILE B 1 34 ? 3.523 32.375 15.406 1 97.12 34 ILE B O 1
ATOM 2501 N N . PRO B 1 35 ? 3.211 30.281 16.297 1 98 35 PRO B N 1
ATOM 2502 C CA . PRO B 1 35 ? 2.475 29.875 15.094 1 98 35 PRO B CA 1
ATOM 2503 C C . PRO B 1 35 ? 1.204 30.703 14.875 1 98 35 PRO B C 1
ATOM 2505 O O . PRO B 1 35 ? 0.62 31.203 15.844 1 98 35 PRO B O 1
ATOM 2508 N N . GLU B 1 36 ? 0.779 30.797 13.656 1 98.12 36 GLU B N 1
ATOM 2509 C CA . GLU B 1 36 ? -0.412 31.562 13.305 1 98.12 36 GLU B CA 1
ATOM 2510 C C . GLU B 1 36 ? -1.321 30.781 12.367 1 98.12 36 GLU B C 1
ATOM 2512 O O . GLU B 1 36 ? -0.847 29.969 11.57 1 98.12 36 GLU B O 1
ATOM 2517 N N . SER B 1 37 ? -2.596 31 12.508 1 97.06 37 SER B N 1
ATOM 2518 C CA . SER B 1 37 ? -3.605 30.391 11.656 1 97.06 37 SER B CA 1
ATOM 2519 C C . SER B 1 37 ? -4.543 31.438 11.055 1 97.06 37 SER B C 1
ATOM 2521 O O . SER B 1 37 ? -4.898 32.406 11.727 1 97.06 37 SER B O 1
ATOM 2523 N N . ILE B 1 38 ? -4.883 31.25 9.781 1 97.25 38 ILE B N 1
ATOM 2524 C CA . ILE B 1 38 ? -5.867 32.094 9.109 1 97.25 38 ILE B CA 1
ATOM 2525 C C . ILE B 1 38 ? -6.902 31.219 8.406 1 97.25 38 ILE B C 1
ATOM 2527 O O . ILE B 1 38 ? -6.652 30.031 8.156 1 97.25 38 ILE B O 1
ATOM 2531 N N . ARG B 1 39 ? -8.023 31.828 8.117 1 95 39 ARG B N 1
ATOM 2532 C CA . ARG B 1 39 ? -9.008 31.125 7.293 1 95 39 ARG B CA 1
ATOM 2533 C C . ARG B 1 39 ? -8.523 31 5.852 1 95 39 ARG B C 1
ATOM 2535 O O . ARG B 1 39 ? -7.938 31.938 5.305 1 95 39 ARG B O 1
ATOM 2542 N N . THR B 1 40 ? -8.695 29.906 5.238 1 93.5 40 THR B N 1
ATOM 2543 C CA . THR B 1 40 ? -8.266 29.688 3.861 1 93.5 40 THR B CA 1
ATOM 2544 C C . THR B 1 40 ? -9.078 30.547 2.895 1 93.5 40 THR B C 1
ATOM 2546 O O . THR B 1 40 ? -8.539 31.047 1.908 1 93.5 40 THR B O 1
ATOM 2549 N N . LEU B 1 41 ? -10.398 30.719 3.191 1 92.56 41 LEU B N 1
ATOM 2550 C CA . LEU B 1 41 ? -11.336 31.422 2.312 1 92.56 41 LEU B CA 1
ATOM 2551 C C . LEU B 1 41 ? -11.344 30.781 0.923 1 92.56 41 LEU B C 1
ATOM 2553 O O . LEU B 1 41 ? -11.164 31.484 -0.079 1 92.56 41 LEU B O 1
ATOM 2557 N N . ALA B 1 42 ? -11.609 29.5 0.885 1 90.5 42 ALA B N 1
ATOM 2558 C CA . ALA B 1 42 ? -11.375 28.625 -0.261 1 90.5 42 ALA B CA 1
ATOM 2559 C C . ALA B 1 42 ? -12.219 29.062 -1.46 1 90.5 42 ALA B C 1
ATOM 2561 O O . ALA B 1 42 ? -11.875 28.75 -2.605 1 90.5 42 ALA B O 1
ATOM 2562 N N . HIS B 1 43 ? -13.242 29.781 -1.221 1 93.19 43 HIS B N 1
ATOM 2563 C CA . HIS B 1 43 ? -14.148 30.141 -2.305 1 93.19 43 HIS B CA 1
ATOM 2564 C C . HIS B 1 43 ? -13.891 31.578 -2.789 1 93.19 43 HIS B C 1
ATOM 2566 O O . HIS B 1 43 ? -14.516 32.031 -3.75 1 93.19 43 HIS B O 1
ATOM 2572 N N . GLU B 1 44 ? -13.016 32.219 -2.162 1 94.12 44 GLU B N 1
ATOM 2573 C CA . GLU B 1 44 ? -12.57 33.531 -2.641 1 94.12 44 GLU B CA 1
ATOM 2574 C C . GLU B 1 44 ? -11.602 33.406 -3.812 1 94.12 44 GLU B C 1
ATOM 2576 O O . GLU B 1 44 ? -11.086 32.312 -4.07 1 94.12 44 GLU B O 1
ATOM 2581 N N . PRO B 1 45 ? -11.414 34.5 -4.559 1 95.31 45 PRO B N 1
ATOM 2582 C CA . PRO B 1 45 ? -10.445 34.438 -5.66 1 95.31 45 PRO B CA 1
ATOM 2583 C C . PRO B 1 45 ? -9.078 33.938 -5.215 1 95.31 45 PRO B C 1
ATOM 2585 O O . PRO B 1 45 ? -8.594 34.344 -4.148 1 95.31 45 PRO B O 1
ATOM 2588 N N . GLY B 1 46 ? -8.5 33.094 -5.992 1 95.94 46 GLY B N 1
ATOM 2589 C CA . GLY B 1 46 ? -7.219 32.469 -5.688 1 95.94 46 GLY B CA 1
ATOM 2590 C C . GLY B 1 46 ? -6.148 33.469 -5.309 1 95.94 46 GLY B C 1
ATOM 2591 O O . GLY B 1 46 ? -5.359 33.25 -4.395 1 95.94 46 GLY B O 1
ATOM 2592 N N . GLU B 1 47 ? -6.148 34.562 -5.977 1 95.56 47 GLU B N 1
ATOM 2593 C CA . GLU B 1 47 ? -5.168 35.625 -5.715 1 95.56 47 GLU B CA 1
ATOM 2594 C C . GLU B 1 47 ? -5.266 36.125 -4.281 1 95.56 47 GLU B C 1
ATOM 2596 O O . GLU B 1 47 ? -4.25 36.469 -3.668 1 95.56 47 GLU B O 1
ATOM 2601 N N . MET B 1 48 ? -6.457 36.188 -3.834 1 96.56 48 MET B N 1
ATOM 2602 C CA . MET B 1 48 ? -6.672 36.625 -2.459 1 96.56 48 MET B CA 1
ATOM 2603 C C . MET B 1 48 ? -6.094 35.625 -1.469 1 96.56 48 MET B C 1
ATOM 2605 O O . MET B 1 48 ? -5.5 36 -0.459 1 96.56 48 MET B O 1
ATOM 2609 N N . ILE B 1 49 ? -6.32 34.375 -1.755 1 96.69 49 ILE B N 1
ATOM 2610 C CA . ILE B 1 49 ? -5.797 33.312 -0.905 1 96.69 49 ILE B CA 1
ATOM 2611 C C . ILE B 1 49 ? -4.27 33.406 -0.854 1 96.69 49 ILE B C 1
ATOM 2613 O O . ILE B 1 49 ? -3.676 33.344 0.224 1 96.69 49 ILE B O 1
ATOM 2617 N N . ILE B 1 50 ? -3.686 33.625 -2.014 1 97.38 50 ILE B N 1
ATOM 2618 C CA . ILE B 1 50 ? -2.232 33.688 -2.131 1 97.38 50 ILE B CA 1
ATOM 2619 C C . ILE B 1 50 ? -1.689 34.906 -1.429 1 97.38 50 ILE B C 1
ATOM 2621 O O . ILE B 1 50 ? -0.63 34.875 -0.799 1 97.38 50 ILE B O 1
ATOM 2625 N N . GLU B 1 51 ? -2.365 35.969 -1.564 1 97.56 51 GLU B N 1
ATOM 2626 C CA . GLU B 1 51 ? -1.96 37.188 -0.873 1 97.56 51 GLU B CA 1
ATOM 2627 C C . GLU B 1 51 ? -1.951 37 0.64 1 97.56 51 GLU B C 1
ATOM 2629 O O . GLU B 1 51 ? -1.007 37.406 1.32 1 97.56 51 GLU B O 1
ATOM 2634 N N . GLN B 1 52 ? -2.971 36.406 1.141 1 97.44 52 GLN B N 1
ATOM 2635 C CA . GLN B 1 52 ? -3.059 36.125 2.572 1 97.44 52 GLN B CA 1
ATOM 2636 C C . GLN B 1 52 ? -1.971 35.156 3.012 1 97.44 52 GLN B C 1
ATOM 2638 O O . GLN B 1 52 ? -1.393 35.312 4.09 1 97.44 52 GLN B O 1
ATOM 2643 N N . LEU B 1 53 ? -1.767 34.219 2.199 1 98 53 LEU B N 1
ATOM 2644 C CA . LEU B 1 53 ? -0.701 33.281 2.461 1 98 53 LEU B CA 1
ATOM 2645 C C . LEU B 1 53 ? 0.654 33.969 2.527 1 98 53 LEU B C 1
ATOM 2647 O O . LEU B 1 53 ? 1.453 33.688 3.428 1 98 53 LEU B O 1
ATOM 2651 N N . THR B 1 54 ? 0.913 34.844 1.584 1 98.31 54 THR B N 1
ATOM 2652 C CA . THR B 1 54 ? 2.176 35.562 1.528 1 98.31 54 THR B CA 1
ATOM 2653 C C . THR B 1 54 ? 2.346 36.438 2.764 1 98.31 54 THR B C 1
ATOM 2655 O O . THR B 1 54 ? 3.441 36.531 3.32 1 98.31 54 THR B O 1
ATOM 2658 N N . LEU B 1 55 ? 1.27 37.062 3.152 1 98.44 55 LEU B N 1
ATOM 2659 C CA . LEU B 1 55 ? 1.316 37.875 4.355 1 98.44 55 LEU B CA 1
ATOM 2660 C C . LEU B 1 55 ? 1.634 37.031 5.582 1 98.44 55 LEU B C 1
ATOM 2662 O O . LEU B 1 55 ? 2.412 37.438 6.441 1 98.44 55 LEU B O 1
ATOM 2666 N N . LEU B 1 56 ? 1.008 35.906 5.629 1 98.56 56 LEU B N 1
ATOM 2667 C CA . LEU B 1 56 ? 1.25 35 6.73 1 98.56 56 LEU B CA 1
ATOM 2668 C C . LEU B 1 56 ? 2.719 34.594 6.785 1 98.56 56 LEU B C 1
ATOM 2670 O O . LEU B 1 56 ? 3.328 34.594 7.859 1 98.56 56 LEU B O 1
ATOM 2674 N N . ILE B 1 57 ? 3.297 34.25 5.648 1 98.56 57 ILE B N 1
ATOM 2675 C CA . ILE B 1 57 ? 4.691 33.812 5.562 1 98.56 57 ILE B CA 1
ATOM 2676 C C . ILE B 1 57 ? 5.609 34.969 5.941 1 98.56 57 ILE B C 1
ATOM 2678 O O . ILE B 1 57 ? 6.613 34.781 6.629 1 98.56 57 ILE B O 1
ATOM 2682 N N . ARG B 1 58 ? 5.285 36.219 5.551 1 98.06 58 ARG B N 1
ATOM 2683 C CA . ARG B 1 58 ? 6.07 37.375 5.906 1 98.06 58 ARG B CA 1
ATOM 2684 C C . ARG B 1 58 ? 6.121 37.562 7.418 1 98.06 58 ARG B C 1
ATOM 2686 O O . ARG B 1 58 ? 7.164 37.938 7.969 1 98.06 58 ARG B O 1
ATOM 2693 N N . ARG B 1 59 ? 4.977 37.344 8.016 1 97.81 59 ARG B N 1
ATOM 2694 C CA . ARG B 1 59 ? 4.941 37.469 9.469 1 97.81 59 ARG B CA 1
ATOM 2695 C C . ARG B 1 59 ? 5.848 36.438 10.125 1 97.81 59 ARG B C 1
ATOM 2697 O O . ARG B 1 59 ? 6.477 36.688 11.148 1 97.81 59 ARG B O 1
ATOM 2704 N N . MET B 1 60 ? 5.918 35.219 9.57 1 97.75 60 MET B N 1
ATOM 2705 C CA . MET B 1 60 ? 6.844 34.219 10.086 1 97.75 60 MET B CA 1
ATOM 2706 C C . MET B 1 60 ? 8.289 34.656 9.891 1 97.75 60 MET B C 1
ATOM 2708 O O . MET B 1 60 ? 9.125 34.438 10.773 1 97.75 60 MET B O 1
ATOM 2712 N N . ILE B 1 61 ? 8.594 35.219 8.742 1 96.81 61 ILE B N 1
ATOM 2713 C CA . ILE B 1 61 ? 9.945 35.688 8.453 1 96.81 61 ILE B CA 1
ATOM 2714 C C . ILE B 1 61 ? 10.352 36.75 9.469 1 96.81 61 ILE B C 1
ATOM 2716 O O . ILE B 1 61 ? 11.492 36.781 9.938 1 96.81 61 ILE B O 1
ATOM 2720 N N . GLN B 1 62 ? 9.43 37.562 9.812 1 96.06 62 GLN B N 1
ATOM 2721 C CA . GLN B 1 62 ? 9.703 38.625 10.805 1 96.06 62 GLN B CA 1
ATOM 2722 C C . GLN B 1 62 ? 10.039 38 12.156 1 96.06 62 GLN B C 1
ATOM 2724 O O . GLN B 1 62 ? 10.914 38.5 12.867 1 96.06 62 GLN B O 1
ATOM 2729 N N . GLN B 1 63 ? 9.375 36.938 12.445 1 95.62 63 GLN B N 1
ATOM 2730 C CA . GLN B 1 63 ? 9.594 36.25 13.727 1 95.62 63 GLN B CA 1
ATOM 2731 C C . GLN B 1 63 ? 10.945 35.562 13.766 1 95.62 63 GLN B C 1
ATOM 2733 O O . GLN B 1 63 ? 11.453 35.25 14.836 1 95.62 63 GLN B O 1
ATOM 2738 N N . ALA B 1 64 ? 11.5 35.188 12.711 1 91.88 64 ALA B N 1
ATOM 2739 C CA . ALA B 1 64 ? 12.773 34.469 12.648 1 91.88 64 ALA B CA 1
ATOM 2740 C C . ALA B 1 64 ? 13.914 35.312 13.203 1 91.88 64 ALA B C 1
ATOM 2742 O O . ALA B 1 64 ? 14.938 34.781 13.641 1 91.88 64 ALA B O 1
ATOM 2743 N N . ASP B 1 65 ? 13.727 36.625 13.375 1 83.31 65 ASP B N 1
ATOM 2744 C CA . ASP B 1 65 ? 14.539 37.594 14.086 1 83.31 65 ASP B CA 1
ATOM 2745 C C . ASP B 1 65 ? 16.031 37.312 13.891 1 83.31 65 ASP B C 1
ATOM 2747 O O . ASP B 1 65 ? 16.766 37.219 14.867 1 83.31 65 ASP B O 1
ATOM 2751 N N . GLY B 1 66 ? 16.578 37.094 12.617 1 80.62 66 GLY B N 1
ATOM 2752 C CA . GLY B 1 66 ? 18.016 36.969 12.406 1 80.62 66 GLY B CA 1
ATOM 2753 C C . GLY B 1 66 ? 18.453 35.531 12.289 1 80.62 66 GLY B C 1
ATOM 2754 O O . GLY B 1 66 ? 19.609 35.25 11.93 1 80.62 66 GLY B O 1
ATOM 2755 N N . ALA B 1 67 ? 17.609 34.594 12.664 1 87.38 67 ALA B N 1
ATOM 2756 C CA . ALA B 1 67 ? 17.953 33.188 12.461 1 87.38 67 ALA B CA 1
ATOM 2757 C C . ALA B 1 67 ? 18.141 32.875 10.977 1 87.38 67 ALA B C 1
ATOM 2759 O O . ALA B 1 67 ? 17.719 33.656 10.117 1 87.38 67 ALA B O 1
ATOM 2760 N N . GLU B 1 68 ? 18.891 31.812 10.727 1 92.5 68 GLU B N 1
ATOM 2761 C CA . GLU B 1 68 ? 19.078 31.359 9.352 1 92.5 68 GLU B CA 1
ATOM 2762 C C . GLU B 1 68 ? 17.859 30.594 8.844 1 92.5 68 GLU B C 1
ATOM 2764 O O . GLU B 1 68 ? 17.625 29.453 9.266 1 92.5 68 GLU B O 1
ATOM 2769 N N . LEU B 1 69 ? 17.141 31.25 8.023 1 95.81 69 LEU B N 1
ATOM 2770 C CA . LEU B 1 69 ? 16 30.594 7.387 1 95.81 69 LEU B CA 1
ATOM 2771 C C . LEU B 1 69 ? 16.453 29.766 6.188 1 95.81 69 LEU B C 1
ATOM 2773 O O . LEU B 1 69 ? 16.906 30.312 5.18 1 95.81 69 LEU B O 1
ATOM 2777 N N . ILE B 1 70 ? 16.25 28.469 6.301 1 97 70 ILE B N 1
ATOM 2778 C CA . ILE B 1 70 ? 16.797 27.609 5.266 1 97 70 ILE B CA 1
ATOM 2779 C C . ILE B 1 70 ? 15.773 27.406 4.156 1 97 70 ILE B C 1
ATOM 2781 O O . ILE B 1 70 ? 16.109 26.891 3.08 1 97 70 ILE B O 1
ATOM 2785 N N . GLY B 1 71 ? 14.508 27.766 4.441 1 98.06 71 GLY B N 1
ATOM 2786 C CA . GLY B 1 71 ? 13.5 27.625 3.404 1 98.06 71 GLY B CA 1
ATOM 2787 C C . GLY B 1 71 ? 12.086 27.547 3.951 1 98.06 71 GLY B C 1
ATOM 2788 O O . GLY B 1 71 ? 11.852 27.812 5.133 1 98.06 71 GLY B O 1
ATOM 2789 N N . ILE B 1 72 ? 11.133 27.281 3.037 1 98.62 72 ILE B N 1
ATOM 2790 C CA . ILE B 1 72 ? 9.703 27.188 3.322 1 98.62 72 ILE B CA 1
ATOM 2791 C C . ILE B 1 72 ? 9.164 25.844 2.867 1 98.62 72 ILE B C 1
ATOM 2793 O O . ILE B 1 72 ? 9.258 25.5 1.688 1 98.62 72 ILE B O 1
ATOM 2797 N N . GLY B 1 73 ? 8.711 25.062 3.832 1 98.62 73 GLY B N 1
ATOM 2798 C CA . GLY B 1 73 ? 7.969 23.859 3.498 1 98.62 73 GLY B CA 1
ATOM 2799 C C . GLY B 1 73 ? 6.469 24.062 3.484 1 98.62 73 GLY B C 1
ATOM 2800 O O . GLY B 1 73 ? 5.922 24.734 4.371 1 98.62 73 GLY B O 1
ATOM 2801 N N . ILE B 1 74 ? 5.832 23.484 2.479 1 98.56 74 ILE B N 1
ATOM 2802 C CA . ILE B 1 74 ? 4.391 23.641 2.344 1 98.56 74 ILE B CA 1
ATOM 2803 C C . ILE B 1 74 ? 3.732 22.266 2.244 1 98.56 74 ILE B C 1
ATOM 2805 O O . ILE B 1 74 ? 4.07 21.469 1.363 1 98.56 74 ILE B O 1
ATOM 2809 N N . GLY B 1 75 ? 2.928 21.906 3.197 1 97.56 75 GLY B N 1
ATOM 2810 C CA . GLY B 1 75 ? 1.956 20.828 3.066 1 97.56 75 GLY B CA 1
ATOM 2811 C C . GLY B 1 75 ? 0.591 21.312 2.613 1 97.56 75 GLY B C 1
ATOM 2812 O O . GLY B 1 75 ? -0.035 22.141 3.285 1 97.56 75 GLY B O 1
ATOM 2813 N N . SER B 1 76 ? 0.173 20.828 1.497 1 96.25 76 SER B N 1
ATOM 2814 C CA . SER B 1 76 ? -1.076 21.328 0.941 1 96.25 76 SER B CA 1
ATOM 2815 C C . SER B 1 76 ? -2.062 20.203 0.671 1 96.25 76 SER B C 1
ATOM 2817 O O . SER B 1 76 ? -1.658 19.078 0.329 1 96.25 76 SER B O 1
ATOM 2819 N N . THR B 1 77 ? -3.303 20.531 0.791 1 91.5 77 THR B N 1
ATOM 2820 C CA . THR B 1 77 ? -4.328 19.609 0.311 1 91.5 77 THR B CA 1
ATOM 2821 C C . THR B 1 77 ? -4.223 19.422 -1.199 1 91.5 77 THR B C 1
ATOM 2823 O O . THR B 1 77 ? -3.674 20.281 -1.9 1 91.5 77 THR B O 1
ATOM 2826 N N . GLY B 1 78 ? -4.586 18.297 -1.675 1 85.25 78 GLY B N 1
ATOM 2827 C CA . GLY B 1 78 ? -4.441 17.953 -3.082 1 85.25 78 GLY B CA 1
ATOM 2828 C C . GLY B 1 78 ? -5.766 17.656 -3.76 1 85.25 78 GLY B C 1
ATOM 2829 O O . GLY B 1 78 ? -6.832 17.953 -3.213 1 85.25 78 GLY B O 1
ATOM 2830 N N . PRO B 1 79 ? -5.555 17.266 -4.93 1 87.5 79 PRO B N 1
ATOM 2831 C CA . PRO B 1 79 ? -4.387 16.641 -5.555 1 87.5 79 PRO B CA 1
ATOM 2832 C C . PRO B 1 79 ? -3.338 17.656 -5.992 1 87.5 79 PRO B C 1
ATOM 2834 O O . PRO B 1 79 ? -3.678 18.797 -6.305 1 87.5 79 PRO B O 1
ATOM 2837 N N . LEU B 1 80 ? -2.01 17.125 -5.98 1 93 80 LEU B N 1
ATOM 2838 C CA . LEU B 1 80 ? -0.868 17.953 -6.344 1 93 80 LEU B CA 1
ATOM 2839 C C . LEU B 1 80 ? -0.032 17.297 -7.43 1 93 80 LEU B C 1
ATOM 2841 O O . LEU B 1 80 ? -0.019 16.062 -7.543 1 93 80 LEU B O 1
ATOM 2845 N N . ASP B 1 81 ? 0.48 18.109 -8.297 1 92.31 81 ASP B N 1
ATOM 2846 C CA . ASP B 1 81 ? 1.675 17.688 -9.031 1 92.31 81 ASP B CA 1
ATOM 2847 C C . ASP B 1 81 ? 2.943 18.094 -8.273 1 92.31 81 ASP B C 1
ATOM 2849 O O . ASP B 1 81 ? 3.416 19.219 -8.391 1 92.31 81 ASP B O 1
ATOM 2853 N N . ILE B 1 82 ? 3.404 17.156 -7.555 1 90 82 ILE B N 1
ATOM 2854 C CA . ILE B 1 82 ? 4.492 17.422 -6.625 1 90 82 ILE B CA 1
ATOM 2855 C C . ILE B 1 82 ? 5.75 17.812 -7.402 1 90 82 ILE B C 1
ATOM 2857 O O . ILE B 1 82 ? 6.496 18.703 -6.988 1 90 82 ILE B O 1
ATOM 2861 N N . ASN B 1 83 ? 6.004 17.188 -8.484 1 87.31 83 ASN B N 1
ATOM 2862 C CA . ASN B 1 83 ? 7.191 17.453 -9.289 1 87.31 83 ASN B CA 1
ATOM 2863 C C . ASN B 1 83 ? 7.184 18.875 -9.844 1 87.31 83 ASN B C 1
ATOM 2865 O O . ASN B 1 83 ? 8.219 19.531 -9.875 1 87.31 83 ASN B O 1
ATOM 2869 N N . LYS B 1 84 ? 6.027 19.312 -10.219 1 92.38 84 LYS B N 1
ATOM 2870 C CA . LYS B 1 84 ? 5.922 20.641 -10.812 1 92.38 84 LYS B CA 1
ATOM 2871 C C . LYS B 1 84 ? 5.562 21.688 -9.766 1 92.38 84 LYS B C 1
ATOM 2873 O O . LYS B 1 84 ? 5.684 22.891 -10.008 1 92.38 84 LYS B O 1
ATOM 2878 N N . GLY B 1 85 ? 5.098 21.219 -8.617 1 95.19 85 GLY B N 1
ATOM 2879 C CA . GLY B 1 85 ? 4.711 22.125 -7.555 1 95.19 85 GLY B CA 1
ATOM 2880 C C . GLY B 1 85 ? 3.404 22.844 -7.832 1 95.19 85 GLY B C 1
ATOM 2881 O O . GLY B 1 85 ? 3.258 24.016 -7.508 1 95.19 85 GLY B O 1
ATOM 2882 N N . ILE B 1 86 ? 2.467 22.125 -8.445 1 95.94 86 ILE B N 1
ATOM 2883 C CA . ILE B 1 86 ? 1.218 22.719 -8.898 1 95.94 86 ILE B CA 1
ATOM 2884 C C . ILE B 1 86 ? 0.043 22.094 -8.156 1 95.94 86 ILE B C 1
ATOM 2886 O O . ILE B 1 86 ? 0.013 20.875 -7.938 1 95.94 86 ILE B O 1
ATOM 2890 N N . ILE B 1 87 ? -0.848 22.969 -7.707 1 94.88 87 ILE B N 1
ATOM 2891 C CA . ILE B 1 87 ? -2.15 22.484 -7.266 1 94.88 87 ILE B CA 1
ATOM 2892 C C . ILE B 1 87 ? -2.986 22.078 -8.477 1 94.88 87 ILE B C 1
ATOM 2894 O O . ILE B 1 87 ? -3.242 22.891 -9.359 1 94.88 87 ILE B O 1
ATOM 2898 N N . LEU B 1 88 ? -3.385 20.859 -8.477 1 93.19 88 LEU B N 1
ATOM 2899 C CA . LEU B 1 88 ? -4.219 20.391 -9.578 1 93.19 88 LEU B CA 1
ATOM 2900 C C . LEU B 1 88 ? -5.691 20.703 -9.312 1 93.19 88 LEU B C 1
ATOM 2902 O O . LEU B 1 88 ? -6.016 21.719 -8.688 1 93.19 88 LEU B O 1
ATOM 2906 N N . GLU B 1 89 ? -6.625 20 -9.992 1 90 89 GLU B N 1
ATOM 2907 C CA . GLU B 1 89 ? -8.047 20.234 -9.727 1 90 89 GLU B CA 1
ATOM 2908 C C . GLU B 1 89 ? -8.438 19.703 -8.344 1 90 89 GLU B C 1
ATOM 2910 O O . GLU B 1 89 ? -8.773 18.531 -8.195 1 90 89 GLU B O 1
ATOM 2915 N N . CYS B 1 90 ? -8.414 20.641 -7.43 1 86.88 90 CYS B N 1
ATOM 2916 C CA . CYS B 1 90 ? -8.656 20.328 -6.023 1 86.88 90 CYS B CA 1
ATOM 2917 C C . CYS B 1 90 ? -10.008 20.875 -5.57 1 86.88 90 CYS B C 1
ATOM 2919 O O . CYS B 1 90 ? -10.242 22.078 -5.609 1 86.88 90 CYS B O 1
ATOM 2921 N N . ASN B 1 91 ? -10.844 20.047 -5.078 1 83.56 91 ASN B N 1
ATOM 2922 C CA . ASN B 1 91 ? -12.188 20.453 -4.652 1 83.56 91 ASN B CA 1
ATOM 2923 C C . ASN B 1 91 ? -12.133 21.359 -3.432 1 83.56 91 ASN B C 1
ATOM 2925 O O . ASN B 1 91 ? -13.008 22.219 -3.25 1 83.56 91 ASN B O 1
ATOM 2929 N N . ASN B 1 92 ? -11.094 21.219 -2.662 1 86.69 92 ASN B N 1
ATOM 2930 C CA . ASN B 1 92 ? -10.961 22.016 -1.444 1 86.69 92 ASN B CA 1
ATOM 2931 C C . ASN B 1 92 ? -10.445 23.422 -1.742 1 86.69 92 ASN B C 1
ATOM 2933 O O . ASN B 1 92 ? -10.531 24.312 -0.896 1 86.69 92 ASN B O 1
ATOM 2937 N N . LEU B 1 93 ? -9.836 23.562 -2.85 1 92.62 93 LEU B N 1
ATOM 2938 C CA . LEU B 1 93 ? -9.32 24.844 -3.303 1 92.62 93 LEU B CA 1
ATOM 2939 C C . LEU B 1 93 ? -9.734 25.125 -4.746 1 92.62 93 LEU B C 1
ATOM 2941 O O . LEU B 1 93 ? -8.875 25.25 -5.625 1 92.62 93 LEU B O 1
ATOM 2945 N N . PRO B 1 94 ? -10.992 25.328 -4.898 1 92.62 94 PRO B N 1
ATOM 2946 C CA . PRO B 1 94 ? -11.523 25.359 -6.266 1 92.62 94 PRO B CA 1
ATOM 2947 C C . PRO B 1 94 ? -11.016 26.578 -7.055 1 92.62 94 PRO B C 1
ATOM 2949 O O . PRO B 1 94 ? -11.008 26.547 -8.289 1 92.62 94 PRO B O 1
ATOM 2952 N N . THR B 1 95 ? -10.578 27.609 -6.422 1 95.44 95 THR B N 1
ATOM 2953 C CA . THR B 1 95 ? -10.172 28.812 -7.133 1 95.44 95 THR B CA 1
ATOM 2954 C C . THR B 1 95 ? -8.664 28.812 -7.383 1 95.44 95 THR B C 1
ATOM 2956 O O . THR B 1 95 ? -8.117 29.766 -7.926 1 95.44 95 THR B O 1
ATOM 2959 N N . LEU B 1 96 ? -7.992 27.734 -7.043 1 96 96 LEU B N 1
ATOM 2960 C CA . LEU B 1 96 ? -6.555 27.609 -7.242 1 96 96 LEU B CA 1
ATOM 2961 C C . LEU B 1 96 ? -6.234 26.422 -8.141 1 96 96 LEU B C 1
ATOM 2963 O O . LEU B 1 96 ? -5.133 25.875 -8.086 1 96 96 LEU B O 1
ATOM 2967 N N . HIS B 1 97 ? -7.188 26.078 -8.938 1 94.81 97 HIS B N 1
ATOM 2968 C CA . HIS B 1 97 ? -6.977 24.969 -9.867 1 94.81 97 HIS B CA 1
ATOM 2969 C C . HIS B 1 97 ? -5.809 25.266 -10.805 1 94.81 97 HIS B C 1
ATOM 2971 O O . HIS B 1 97 ? -5.742 26.328 -11.414 1 94.81 97 HIS B O 1
ATOM 2977 N N . ASN B 1 98 ? -4.887 24.281 -10.844 1 95.31 98 ASN B N 1
ATOM 2978 C CA . ASN B 1 98 ? -3.709 24.312 -11.703 1 95.31 98 ASN B CA 1
ATOM 2979 C C . ASN B 1 98 ? -2.816 25.5 -11.383 1 95.31 98 ASN B C 1
ATOM 2981 O O . ASN B 1 98 ? -2.262 26.141 -12.281 1 95.31 98 ASN B O 1
ATOM 2985 N N . TYR B 1 99 ? -2.713 25.781 -10.203 1 96.56 99 TYR B N 1
ATOM 2986 C CA . TYR B 1 99 ? -1.948 26.938 -9.742 1 96.56 99 TYR B CA 1
ATOM 2987 C C . TYR B 1 99 ? -0.514 26.547 -9.414 1 96.56 99 TYR B C 1
ATOM 2989 O O . TYR B 1 99 ? -0.28 25.578 -8.68 1 96.56 99 TYR B O 1
ATOM 2997 N N . PRO B 1 100 ? 0.454 27.281 -9.914 1 97.69 100 PRO B N 1
ATOM 2998 C CA . PRO B 1 100 ? 1.864 26.984 -9.641 1 97.69 100 PRO B CA 1
ATOM 2999 C C . PRO B 1 100 ? 2.328 27.516 -8.289 1 97.69 100 PRO B C 1
ATOM 3001 O O . PRO B 1 100 ? 3.16 28.438 -8.227 1 97.69 100 PRO B O 1
ATOM 3004 N N . LEU B 1 101 ? 1.924 26.906 -7.215 1 97.75 101 LEU B N 1
ATOM 3005 C CA . LEU B 1 101 ? 2.115 27.359 -5.844 1 97.75 101 LEU B CA 1
ATOM 3006 C C . LEU B 1 101 ? 3.598 27.422 -5.496 1 97.75 101 LEU B C 1
ATOM 3008 O O . LEU B 1 101 ? 4.059 28.422 -4.938 1 97.75 101 LEU B O 1
ATOM 3012 N N . HIS B 1 102 ? 4.324 26.391 -5.848 1 98.12 102 HIS B N 1
ATOM 3013 C CA . HIS B 1 102 ? 5.75 26.328 -5.535 1 98.12 102 HIS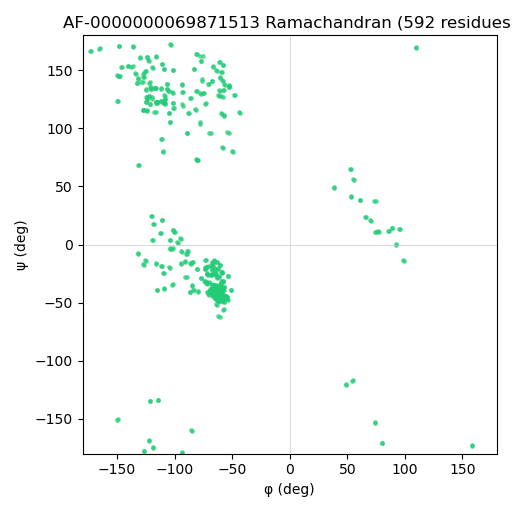 B CA 1
ATOM 3014 C C . HIS B 1 102 ? 6.5 27.516 -6.121 1 98.12 102 HIS B C 1
ATOM 3016 O O . HIS B 1 102 ? 7.168 28.25 -5.391 1 98.12 102 HIS B O 1
ATOM 3022 N N . LYS B 1 103 ? 6.379 27.688 -7.402 1 97.94 103 LYS B N 1
ATOM 3023 C CA . LYS B 1 103 ? 7.082 28.766 -8.102 1 97.94 103 LYS B CA 1
ATOM 3024 C C . LYS B 1 103 ? 6.68 30.125 -7.555 1 97.94 103 LYS B C 1
ATOM 3026 O O . LYS B 1 103 ? 7.523 31.016 -7.402 1 97.94 103 LYS B O 1
ATOM 3031 N N . LYS B 1 104 ? 5.398 30.281 -7.289 1 98.06 104 LYS B N 1
ATOM 3032 C CA . LYS B 1 104 ? 4.891 31.547 -6.793 1 98.06 104 LYS B CA 1
ATOM 3033 C C . LYS B 1 104 ? 5.531 31.922 -5.457 1 98.06 104 LYS B C 1
ATOM 3035 O O . LYS B 1 104 ? 6.008 33.031 -5.281 1 98.06 104 LYS B O 1
ATOM 3040 N N . ILE B 1 105 ? 5.547 30.984 -4.574 1 98.44 105 ILE B N 1
ATOM 3041 C CA . ILE B 1 105 ? 6.074 31.266 -3.24 1 98.44 105 ILE B CA 1
ATOM 3042 C C . ILE B 1 105 ? 7.59 31.438 -3.312 1 98.44 105 ILE B C 1
ATOM 3044 O O . ILE B 1 105 ? 8.148 32.312 -2.67 1 98.44 105 ILE B O 1
ATOM 3048 N N . GLU B 1 106 ? 8.227 30.594 -4.051 1 98.25 106 GLU B N 1
ATOM 3049 C CA . GLU B 1 106 ? 9.68 30.672 -4.199 1 98.25 106 GLU B CA 1
ATOM 3050 C C . GLU B 1 106 ? 10.102 32.031 -4.773 1 98.25 106 GLU B C 1
ATOM 3052 O O . GLU B 1 106 ? 11.039 32.656 -4.277 1 98.25 106 GLU B O 1
ATOM 3057 N N . SER B 1 107 ? 9.422 32.469 -5.836 1 97.94 107 SER B N 1
ATOM 3058 C CA . SER B 1 107 ? 9.758 33.75 -6.477 1 97.94 107 SER B CA 1
ATOM 3059 C C . SER B 1 107 ? 9.453 34.906 -5.562 1 97.94 107 SER B C 1
ATOM 3061 O O . SER B 1 107 ? 10.141 35.938 -5.605 1 97.94 107 SER B O 1
ATOM 3063 N N . THR B 1 108 ? 8.445 34.844 -4.793 1 98.19 108 THR B N 1
ATOM 3064 C CA . THR B 1 108 ? 8.016 35.906 -3.922 1 98.19 108 THR B CA 1
ATOM 3065 C C . THR B 1 108 ? 9.031 36.156 -2.807 1 98.19 108 THR B C 1
ATOM 3067 O O . THR B 1 108 ? 9.312 37.312 -2.443 1 98.19 108 THR B O 1
ATOM 3070 N N . PHE B 1 109 ? 9.633 35.062 -2.277 1 97.94 109 PHE B N 1
ATOM 3071 C CA . PHE B 1 109 ? 10.422 35.219 -1.061 1 97.94 109 PHE B CA 1
ATOM 3072 C C . PHE B 1 109 ? 11.898 35 -1.34 1 97.94 109 PHE B C 1
ATOM 3074 O O . PHE B 1 109 ? 12.75 35.312 -0.515 1 97.94 109 PHE B O 1
ATOM 3081 N N . GLY B 1 110 ? 12.18 34.375 -2.445 1 97.44 110 GLY B N 1
ATOM 3082 C CA . GLY B 1 110 ? 13.57 34.094 -2.785 1 97.44 110 GLY B CA 1
ATOM 3083 C C . GLY B 1 110 ? 14.211 33.062 -1.901 1 97.44 110 GLY B C 1
ATOM 3084 O O . GLY B 1 110 ? 15.422 33.062 -1.672 1 97.44 110 GLY B O 1
ATOM 3085 N N . LEU B 1 111 ? 13.461 32.281 -1.274 1 97.25 111 LEU B N 1
ATOM 3086 C CA . LEU B 1 111 ? 13.906 31.156 -0.439 1 97.25 111 LEU B CA 1
ATOM 3087 C C . LEU B 1 111 ? 13.586 29.812 -1.102 1 97.25 111 LEU B C 1
ATOM 3089 O O . LEU B 1 111 ? 12.648 29.719 -1.894 1 97.25 111 LEU B O 1
ATOM 3093 N N . PRO B 1 112 ? 14.438 28.812 -0.772 1 97.62 112 PRO B N 1
ATOM 3094 C CA . PRO B 1 112 ? 14.039 27.469 -1.23 1 97.62 112 PRO B CA 1
ATOM 3095 C C . PRO B 1 112 ? 12.656 27.062 -0.729 1 97.62 112 PRO B C 1
ATOM 3097 O O . PRO B 1 112 ? 12.305 27.344 0.416 1 97.62 112 PRO B O 1
ATOM 3100 N N . VAL B 1 113 ? 11.859 26.453 -1.598 1 98.25 113 VAL B N 1
ATOM 3101 C CA . VAL B 1 113 ? 10.516 25.984 -1.241 1 98.25 113 VAL B CA 1
ATOM 3102 C C . VAL B 1 113 ? 10.375 24.5 -1.566 1 98.25 113 VAL B C 1
ATOM 3104 O O . VAL B 1 113 ? 10.844 24.047 -2.611 1 98.25 113 VAL B O 1
ATOM 3107 N N . LYS B 1 114 ? 9.859 23.734 -0.667 1 97.75 114 LYS B N 1
ATOM 3108 C CA . LYS B 1 114 ? 9.422 22.359 -0.915 1 97.75 114 LYS B CA 1
ATOM 3109 C C . LYS B 1 114 ? 7.914 22.219 -0.708 1 97.75 114 LYS B C 1
ATOM 3111 O O . LYS B 1 114 ? 7.352 22.812 0.221 1 97.75 114 LYS B O 1
ATOM 3116 N N . LEU B 1 115 ? 7.289 21.562 -1.613 1 97.38 115 LEU B N 1
ATOM 3117 C CA . LEU B 1 115 ? 5.852 21.328 -1.585 1 97.38 115 LEU B CA 1
ATOM 3118 C C . LEU B 1 115 ? 5.543 19.828 -1.577 1 97.38 115 LEU B C 1
ATOM 3120 O O . LEU B 1 115 ? 6.164 19.062 -2.312 1 97.38 115 LEU B O 1
ATOM 3124 N N . ASP B 1 116 ? 4.656 19.406 -0.723 1 96.94 116 ASP B N 1
ATOM 3125 C CA . ASP B 1 116 ? 4.137 18.047 -0.702 1 96.94 116 ASP B CA 1
ATOM 3126 C C . ASP B 1 116 ? 2.686 18.016 -0.222 1 96.94 116 ASP B C 1
ATOM 3128 O O . ASP B 1 116 ? 2.125 19.062 0.134 1 96.94 116 ASP B O 1
ATOM 3132 N N . ASN B 1 117 ? 2.057 16.891 -0.338 1 95.25 117 ASN B N 1
ATOM 3133 C CA . ASN B 1 117 ? 0.723 16.672 0.218 1 95.25 117 ASN B CA 1
ATOM 3134 C C . ASN B 1 117 ? 0.712 16.859 1.732 1 95.25 117 ASN B C 1
ATOM 3136 O O . ASN B 1 117 ? 1.673 16.5 2.412 1 95.25 117 ASN B O 1
ATOM 3140 N N . ASP B 1 118 ? -0.338 17.406 2.219 1 95.12 118 ASP B N 1
ATOM 3141 C CA . ASP B 1 118 ? -0.432 17.719 3.641 1 95.12 118 ASP B CA 1
ATOM 3142 C C . ASP B 1 118 ? -0.297 16.453 4.492 1 95.12 118 ASP B C 1
ATOM 3144 O O . ASP B 1 118 ? 0.388 16.453 5.516 1 95.12 118 ASP B O 1
ATOM 3148 N N . ALA B 1 119 ? -0.964 15.352 4.133 1 95.31 119 ALA B N 1
ATOM 3149 C CA . ALA B 1 119 ? -0.83 14.109 4.883 1 95.31 119 ALA B CA 1
ATOM 3150 C C . ALA B 1 119 ? 0.616 13.617 4.883 1 95.31 119 ALA B C 1
ATOM 3152 O O . ALA B 1 119 ? 1.129 13.172 5.91 1 95.31 119 ALA B O 1
ATOM 3153 N N . ASN B 1 120 ? 1.293 13.688 3.744 1 97.12 120 ASN B N 1
ATOM 3154 C CA . ASN B 1 120 ? 2.705 13.336 3.639 1 97.12 120 ASN B CA 1
ATOM 3155 C C . ASN B 1 120 ? 3.561 14.164 4.59 1 97.12 120 ASN B C 1
ATOM 3157 O O . ASN B 1 120 ? 4.344 13.617 5.367 1 97.12 120 ASN B O 1
ATOM 3161 N N . ALA B 1 121 ? 3.334 15.445 4.523 1 97.19 121 ALA B N 1
ATOM 3162 C CA . ALA B 1 121 ? 4.121 16.344 5.355 1 97.19 121 ALA B CA 1
ATOM 3163 C C . ALA B 1 121 ? 3.885 16.078 6.836 1 97.19 121 ALA B C 1
ATOM 3165 O O . ALA B 1 121 ? 4.836 15.984 7.617 1 97.19 121 ALA B O 1
ATOM 3166 N N . MET B 1 122 ? 2.627 15.969 7.18 1 96.56 122 MET B N 1
ATOM 3167 C CA . MET B 1 122 ? 2.273 15.719 8.57 1 96.56 122 MET B CA 1
ATOM 3168 C C . MET B 1 122 ? 2.992 14.477 9.102 1 96.56 122 MET B C 1
ATOM 3170 O O . MET B 1 122 ? 3.576 14.516 10.188 1 96.56 122 MET B O 1
ATOM 3174 N N . MET B 1 123 ? 3 13.453 8.336 1 97.38 123 MET B N 1
ATOM 3175 C CA . MET B 1 123 ? 3.559 12.195 8.82 1 97.38 123 MET B CA 1
ATOM 3176 C C . MET B 1 123 ? 5.082 12.234 8.797 1 97.38 123 MET B C 1
ATOM 3178 O O . MET B 1 123 ? 5.738 11.586 9.617 1 97.38 123 MET B O 1
ATOM 3182 N N . LEU B 1 124 ? 5.637 13.016 7.875 1 98.12 124 LEU B N 1
ATOM 3183 C CA . LEU B 1 124 ? 7.078 13.242 7.941 1 98.12 124 LEU B CA 1
ATOM 3184 C C . LEU B 1 124 ? 7.465 13.914 9.258 1 98.12 124 LEU B C 1
ATOM 3186 O O . LEU B 1 124 ? 8.461 13.539 9.883 1 98.12 124 LEU B O 1
ATOM 3190 N N . GLY B 1 125 ? 6.66 14.914 9.656 1 98.25 125 GLY B N 1
ATOM 3191 C CA . GLY B 1 125 ? 6.871 15.523 10.961 1 98.25 125 GLY B CA 1
ATOM 3192 C C . GLY B 1 125 ? 6.816 14.531 12.102 1 98.25 125 GLY B C 1
ATOM 3193 O O . GLY B 1 125 ? 7.664 14.555 13 1 98.25 125 GLY B O 1
ATOM 3194 N N . GLU B 1 126 ? 5.828 13.695 12.078 1 98.12 126 GLU B N 1
ATOM 3195 C CA . GLU B 1 126 ? 5.691 12.664 13.102 1 98.12 126 GLU B CA 1
ATOM 3196 C C . GLU B 1 126 ? 6.891 11.719 13.102 1 98.12 126 GLU B C 1
ATOM 3198 O O . GLU B 1 126 ? 7.309 11.242 14.156 1 98.12 126 GLU B O 1
ATOM 3203 N N . ALA B 1 127 ? 7.398 11.43 11.938 1 97.56 127 ALA B N 1
ATOM 3204 C CA . ALA B 1 127 ? 8.555 10.539 11.797 1 97.56 127 ALA B CA 1
ATOM 3205 C C . ALA B 1 127 ? 9.805 11.172 12.406 1 97.56 127 ALA B C 1
ATOM 3207 O O . ALA B 1 127 ? 10.633 10.477 12.992 1 97.56 127 ALA B O 1
ATOM 3208 N N . LEU B 1 128 ? 9.883 12.438 12.281 1 97.12 128 LEU B N 1
ATOM 3209 C CA . LEU B 1 128 ? 11.094 13.117 12.727 1 97.12 128 LEU B CA 1
ATOM 3210 C C . LEU B 1 128 ? 11.008 13.461 14.211 1 97.12 128 LEU B C 1
ATOM 3212 O O . LEU B 1 128 ? 11.992 13.344 14.945 1 97.12 128 LEU B O 1
ATOM 3216 N N . TRP B 1 129 ? 9.766 13.938 14.633 1 97.5 129 TRP B N 1
ATOM 3217 C CA . TRP B 1 129 ? 9.719 14.602 15.93 1 97.5 129 TRP B CA 1
ATOM 3218 C C . TRP B 1 129 ? 8.57 14.062 16.781 1 97.5 129 TRP B C 1
ATOM 3220 O O . TRP B 1 129 ? 8.469 14.375 17.969 1 97.5 129 TRP B O 1
ATOM 3230 N N . GLY B 1 130 ? 7.734 13.266 16.219 1 97.75 130 GLY B N 1
ATOM 3231 C CA . GLY B 1 130 ? 6.512 12.875 16.906 1 97.75 130 GLY B CA 1
ATOM 3232 C C . GLY B 1 130 ? 6.461 11.398 17.25 1 97.75 130 GLY B C 1
ATOM 3233 O O . GLY B 1 130 ? 7.438 10.844 17.75 1 97.75 130 GLY B O 1
ATOM 3234 N N . ALA B 1 131 ? 5.328 10.789 16.969 1 97.81 131 ALA B N 1
ATOM 3235 C CA . ALA B 1 131 ? 5.012 9.43 17.406 1 97.81 131 ALA B CA 1
ATOM 3236 C C . ALA B 1 131 ? 5.84 8.398 16.656 1 97.81 131 ALA B C 1
ATOM 3238 O O . ALA B 1 131 ? 5.949 7.246 17.078 1 97.81 131 ALA B O 1
ATOM 3239 N N . GLY B 1 132 ? 6.387 8.766 15.562 1 97.38 132 GLY B N 1
ATOM 3240 C CA . GLY B 1 132 ? 7.156 7.836 14.75 1 97.38 132 GLY B CA 1
ATOM 3241 C C . GLY B 1 132 ? 8.656 7.98 14.93 1 97.38 132 GLY B C 1
ATOM 3242 O O . GLY B 1 132 ? 9.438 7.391 14.188 1 97.38 132 GLY B O 1
ATOM 3243 N N . ARG B 1 133 ? 8.977 8.773 15.953 1 95.06 133 ARG B N 1
ATOM 3244 C CA . ARG B 1 133 ? 10.398 9.008 16.188 1 95.06 133 ARG B CA 1
ATOM 3245 C C . ARG B 1 133 ? 11.125 7.699 16.484 1 95.06 133 ARG B C 1
ATOM 3247 O O . ARG B 1 133 ? 10.609 6.852 17.219 1 95.06 133 ARG B O 1
ATOM 3254 N N . ASN B 1 134 ? 12.242 7.375 15.898 1 94.44 134 ASN B N 1
ATOM 3255 C CA . ASN B 1 134 ? 13.117 6.219 16.094 1 94.44 134 ASN B CA 1
ATOM 3256 C C . ASN B 1 134 ? 12.555 4.973 15.414 1 94.44 134 ASN B C 1
ATOM 3258 O O . ASN B 1 134 ? 12.938 3.852 15.75 1 94.44 134 ASN B O 1
ATOM 3262 N N . LEU B 1 135 ? 11.57 5.156 14.617 1 96.12 135 LEU B N 1
ATOM 3263 C CA . LEU B 1 135 ? 11.023 4.059 13.828 1 96.12 135 LEU B CA 1
ATOM 3264 C C . LEU B 1 135 ? 11.32 4.258 12.344 1 96.12 135 LEU B C 1
ATOM 3266 O O . LEU B 1 135 ? 11.508 5.391 11.891 1 96.12 135 LEU B O 1
ATOM 3270 N N . ASN B 1 136 ? 11.359 3.215 11.602 1 95.5 136 ASN B N 1
ATOM 3271 C CA . ASN B 1 136 ? 11.852 3.271 10.227 1 95.5 136 ASN B CA 1
ATOM 3272 C C . ASN B 1 136 ? 10.711 3.279 9.219 1 95.5 136 ASN B C 1
ATOM 3274 O O . ASN B 1 136 ? 10.844 3.828 8.125 1 95.5 136 ASN B O 1
ATOM 3278 N N . SER B 1 137 ? 9.656 2.598 9.523 1 97.81 137 SER B N 1
ATOM 3279 C CA . SER B 1 137 ? 8.555 2.443 8.578 1 97.81 137 SER B CA 1
ATOM 3280 C C . SER B 1 137 ? 7.227 2.846 9.211 1 97.81 137 SER B C 1
ATOM 3282 O O . SER B 1 137 ? 6.738 2.18 10.125 1 97.81 137 SER B O 1
ATOM 3284 N N . ILE B 1 138 ? 6.637 3.918 8.641 1 98.38 138 ILE B N 1
ATOM 3285 C CA . ILE B 1 138 ? 5.453 4.535 9.227 1 98.38 138 ILE B CA 1
ATOM 3286 C C . ILE B 1 138 ? 4.328 4.582 8.195 1 98.38 138 ILE B C 1
ATOM 3288 O O . ILE B 1 138 ? 4.547 4.996 7.051 1 98.38 138 ILE B O 1
ATOM 3292 N N . LEU B 1 139 ? 3.234 4.078 8.586 1 98.75 139 LEU B N 1
ATOM 3293 C CA . LEU B 1 139 ? 1.982 4.387 7.906 1 98.75 139 LEU B CA 1
ATOM 3294 C C . LEU B 1 139 ? 1.182 5.426 8.688 1 98.75 139 LEU B C 1
ATOM 3296 O O . LEU B 1 139 ? 0.885 5.23 9.867 1 98.75 139 LEU B O 1
ATOM 3300 N N . GLY B 1 140 ? 0.901 6.512 8.055 1 98.31 140 GLY B N 1
ATOM 3301 C CA . GLY B 1 140 ? 0.099 7.57 8.656 1 98.31 140 GLY B CA 1
ATOM 3302 C C . GLY B 1 140 ? -1.304 7.648 8.086 1 98.31 140 GLY B C 1
ATOM 3303 O O . GLY B 1 140 ? -1.496 7.508 6.875 1 98.31 140 GLY B O 1
ATOM 3304 N N . ILE B 1 141 ? -2.25 7.84 8.906 1 97.75 141 ILE B N 1
ATOM 3305 C CA . ILE B 1 141 ? -3.633 8.102 8.531 1 97.75 141 ILE B CA 1
ATOM 3306 C C . ILE B 1 141 ? -4.09 9.43 9.125 1 97.75 141 ILE B C 1
ATOM 3308 O O . ILE B 1 141 ? -3.881 9.688 10.312 1 97.75 141 ILE B O 1
ATOM 3312 N N . THR B 1 142 ? -4.602 10.266 8.336 1 95 142 THR B N 1
ATOM 3313 C CA . THR B 1 142 ? -5.152 11.523 8.82 1 95 142 THR B CA 1
ATOM 3314 C C . THR B 1 142 ? -6.672 11.547 8.664 1 95 142 THR B C 1
ATOM 3316 O O . THR B 1 142 ? -7.188 11.375 7.559 1 95 142 THR B O 1
ATOM 3319 N N . LEU B 1 143 ? -7.359 11.758 9.766 1 94.5 143 LEU B N 1
ATOM 3320 C CA . LEU B 1 143 ? -8.82 11.805 9.812 1 94.5 143 LEU B CA 1
ATOM 3321 C C . LEU B 1 143 ? -9.305 13.219 10.102 1 94.5 143 LEU B C 1
ATOM 3323 O O . LEU B 1 143 ? -9.453 13.602 11.266 1 94.5 143 LEU B O 1
ATOM 3327 N N . GLY B 1 144 ? -9.531 13.961 9.148 1 89.75 144 GLY B N 1
ATOM 3328 C CA . GLY B 1 144 ? -10.125 15.289 9.234 1 89.75 144 GLY B CA 1
ATOM 3329 C C . GLY B 1 144 ? -11.406 15.43 8.438 1 89.75 144 GLY B C 1
ATOM 3330 O O . GLY B 1 144 ? -12.281 14.555 8.492 1 89.75 144 GLY B O 1
ATOM 3331 N N . THR B 1 145 ? -11.453 16.578 7.711 1 84.75 145 THR B N 1
ATOM 3332 C CA . THR B 1 145 ? -12.578 16.719 6.793 1 84.75 145 THR B CA 1
ATOM 3333 C C . THR B 1 145 ? -12.594 15.562 5.793 1 84.75 145 THR B C 1
ATOM 3335 O O . THR B 1 145 ? -13.664 15.055 5.441 1 84.75 145 THR B O 1
ATOM 3338 N N . GLY B 1 146 ? -11.477 15.18 5.406 1 90 146 GLY B N 1
ATOM 3339 C CA . GLY B 1 146 ? -11.305 14.039 4.523 1 90 146 GLY B CA 1
ATOM 3340 C C . GLY B 1 146 ? -10.414 12.961 5.117 1 90 146 GLY B C 1
ATOM 3341 O O . GLY B 1 146 ? -10.227 12.898 6.332 1 90 146 GLY B O 1
ATOM 3342 N N . LEU B 1 147 ? -10.062 12.062 4.27 1 94.06 147 LEU B N 1
ATOM 3343 C CA . LEU B 1 147 ? -9.188 10.945 4.625 1 94.06 147 LEU B CA 1
ATOM 3344 C C . LEU B 1 147 ? -7.867 11.031 3.873 1 94.06 147 LEU B C 1
ATOM 3346 O O . LEU B 1 147 ? -7.852 11.164 2.648 1 94.06 147 LEU B O 1
ATOM 3350 N N . GLY B 1 148 ? -6.766 11.078 4.605 1 94.44 148 GLY B N 1
ATOM 3351 C CA . GLY B 1 148 ? -5.438 11.039 4.012 1 94.44 148 GLY B CA 1
ATOM 3352 C C . GLY B 1 148 ? -4.594 9.891 4.527 1 94.44 148 GLY B C 1
ATOM 3353 O O . GLY B 1 148 ? -4.879 9.328 5.59 1 94.44 148 GLY B O 1
ATOM 3354 N N . ALA B 1 149 ? -3.639 9.555 3.758 1 97.06 149 ALA B N 1
ATOM 3355 C CA . ALA B 1 149 ? -2.658 8.555 4.176 1 97.06 149 ALA B CA 1
ATOM 3356 C C . ALA B 1 149 ? -1.275 8.875 3.617 1 97.06 149 ALA B C 1
ATOM 3358 O O . ALA B 1 149 ? -1.154 9.57 2.607 1 97.06 149 ALA B O 1
ATOM 3359 N N . ALA B 1 150 ? -0.317 8.43 4.336 1 97.94 150 ALA B N 1
ATOM 3360 C CA . ALA B 1 150 ? 1.071 8.641 3.932 1 97.94 150 ALA B CA 1
ATOM 3361 C C . ALA B 1 150 ? 1.953 7.48 4.375 1 97.94 150 ALA B C 1
ATOM 3363 O O . ALA B 1 150 ? 1.701 6.863 5.414 1 97.94 150 ALA B O 1
ATOM 3364 N N . ILE B 1 151 ? 2.898 7.188 3.578 1 98.19 151 ILE B N 1
ATOM 3365 C CA . ILE B 1 151 ? 3.902 6.176 3.896 1 98.19 151 ILE B CA 1
ATOM 3366 C C . ILE B 1 151 ? 5.277 6.832 3.996 1 98.19 151 ILE B C 1
ATOM 3368 O O . ILE B 1 151 ? 5.711 7.527 3.074 1 98.19 151 ILE B O 1
ATOM 3372 N N . VAL B 1 152 ? 5.906 6.684 5.129 1 97.88 152 VAL B N 1
ATOM 3373 C CA . VAL B 1 152 ? 7.254 7.199 5.355 1 97.88 152 VAL B CA 1
ATOM 3374 C C . VAL B 1 152 ? 8.188 6.055 5.73 1 97.88 152 VAL B C 1
ATOM 3376 O O . VAL B 1 152 ? 7.926 5.316 6.68 1 97.88 152 VAL B O 1
ATOM 3379 N N . VAL B 1 153 ? 9.234 5.848 4.961 1 96.81 153 VAL B N 1
ATOM 3380 C CA . VAL B 1 153 ? 10.234 4.816 5.219 1 96.81 153 VAL B CA 1
ATOM 3381 C C . VAL B 1 153 ? 11.617 5.453 5.297 1 96.81 153 VAL B C 1
ATOM 3383 O O . VAL B 1 153 ? 12.039 6.168 4.383 1 96.81 153 VAL B O 1
ATOM 3386 N N . ASN B 1 154 ? 12.336 5.23 6.398 1 94.88 154 ASN B N 1
ATOM 3387 C CA . ASN B 1 154 ? 13.656 5.816 6.617 1 94.88 154 ASN B CA 1
ATOM 3388 C C . ASN B 1 154 ? 13.633 7.332 6.438 1 94.88 154 ASN B C 1
ATOM 3390 O O . ASN B 1 154 ? 14.461 7.887 5.715 1 94.88 154 ASN B O 1
ATOM 3394 N N . ARG B 1 155 ? 12.586 7.988 6.945 1 94.69 155 ARG B N 1
ATOM 3395 C CA . ARG B 1 155 ? 12.414 9.438 6.973 1 94.69 155 ARG B CA 1
ATOM 3396 C C . ARG B 1 155 ? 12.281 10 5.562 1 94.69 155 ARG B C 1
ATOM 3398 O O . ARG B 1 155 ? 12.656 11.148 5.309 1 94.69 155 ARG B O 1
ATOM 3405 N N . LYS B 1 156 ? 11.859 9.133 4.688 1 95.75 156 LYS B N 1
ATOM 3406 C CA . LYS B 1 156 ? 11.539 9.57 3.33 1 95.75 156 LYS B CA 1
ATOM 3407 C C . LYS B 1 156 ? 10.086 9.266 2.986 1 95.75 156 LYS B C 1
ATOM 3409 O O . LYS B 1 156 ? 9.594 8.164 3.25 1 95.75 156 LYS B O 1
ATOM 3414 N N . ILE B 1 157 ? 9.469 10.25 2.391 1 96.94 157 ILE B N 1
ATOM 3415 C CA . ILE B 1 157 ? 8.094 10.07 1.942 1 96.94 157 ILE B CA 1
ATOM 3416 C C . ILE B 1 157 ? 8.07 9.203 0.688 1 96.94 157 ILE B C 1
ATOM 3418 O O . ILE B 1 157 ? 8.828 9.438 -0.253 1 96.94 157 ILE B O 1
ATOM 3422 N N . ILE B 1 158 ? 7.242 8.219 0.703 1 96.31 158 ILE B N 1
ATOM 3423 C CA . ILE B 1 158 ? 7.023 7.402 -0.486 1 96.31 158 ILE B CA 1
ATOM 3424 C C . ILE B 1 158 ? 5.918 8.023 -1.34 1 96.31 158 ILE B C 1
ATOM 3426 O O . ILE B 1 158 ? 4.746 8 -0.96 1 96.31 158 ILE B O 1
ATOM 3430 N N . ARG B 1 159 ? 6.297 8.5 -2.504 1 95.44 159 ARG B N 1
ATOM 3431 C CA . ARG B 1 159 ? 5.355 9.281 -3.297 1 95.44 159 ARG B CA 1
ATOM 3432 C C . ARG B 1 159 ? 4.805 8.461 -4.461 1 95.44 159 ARG B C 1
ATOM 3434 O O . ARG B 1 159 ? 3.775 8.812 -5.039 1 95.44 159 ARG B O 1
ATOM 3441 N N . GLY B 1 160 ? 5.504 7.352 -4.883 1 95.19 160 GLY B N 1
ATOM 3442 C CA . GLY B 1 160 ? 5.066 6.531 -6 1 95.19 160 GLY B CA 1
ATOM 3443 C C . GLY B 1 160 ? 5.426 7.121 -7.348 1 95.19 160 GLY B C 1
ATOM 3444 O O . GLY B 1 160 ? 6.215 8.062 -7.43 1 95.19 160 GLY B O 1
ATOM 3445 N N . ALA B 1 161 ? 4.906 6.531 -8.422 1 95.31 161 ALA B N 1
ATOM 3446 C CA . ALA B 1 161 ? 5.305 6.848 -9.789 1 95.31 161 ALA B CA 1
ATOM 3447 C C . ALA B 1 161 ? 4.777 8.219 -10.211 1 95.31 161 ALA B C 1
ATOM 3449 O O . ALA B 1 161 ? 5.449 8.953 -10.938 1 95.31 161 ALA B O 1
ATOM 3450 N N . THR B 1 162 ? 3.59 8.594 -9.711 1 93.19 162 THR B N 1
ATOM 3451 C CA . THR B 1 162 ? 2.971 9.828 -10.172 1 93.19 162 THR B CA 1
ATOM 3452 C C . THR B 1 162 ? 2.771 10.797 -9.016 1 93.19 162 THR B C 1
ATOM 3454 O O . THR B 1 162 ? 2.131 11.844 -9.172 1 93.19 162 THR B O 1
ATOM 3457 N N . GLY B 1 163 ? 3.24 10.414 -7.852 1 92.56 163 GLY B N 1
ATOM 3458 C CA . GLY B 1 163 ? 3.078 11.258 -6.68 1 92.56 163 GLY B CA 1
ATOM 3459 C C . GLY B 1 163 ? 1.784 11 -5.93 1 92.56 163 GLY B C 1
ATOM 3460 O O . GLY B 1 163 ? 1.422 11.758 -5.027 1 92.56 163 GLY B O 1
ATOM 3461 N N . CYS B 1 164 ? 1.111 9.891 -6.227 1 93.38 164 CYS B N 1
ATOM 3462 C CA . CYS B 1 164 ? -0.228 9.664 -5.695 1 93.38 164 CYS B CA 1
ATOM 3463 C C . CYS B 1 164 ? -0.23 8.523 -4.691 1 93.38 164 CYS B C 1
ATOM 3465 O O . CYS B 1 164 ? -1.293 8.039 -4.297 1 93.38 164 CYS B O 1
ATOM 3467 N N . ALA B 1 165 ? 0.987 8.055 -4.301 1 96.19 165 ALA B N 1
ATOM 3468 C CA . ALA B 1 165 ? 1.018 7.012 -3.279 1 96.19 165 ALA B CA 1
ATOM 3469 C C . ALA B 1 165 ? 0.313 7.469 -2.006 1 96.19 165 ALA B C 1
ATOM 3471 O O . ALA B 1 165 ? 0.524 8.594 -1.54 1 96.19 165 ALA B O 1
ATOM 3472 N N . GLY B 1 166 ? -0.542 6.621 -1.481 1 96.19 166 GLY B N 1
ATOM 3473 C CA . GLY B 1 166 ? -1.226 6.918 -0.233 1 96.19 166 GLY B CA 1
ATOM 3474 C C . GLY B 1 166 ? -2.566 7.598 -0.434 1 96.19 166 GLY B C 1
ATOM 3475 O O . GLY B 1 166 ? -3.279 7.875 0.534 1 96.19 166 GLY B O 1
ATOM 3476 N N . GLU B 1 167 ? -2.961 7.836 -1.662 1 93.69 167 GLU B N 1
ATOM 3477 C CA . GLU B 1 167 ? -4.25 8.469 -1.929 1 93.69 167 GLU B CA 1
ATOM 3478 C C . GLU B 1 167 ? -5.387 7.449 -1.847 1 93.69 167 GLU B C 1
ATOM 3480 O O . GLU B 1 167 ? -6.062 7.188 -2.844 1 93.69 167 GLU B O 1
ATOM 3485 N N . ILE B 1 168 ? -5.691 7.043 -0.64 1 96.19 168 ILE B N 1
ATOM 3486 C CA . ILE B 1 168 ? -6.602 5.918 -0.448 1 96.19 168 ILE B CA 1
ATOM 3487 C C . ILE B 1 168 ? -8.039 6.426 -0.366 1 96.19 168 ILE B C 1
ATOM 3489 O O . ILE B 1 168 ? -8.984 5.633 -0.379 1 96.19 168 ILE B O 1
ATOM 3493 N N . TRP B 1 169 ? -8.219 7.738 -0.303 1 93.38 169 TRP B N 1
ATOM 3494 C CA . TRP B 1 169 ? -9.547 8.289 -0.085 1 93.38 169 TRP B CA 1
ATOM 3495 C C . TRP B 1 169 ? -10.508 7.863 -1.192 1 93.38 169 TRP B C 1
ATOM 3497 O O . TRP B 1 169 ? -11.719 7.773 -0.975 1 93.38 169 TRP B O 1
ATOM 3507 N N . LEU B 1 170 ? -10 7.512 -2.371 1 93.31 170 LEU B N 1
ATOM 3508 C CA . LEU B 1 170 ? -10.836 7.145 -3.51 1 93.31 170 LEU B CA 1
ATOM 3509 C C . LEU B 1 170 ? -11.047 5.637 -3.564 1 93.31 170 LEU B C 1
ATOM 3511 O O . LEU B 1 170 ? -11.773 5.137 -4.426 1 93.31 170 LEU B O 1
ATOM 3515 N N . SER B 1 171 ? -10.406 4.902 -2.752 1 97.56 171 SER B N 1
ATOM 3516 C CA . SER B 1 171 ? -10.516 3.447 -2.791 1 97.56 171 SER B CA 1
ATOM 3517 C C . SER B 1 171 ? -11.953 2.994 -2.578 1 97.56 171 SER B C 1
ATOM 3519 O O . SER B 1 171 ? -12.711 3.629 -1.837 1 97.56 171 SER B O 1
ATOM 3521 N N . PRO B 1 172 ? -12.242 1.904 -3.199 1 97.75 172 PRO B N 1
ATOM 3522 C CA . PRO B 1 172 ? -13.641 1.458 -3.131 1 97.75 172 PRO B CA 1
ATOM 3523 C C . PRO B 1 172 ? -13.992 0.836 -1.782 1 97.75 172 PRO B C 1
ATOM 3525 O O . PRO B 1 172 ? -13.164 0.154 -1.175 1 97.75 172 PRO B O 1
ATOM 3528 N N . TYR B 1 173 ? -15.117 1.06 -1.3 1 96.81 173 TYR B N 1
ATOM 3529 C CA . TYR B 1 173 ? -15.758 0.463 -0.132 1 96.81 173 TYR B CA 1
ATOM 3530 C C . TYR B 1 173 ? -17.281 0.427 -0.298 1 96.81 173 TYR B C 1
ATOM 3532 O O . TYR B 1 173 ? -17.906 1.461 -0.537 1 96.81 173 TYR B O 1
ATOM 3540 N N . LYS B 1 174 ? -17.859 -0.787 -0.186 1 92.94 174 LYS B N 1
ATOM 3541 C CA . LYS B 1 174 ? -19.281 -0.979 -0.449 1 92.94 174 LYS B CA 1
ATOM 3542 C C . LYS B 1 174 ? -19.688 -0.336 -1.773 1 92.94 174 LYS B C 1
ATOM 3544 O O . LYS B 1 174 ? -19.125 -0.657 -2.822 1 92.94 174 LYS B O 1
ATOM 3549 N N . GLU B 1 175 ? -20.594 0.598 -1.801 1 87.69 175 GLU B N 1
ATOM 3550 C CA . GLU B 1 175 ? -21.078 1.162 -3.057 1 87.69 175 GLU B CA 1
ATOM 3551 C C . GLU B 1 175 ? -20.438 2.518 -3.338 1 87.69 175 GLU B C 1
ATOM 3553 O O . GLU B 1 175 ? -20.875 3.244 -4.234 1 87.69 175 GLU B O 1
ATOM 3558 N N . GLY B 1 176 ? -19.453 2.838 -2.621 1 93.12 176 GLY B N 1
ATOM 3559 C CA . GLY B 1 176 ? -18.828 4.133 -2.812 1 93.12 176 GLY B CA 1
ATOM 3560 C C . GLY B 1 176 ? -17.344 4.125 -2.512 1 93.12 176 GLY B C 1
ATOM 3561 O O . GLY B 1 176 ? -16.641 3.152 -2.822 1 93.12 176 GLY B O 1
ATOM 3562 N N . MET B 1 177 ? -16.906 5.273 -2.084 1 96.12 177 MET B N 1
ATOM 3563 C CA . MET B 1 177 ? -15.492 5.449 -1.74 1 96.12 177 MET B CA 1
ATOM 3564 C C . MET B 1 177 ? -15.289 5.406 -0.229 1 96.12 177 MET B C 1
ATOM 3566 O O . MET B 1 177 ? -16.188 5.785 0.531 1 96.12 177 MET B O 1
ATOM 3570 N N . ILE B 1 178 ? -14.148 4.957 0.215 1 97.69 178 ILE B N 1
ATOM 3571 C CA . ILE B 1 178 ? -13.852 4.75 1.628 1 97.69 178 ILE B CA 1
ATOM 3572 C C . ILE B 1 178 ? -13.984 6.07 2.383 1 97.69 178 ILE B C 1
ATOM 3574 O O . ILE B 1 178 ? -14.414 6.09 3.541 1 97.69 178 ILE B O 1
ATOM 3578 N N . GLU B 1 179 ? -13.672 7.188 1.749 1 95.38 179 GLU B N 1
ATOM 3579 C CA . GLU B 1 179 ? -13.711 8.492 2.408 1 95.38 179 GLU B CA 1
ATOM 3580 C C . GLU B 1 179 ? -15.133 8.859 2.812 1 95.38 179 GLU B C 1
ATOM 3582 O O . GLU B 1 179 ? -15.336 9.641 3.748 1 95.38 179 GLU B O 1
ATOM 3587 N N . ASP B 1 180 ? -16.156 8.32 2.117 1 94.12 180 ASP B N 1
ATOM 3588 C CA . ASP B 1 180 ? -17.562 8.562 2.43 1 94.12 180 ASP B CA 1
ATOM 3589 C C . ASP B 1 180 ? -17.938 7.977 3.791 1 94.12 180 ASP B C 1
ATOM 3591 O O . ASP B 1 180 ? -18.984 8.312 4.352 1 94.12 180 ASP B O 1
ATOM 3595 N N . TYR B 1 181 ? -17.109 7.168 4.309 1 96.38 181 TYR B N 1
ATOM 3596 C CA . TYR B 1 181 ? -17.375 6.473 5.562 1 96.38 181 TYR B CA 1
ATOM 3597 C C . TYR B 1 181 ? -16.391 6.902 6.645 1 96.38 181 TYR B C 1
ATOM 3599 O O . TYR B 1 181 ? -16.766 7.012 7.816 1 96.38 181 TYR B O 1
ATOM 3607 N N . VAL B 1 182 ? -15.148 7.059 6.16 1 96.94 182 VAL B N 1
ATOM 3608 C CA . VAL B 1 182 ? -14.062 7.285 7.102 1 96.94 182 VAL B CA 1
ATOM 3609 C C . VAL B 1 182 ? -13.555 8.719 6.977 1 96.94 182 VAL B C 1
ATOM 3611 O O . VAL B 1 182 ? -12.547 8.977 6.312 1 96.94 182 VAL B O 1
ATOM 3614 N N . SER B 1 183 ? -14.125 9.68 7.492 1 93.75 183 SER B N 1
ATOM 3615 C CA . SER B 1 183 ? -13.773 11.094 7.578 1 93.75 183 SER B CA 1
ATOM 3616 C C . SER B 1 183 ? -14.742 11.852 8.484 1 93.75 183 SER B C 1
ATOM 3618 O O . SER B 1 183 ? -15.75 11.297 8.914 1 93.75 183 SER B O 1
ATOM 3620 N N . GLY B 1 184 ? -14.312 13.094 8.844 1 92.19 184 GLY B N 1
ATOM 3621 C CA . GLY B 1 184 ? -15.273 13.922 9.555 1 92.19 184 GLY B CA 1
ATOM 3622 C C . GLY B 1 184 ? -16.578 14.094 8.805 1 92.19 184 GLY B C 1
ATOM 3623 O O . GLY B 1 184 ? -17.656 13.945 9.391 1 92.19 184 GLY B O 1
ATOM 3624 N N . THR B 1 185 ? -16.531 14.344 7.547 1 91.38 185 THR B N 1
ATOM 3625 C CA . THR B 1 185 ? -17.719 14.43 6.703 1 91.38 185 THR B CA 1
ATOM 3626 C C . THR B 1 185 ? -18.422 13.07 6.621 1 91.38 185 THR B C 1
ATOM 3628 O O . THR B 1 185 ? -19.641 13.008 6.578 1 91.38 185 THR B O 1
ATOM 3631 N N . GLY B 1 186 ? -17.656 12.055 6.633 1 94.81 186 GLY B N 1
ATOM 3632 C CA . GLY B 1 186 ? -18.188 10.703 6.543 1 94.81 186 GLY B CA 1
ATOM 3633 C C . GLY B 1 186 ? -19.125 10.352 7.691 1 94.81 186 GLY B C 1
ATOM 3634 O O . GLY B 1 186 ? -20.188 9.789 7.473 1 94.81 186 GLY B O 1
ATOM 3635 N N . ILE B 1 187 ? -18.703 10.742 8.883 1 97.25 187 ILE B N 1
ATOM 3636 C CA . ILE B 1 187 ? -19.5 10.414 10.055 1 97.25 187 ILE B CA 1
ATOM 3637 C C . ILE B 1 187 ? -20.828 11.164 9.992 1 97.25 187 ILE B C 1
ATOM 3639 O O . ILE B 1 187 ? -21.875 10.617 10.367 1 97.25 187 ILE B O 1
ATOM 3643 N N . SER B 1 188 ? -20.766 12.367 9.586 1 96.81 188 SER B N 1
ATOM 3644 C CA . SER B 1 188 ? -21.984 13.148 9.406 1 96.81 188 SER B CA 1
ATOM 3645 C C . SER B 1 188 ? -22.906 12.516 8.359 1 96.81 188 SER B C 1
ATOM 3647 O O . SER B 1 188 ? -24.109 12.422 8.562 1 96.81 188 SER B O 1
ATOM 3649 N N . ASN B 1 189 ? -22.359 12.094 7.281 1 95.81 189 ASN B N 1
ATOM 3650 C CA . ASN B 1 189 ? -23.141 11.453 6.223 1 95.81 189 ASN B CA 1
ATOM 3651 C C . ASN B 1 189 ? -23.766 10.148 6.703 1 95.81 189 ASN B C 1
ATOM 3653 O O . ASN B 1 189 ? -24.922 9.852 6.379 1 95.81 189 ASN B O 1
ATOM 3657 N N . LEU B 1 190 ? -22.984 9.367 7.395 1 97.31 190 LEU B N 1
ATOM 3658 C CA . LEU B 1 190 ? -23.484 8.109 7.934 1 97.31 190 LEU B CA 1
ATOM 3659 C C . LEU B 1 190 ? -24.688 8.344 8.844 1 97.31 190 LEU B C 1
ATOM 3661 O O . LEU B 1 190 ? -25.719 7.664 8.719 1 97.31 190 LEU B O 1
ATOM 3665 N N . TYR B 1 191 ? -24.547 9.32 9.711 1 98.31 191 TYR B N 1
ATOM 3666 C CA . TYR B 1 191 ? -25.641 9.648 10.617 1 98.31 191 TYR B CA 1
ATOM 3667 C C . TYR B 1 191 ? -26.859 10.125 9.844 1 98.31 191 TYR B C 1
ATOM 3669 O O . TYR B 1 191 ? -27.984 9.75 10.172 1 98.31 191 TYR B O 1
ATOM 3677 N N . GLN B 1 192 ? -26.625 10.906 8.891 1 97.88 192 GLN B N 1
ATOM 3678 C CA . GLN B 1 192 ? -27.719 11.406 8.055 1 97.88 192 GLN B CA 1
ATOM 3679 C C . GLN B 1 192 ? -28.438 10.258 7.352 1 97.88 192 GLN B C 1
ATOM 3681 O O . GLN B 1 192 ? -29.656 10.281 7.211 1 97.88 192 GLN B O 1
ATOM 3686 N N . ARG B 1 193 ? -27.703 9.312 6.855 1 96.62 193 ARG B N 1
ATOM 3687 C CA . ARG B 1 193 ? -28.281 8.156 6.184 1 96.62 193 ARG B CA 1
ATOM 3688 C C . ARG B 1 193 ? -29.203 7.379 7.125 1 96.62 193 ARG B C 1
ATOM 3690 O O . ARG B 1 193 ? -30.234 6.848 6.703 1 96.62 193 ARG B O 1
ATOM 3697 N N . ILE B 1 194 ? -28.812 7.352 8.352 1 97.44 194 ILE B N 1
ATOM 3698 C CA . ILE B 1 194 ? -29.531 6.574 9.359 1 97.44 194 ILE B CA 1
ATOM 3699 C C . ILE B 1 194 ? -30.766 7.344 9.82 1 97.44 194 ILE B C 1
ATOM 3701 O O . ILE B 1 194 ? -31.844 6.762 9.992 1 97.44 194 ILE B O 1
ATOM 3705 N N . THR B 1 195 ? -30.672 8.711 10.016 1 97.94 195 THR B N 1
ATOM 3706 C CA . THR B 1 195 ? -31.719 9.453 10.719 1 97.94 195 THR B CA 1
ATOM 3707 C C . THR B 1 195 ? -32.375 10.461 9.789 1 97.94 195 THR B C 1
ATOM 3709 O O . THR B 1 195 ? -33.406 11.031 10.133 1 97.94 195 THR B O 1
ATOM 3712 N N . LYS B 1 196 ? -31.734 10.766 8.648 1 97.06 196 LYS B N 1
ATOM 3713 C CA . LYS B 1 196 ? -32.188 11.781 7.695 1 97.06 196 LYS B CA 1
ATOM 3714 C C . LYS B 1 196 ? -31.922 13.188 8.234 1 97.06 196 LYS B C 1
ATOM 3716 O O . LYS B 1 196 ? -32.406 14.172 7.668 1 97.06 196 LYS B O 1
ATOM 3721 N N . ARG B 1 197 ? -31.172 13.352 9.312 1 96.31 197 ARG B N 1
ATOM 3722 C CA . ARG B 1 197 ? -30.75 14.625 9.891 1 96.31 197 ARG B CA 1
ATOM 3723 C C . ARG B 1 197 ? -29.25 14.828 9.727 1 96.31 197 ARG B C 1
ATOM 3725 O O . ARG B 1 197 ? -28.453 13.922 10.016 1 96.31 197 ARG B O 1
ATOM 3732 N N . LYS B 1 198 ? -28.953 16.031 9.305 1 95.38 198 LYS B N 1
ATOM 3733 C CA . LYS B 1 198 ? -27.531 16.344 9.164 1 95.38 198 LYS B CA 1
ATOM 3734 C C . LYS B 1 198 ? -27.031 17.156 10.352 1 95.38 198 LYS B C 1
ATOM 3736 O O . LYS B 1 198 ? -27.547 18.234 10.633 1 95.38 198 LYS B O 1
ATOM 3741 N N . ILE B 1 199 ? -26.125 16.625 11.07 1 95.94 199 ILE B N 1
ATOM 3742 C CA . ILE B 1 199 ? -25.484 17.328 12.188 1 95.94 199 ILE B CA 1
ATOM 3743 C C . ILE B 1 199 ? -23.984 17.094 12.148 1 95.94 199 ILE B C 1
ATOM 3745 O O . ILE B 1 199 ? -23.484 16.312 11.344 1 95.94 199 ILE B O 1
ATOM 3749 N N . SER B 1 200 ? -23.219 17.812 12.969 1 94.38 200 SER B N 1
ATOM 3750 C CA . SER B 1 200 ? -21.766 17.766 12.938 1 94.38 200 SER B CA 1
ATOM 3751 C C . SER B 1 200 ? -21.234 16.5 13.617 1 94.38 200 SER B C 1
ATOM 3753 O O . SER B 1 200 ? -21.938 15.883 14.422 1 94.38 200 SER B O 1
ATOM 3755 N N . GLY B 1 201 ? -20.031 16.156 13.25 1 95.31 201 GLY B N 1
ATOM 3756 C CA . GLY B 1 201 ? -19.375 15.023 13.891 1 95.31 201 GLY B CA 1
ATOM 3757 C C . GLY B 1 201 ? -19.266 15.18 15.398 1 95.31 201 GLY B C 1
ATOM 3758 O O . GLY B 1 201 ? -19.422 14.203 16.141 1 95.31 201 GLY B O 1
ATOM 3759 N N . GLU B 1 202 ? -19.047 16.375 15.781 1 95 202 GLU B N 1
ATOM 3760 C CA . GLU B 1 202 ? -18.953 16.656 17.203 1 95 202 GLU B CA 1
ATOM 3761 C C . GLU B 1 202 ? -20.266 16.375 17.922 1 95 202 GLU B C 1
ATOM 3763 O O . GLU B 1 202 ? -20.281 15.797 19 1 95 202 GLU B O 1
ATOM 3768 N N . GLU B 1 203 ? -21.281 16.766 17.312 1 97.62 203 GLU B N 1
ATOM 3769 C CA . GLU B 1 203 ? -22.609 16.516 17.891 1 97.62 203 GLU B CA 1
ATOM 3770 C C . GLU B 1 203 ? -22.906 15.023 17.922 1 97.62 203 GLU B C 1
ATOM 3772 O O . GLU B 1 203 ? -23.484 14.523 18.906 1 97.62 203 GLU B O 1
ATOM 3777 N N . ILE B 1 204 ? -22.578 14.352 16.906 1 98.44 204 ILE B N 1
ATOM 3778 C CA . ILE B 1 204 ? -22.797 12.906 16.844 1 98.44 204 ILE B CA 1
ATOM 3779 C C . ILE B 1 204 ? -22.016 12.211 17.953 1 98.44 204 ILE B C 1
ATOM 3781 O O . ILE B 1 204 ? -22.516 11.281 18.578 1 98.44 204 ILE B O 1
ATOM 3785 N N . SER B 1 205 ? -20.828 12.664 18.172 1 98.38 205 SER B N 1
ATOM 3786 C CA . SER B 1 205 ? -20 12.109 19.234 1 98.38 205 SER B CA 1
ATOM 3787 C C . SER B 1 205 ? -20.641 12.328 20.609 1 98.38 205 SER B C 1
ATOM 3789 O O . SER B 1 205 ? -20.656 11.422 21.438 1 98.38 205 SER B O 1
ATOM 3791 N N . LYS B 1 206 ? -21.109 13.5 20.781 1 98.38 206 LYS B N 1
ATOM 3792 C CA . LYS B 1 206 ? -21.797 13.797 22.031 1 98.38 206 LYS B CA 1
ATOM 3793 C C . LYS B 1 206 ? -23 12.867 22.234 1 98.38 206 LYS B C 1
ATOM 3795 O O . LYS B 1 206 ? -23.172 12.305 23.312 1 98.38 206 LYS B O 1
ATOM 3800 N N . LEU B 1 207 ? -23.75 12.719 21.25 1 98.44 207 LEU B N 1
ATOM 3801 C CA . LEU B 1 207 ? -24.922 11.836 21.297 1 98.44 207 LEU B CA 1
ATOM 3802 C C . LEU B 1 207 ? -24.5 10.398 21.594 1 98.44 207 LEU B C 1
ATOM 3804 O O . LEU B 1 207 ? -25.156 9.711 22.391 1 98.44 207 LEU B O 1
ATOM 3808 N N . ALA B 1 208 ? -23.469 9.93 20.969 1 98.62 208 ALA B N 1
ATOM 3809 C CA . ALA B 1 208 ? -22.984 8.57 21.188 1 98.62 208 ALA B CA 1
ATOM 3810 C C . ALA B 1 208 ? -22.578 8.359 22.656 1 98.62 208 ALA B C 1
ATOM 3812 O O . ALA B 1 208 ? -22.906 7.332 23.25 1 98.62 208 ALA B O 1
ATOM 3813 N N . ARG B 1 209 ? -21.906 9.352 23.156 1 98.31 209 ARG B N 1
ATOM 3814 C CA . ARG B 1 209 ? -21.469 9.273 24.547 1 98.31 209 ARG B CA 1
ATOM 3815 C C . ARG B 1 209 ? -22.672 9.25 25.5 1 98.31 209 ARG B C 1
ATOM 3817 O O . ARG B 1 209 ? -22.594 8.703 26.609 1 98.31 209 ARG B O 1
ATOM 3824 N N . GLU B 1 210 ? -23.734 9.742 25.047 1 98.38 210 GLU B N 1
ATOM 3825 C CA . GLU B 1 210 ? -24.969 9.758 25.812 1 98.38 210 GLU B CA 1
ATOM 3826 C C . GLU B 1 210 ? -25.781 8.492 25.562 1 98.38 210 GLU B C 1
ATOM 3828 O O . GLU B 1 210 ? -26.891 8.344 26.094 1 98.38 210 GLU B O 1
ATOM 3833 N N . GLY B 1 211 ? -25.359 7.633 24.656 1 98.06 211 GLY B N 1
ATOM 3834 C CA . GLY B 1 211 ? -25.984 6.34 24.438 1 98.06 211 GLY B CA 1
ATOM 3835 C C . GLY B 1 211 ? -27.016 6.355 23.328 1 98.06 211 GLY B C 1
ATOM 3836 O O . GLY B 1 211 ? -27.812 5.422 23.203 1 98.06 211 GLY B O 1
ATOM 3837 N N . ASP B 1 212 ? -27.016 7.383 22.562 1 98.31 212 ASP B N 1
ATOM 3838 C CA . ASP B 1 212 ? -27.953 7.438 21.438 1 98.31 212 ASP B CA 1
ATOM 3839 C C . ASP B 1 212 ? -27.703 6.301 20.453 1 98.31 212 ASP B C 1
ATOM 3841 O O . ASP B 1 212 ? -26.594 6.164 19.922 1 98.31 212 ASP B O 1
ATOM 3845 N N . ILE B 1 213 ? -28.703 5.602 20.141 1 98.38 213 ILE B N 1
ATOM 3846 C CA . ILE B 1 213 ? -28.594 4.359 19.375 1 98.38 213 ILE B CA 1
ATOM 3847 C C . ILE B 1 213 ? -28.172 4.668 17.938 1 98.38 213 ILE B C 1
ATOM 3849 O O . ILE B 1 213 ? -27.359 3.941 17.359 1 98.38 213 ILE B O 1
ATOM 3853 N N . ASN B 1 214 ? -28.719 5.719 17.391 1 98.5 214 ASN B N 1
ATOM 3854 C CA . ASN B 1 214 ? -28.391 6.082 16.016 1 98.5 214 ASN B CA 1
ATOM 3855 C C . ASN B 1 214 ? -26.938 6.562 15.898 1 98.5 214 ASN B C 1
ATOM 3857 O O . ASN B 1 214 ? -26.25 6.219 14.938 1 98.5 214 ASN B O 1
ATOM 3861 N N . ALA B 1 215 ? -26.516 7.352 16.844 1 98.56 215 ALA B N 1
ATOM 3862 C CA . ALA B 1 215 ? -25.141 7.816 16.859 1 98.56 215 ALA B CA 1
ATOM 3863 C C . ALA B 1 215 ? -24.172 6.645 17.016 1 98.56 215 ALA B C 1
ATOM 3865 O O . ALA B 1 215 ? -23.141 6.582 16.328 1 98.56 215 ALA B O 1
ATOM 3866 N N . LEU B 1 216 ? -24.547 5.719 17.875 1 98.56 216 LEU B N 1
ATOM 3867 C CA . LEU B 1 216 ? -23.703 4.539 18.094 1 98.56 216 LEU B CA 1
ATOM 3868 C C . LEU B 1 216 ? -23.641 3.691 16.828 1 98.56 216 LEU B C 1
ATOM 3870 O O . LEU B 1 216 ? -22.594 3.143 16.484 1 98.56 216 LEU B O 1
ATOM 3874 N N . LYS B 1 217 ? -24.719 3.611 16.156 1 98.56 217 LYS B N 1
ATOM 3875 C CA . LYS B 1 217 ? -24.766 2.873 14.898 1 98.56 217 LYS B CA 1
ATOM 3876 C C . LYS B 1 217 ? -23.859 3.525 13.844 1 98.56 217 LYS B C 1
ATOM 3878 O O . LYS B 1 217 ? -23.156 2.836 13.117 1 98.56 217 LYS B O 1
ATOM 3883 N N . ALA B 1 218 ? -23.922 4.809 13.742 1 98.38 218 ALA B N 1
ATOM 3884 C CA . ALA B 1 218 ? -23.062 5.543 12.797 1 98.38 218 ALA B CA 1
ATOM 3885 C C . ALA B 1 218 ? -21.594 5.312 13.102 1 98.38 218 ALA B C 1
ATOM 3887 O O . ALA B 1 218 ? -20.812 5.008 12.195 1 98.38 218 ALA B O 1
ATOM 3888 N N . TRP B 1 219 ? -21.25 5.355 14.352 1 98.56 219 TRP B N 1
ATOM 3889 C CA . TRP B 1 219 ? -19.859 5.172 14.742 1 98.56 219 TRP B CA 1
ATOM 3890 C C . TRP B 1 219 ? -19.422 3.725 14.523 1 98.56 219 TRP B C 1
ATOM 3892 O O . TRP B 1 219 ? -18.25 3.459 14.211 1 98.56 219 TRP B O 1
ATOM 3902 N N . LYS B 1 220 ? -20.344 2.828 14.703 1 98.56 220 LYS B N 1
ATOM 3903 C CA . LYS B 1 220 ? -20.031 1.429 14.422 1 98.56 220 LYS B CA 1
ATOM 3904 C C . LYS B 1 220 ? -19.656 1.227 12.953 1 98.56 220 LYS B C 1
ATOM 3906 O O . LYS B 1 220 ? -18.703 0.518 12.641 1 98.56 220 LYS B O 1
ATOM 3911 N N . GLU B 1 221 ? -20.453 1.849 12.102 1 97.88 221 GLU B N 1
ATOM 3912 C CA . GLU B 1 221 ? -20.172 1.767 10.672 1 97.88 221 GLU B CA 1
ATOM 3913 C C . GLU B 1 221 ? -18.828 2.428 10.328 1 97.88 221 GLU B C 1
ATOM 3915 O O . GLU B 1 221 ? -18.047 1.887 9.555 1 97.88 221 GLU B O 1
ATOM 3920 N N . PHE B 1 222 ? -18.609 3.613 10.922 1 98.31 222 PHE B N 1
ATOM 3921 C CA . PHE B 1 222 ? -17.328 4.312 10.773 1 98.31 222 PHE B CA 1
ATOM 3922 C C . PHE B 1 222 ? -16.172 3.426 11.203 1 98.31 222 PHE B C 1
ATOM 3924 O O . PHE B 1 222 ? -15.172 3.309 10.492 1 98.31 222 PHE B O 1
ATOM 3931 N N . THR B 1 223 ? -16.344 2.773 12.297 1 98.5 223 THR B N 1
ATOM 3932 C CA . THR B 1 223 ? -15.32 1.946 12.914 1 98.5 223 THR B CA 1
ATOM 3933 C C . THR B 1 223 ? -14.961 0.763 12.016 1 98.5 223 THR B C 1
ATOM 3935 O O . THR B 1 223 ? -13.789 0.466 11.812 1 98.5 223 THR B O 1
ATOM 3938 N N . GLN B 1 224 ? -15.969 0.141 11.523 1 98.19 224 GLN B N 1
ATOM 3939 C CA . GLN B 1 224 ? -15.734 -0.983 10.625 1 98.19 224 GLN B CA 1
ATOM 3940 C C . GLN B 1 224 ? -14.984 -0.539 9.375 1 98.19 224 GLN B C 1
ATOM 3942 O O . GLN B 1 224 ? -14.016 -1.181 8.961 1 98.19 224 GLN B O 1
ATOM 3947 N N . ALA B 1 225 ? -15.438 0.555 8.797 1 98.19 225 ALA B N 1
ATOM 3948 C CA . ALA B 1 225 ? -14.805 1.064 7.578 1 98.19 225 ALA B CA 1
ATOM 3949 C C . ALA B 1 225 ? -13.352 1.437 7.828 1 98.19 225 ALA B C 1
ATOM 3951 O O . ALA B 1 225 ? -12.477 1.143 7.008 1 98.19 225 ALA B O 1
ATOM 3952 N N . LEU B 1 226 ? -13.078 2.086 8.914 1 98.56 226 LEU B N 1
ATOM 3953 C CA . LEU B 1 226 ? -11.711 2.471 9.266 1 98.56 226 LEU B CA 1
ATOM 3954 C C . LEU B 1 226 ? -10.836 1.239 9.469 1 98.56 226 LEU B C 1
ATOM 3956 O O . LEU B 1 226 ? -9.703 1.192 8.992 1 98.56 226 LEU B O 1
ATOM 3960 N N . ALA B 1 227 ? -11.359 0.258 10.164 1 98.38 227 ALA B N 1
ATOM 3961 C CA . ALA B 1 227 ? -10.609 -0.982 10.367 1 98.38 227 ALA B CA 1
ATOM 3962 C C . ALA B 1 227 ? -10.266 -1.643 9.039 1 98.38 227 ALA B C 1
ATOM 3964 O O . ALA B 1 227 ? -9.164 -2.154 8.859 1 98.38 227 ALA B O 1
ATOM 3965 N N . TYR B 1 228 ? -11.195 -1.637 8.148 1 98.38 228 TYR B N 1
ATOM 3966 C CA . TYR B 1 228 ? -10.977 -2.215 6.828 1 98.38 228 TYR B CA 1
ATOM 3967 C C . TYR B 1 228 ? -9.906 -1.443 6.066 1 98.38 228 TYR B C 1
ATOM 3969 O O . TYR B 1 228 ? -8.984 -2.041 5.5 1 98.38 228 TYR B O 1
ATOM 3977 N N . ALA B 1 229 ? -10 -0.115 6.09 1 98.38 229 ALA B N 1
ATOM 3978 C CA . ALA B 1 229 ? -9.008 0.718 5.418 1 98.38 229 ALA B CA 1
ATOM 3979 C C . ALA B 1 229 ? -7.609 0.461 5.977 1 98.38 229 ALA B C 1
ATOM 3981 O O . ALA B 1 229 ? -6.648 0.306 5.219 1 98.38 229 ALA B O 1
ATOM 3982 N N . LEU B 1 230 ? -7.531 0.387 7.238 1 98.56 230 LEU B N 1
ATOM 3983 C CA . LEU B 1 230 ? -6.262 0.12 7.902 1 98.56 230 LEU B CA 1
ATOM 3984 C C . LEU B 1 230 ? -5.73 -1.259 7.527 1 98.56 230 LEU B C 1
ATOM 3986 O O . LEU B 1 230 ? -4.535 -1.418 7.266 1 98.56 230 LEU B O 1
ATOM 3990 N N . SER B 1 231 ? -6.621 -2.215 7.539 1 98.44 231 SER B N 1
ATOM 3991 C CA . SER B 1 231 ? -6.211 -3.58 7.223 1 98.44 231 SER B CA 1
ATOM 3992 C C . SER B 1 231 ? -5.617 -3.668 5.82 1 98.44 231 SER B C 1
ATOM 3994 O O . SER B 1 231 ? -4.555 -4.27 5.625 1 98.44 231 SER B O 1
ATOM 3996 N N . TRP B 1 232 ? -6.262 -3.082 4.855 1 98.44 232 TRP B N 1
ATOM 3997 C CA . TRP B 1 232 ? -5.75 -3.062 3.49 1 98.44 232 TRP B CA 1
ATOM 3998 C C . TRP B 1 232 ? -4.383 -2.391 3.432 1 98.44 232 TRP B C 1
ATOM 4000 O O . TRP B 1 232 ? -3.436 -2.941 2.861 1 98.44 232 TRP B O 1
ATOM 4010 N N . THR B 1 233 ? -4.266 -1.253 4.031 1 98.56 233 THR B N 1
ATOM 4011 C CA . THR B 1 233 ? -3.035 -0.473 3.936 1 98.56 233 THR B CA 1
ATOM 4012 C C . THR B 1 233 ? -1.882 -1.197 4.621 1 98.56 233 THR B C 1
ATOM 4014 O O . THR B 1 233 ? -0.782 -1.287 4.074 1 98.56 233 THR B O 1
ATOM 4017 N N . VAL B 1 234 ? -2.162 -1.799 5.75 1 98.56 234 VAL B N 1
ATOM 4018 C CA . VAL B 1 234 ? -1.132 -2.482 6.523 1 98.56 234 VAL B CA 1
ATOM 4019 C C . VAL B 1 234 ? -0.712 -3.764 5.805 1 98.56 234 VAL B C 1
ATOM 4021 O O . VAL B 1 234 ? 0.477 -4.086 5.738 1 98.56 234 VAL B O 1
ATOM 4024 N N . ASN B 1 235 ? -1.643 -4.473 5.27 1 97.62 235 ASN B N 1
ATOM 4025 C CA . ASN B 1 235 ? -1.311 -5.695 4.543 1 97.62 235 ASN B CA 1
ATOM 4026 C C . ASN B 1 235 ? -0.45 -5.398 3.316 1 97.62 235 ASN B C 1
ATOM 4028 O O . ASN B 1 235 ? 0.367 -6.227 2.912 1 97.62 235 ASN B O 1
ATOM 4032 N N . ILE B 1 236 ? -0.587 -4.266 2.77 1 97.88 236 ILE B N 1
ATOM 4033 C CA . ILE B 1 236 ? 0.136 -3.902 1.554 1 97.88 236 ILE B CA 1
ATOM 4034 C C . ILE B 1 236 ? 1.54 -3.422 1.913 1 97.88 236 ILE B C 1
ATOM 4036 O O . ILE B 1 236 ? 2.521 -3.82 1.28 1 97.88 236 ILE B O 1
ATOM 4040 N N . VAL B 1 237 ? 1.678 -2.654 3.012 1 97.81 237 VAL B N 1
ATOM 4041 C CA . VAL B 1 237 ? 2.949 -1.968 3.209 1 97.81 237 VAL B CA 1
ATOM 4042 C C . VAL B 1 237 ? 3.697 -2.588 4.387 1 97.81 237 VAL B C 1
ATOM 4044 O O . VAL B 1 237 ? 4.906 -2.4 4.531 1 97.81 237 VAL B O 1
ATOM 4047 N N . ASP B 1 238 ? 3.053 -3.234 5.34 1 97.19 238 ASP B N 1
ATOM 4048 C CA . ASP B 1 238 ? 3.641 -3.889 6.504 1 97.19 238 ASP B CA 1
ATOM 4049 C C . ASP B 1 238 ? 4.555 -2.934 7.27 1 97.19 238 ASP B C 1
ATOM 4051 O O . ASP B 1 238 ? 5.758 -3.178 7.387 1 97.19 238 ASP B O 1
ATOM 4055 N N . PRO B 1 239 ? 3.957 -1.854 7.848 1 98.31 239 PRO B N 1
ATOM 4056 C CA . PRO B 1 239 ? 4.75 -0.856 8.57 1 98.31 239 PRO B CA 1
ATOM 4057 C C . PRO B 1 239 ? 5.094 -1.29 9.992 1 98.31 239 PRO B C 1
ATOM 4059 O O . PRO B 1 239 ? 4.484 -2.225 10.523 1 98.31 239 PRO B O 1
ATOM 4062 N N . GLU B 1 240 ? 6.055 -0.632 10.594 1 98.12 240 GLU B N 1
ATOM 4063 C CA . GLU B 1 240 ? 6.367 -0.826 12.008 1 98.12 240 GLU B CA 1
ATOM 4064 C C . GLU B 1 240 ? 5.293 -0.21 12.898 1 98.12 240 GLU B C 1
ATOM 4066 O O . GLU B 1 240 ? 5.027 -0.708 13.992 1 98.12 240 GLU B O 1
ATOM 4071 N N . VAL B 1 241 ? 4.715 0.879 12.398 1 98.56 241 VAL B N 1
ATOM 4072 C CA . VAL B 1 241 ? 3.764 1.626 13.219 1 98.56 241 VAL B CA 1
ATOM 4073 C C . VAL B 1 241 ? 2.723 2.293 12.32 1 98.56 241 VAL B C 1
ATOM 4075 O O . VAL B 1 241 ? 3.02 2.664 11.18 1 98.56 241 VAL B O 1
ATOM 4078 N N . VAL B 1 242 ? 1.522 2.359 12.844 1 98.75 242 VAL B N 1
ATOM 4079 C CA . VAL B 1 242 ? 0.457 3.18 12.273 1 98.75 242 VAL B CA 1
ATOM 4080 C C . VAL B 1 242 ? 0.191 4.383 13.18 1 98.75 242 VAL B C 1
ATOM 4082 O O . VAL B 1 242 ? -0.086 4.223 14.375 1 98.75 242 VAL B O 1
ATOM 4085 N N . ILE B 1 243 ? 0.344 5.543 12.609 1 98.56 243 ILE B N 1
ATOM 4086 C CA . ILE B 1 243 ? 0.051 6.777 13.336 1 98.56 243 ILE B CA 1
ATOM 4087 C C . ILE B 1 243 ? -1.23 7.402 12.789 1 98.56 243 ILE B C 1
ATOM 4089 O O . ILE B 1 243 ? -1.361 7.613 11.578 1 98.56 243 ILE B O 1
ATOM 4093 N N . ILE B 1 244 ? -2.168 7.656 13.656 1 98 244 ILE B N 1
ATOM 4094 C CA . ILE B 1 244 ? -3.447 8.219 13.242 1 98 244 ILE B CA 1
ATOM 4095 C C . ILE B 1 244 ? -3.619 9.609 13.852 1 98 244 ILE B C 1
ATOM 4097 O O . ILE B 1 244 ? -3.488 9.781 15.062 1 98 244 ILE B O 1
ATOM 4101 N N . GLY B 1 245 ? -3.803 10.555 12.977 1 96 245 GLY B N 1
ATOM 4102 C CA . GLY B 1 245 ? -4.051 11.922 13.398 1 96 245 GLY B CA 1
ATOM 4103 C C . GLY B 1 245 ? -5.301 12.516 12.781 1 96 245 GLY B C 1
ATOM 4104 O O . GLY B 1 245 ? -6.07 11.812 12.125 1 96 245 GLY B O 1
ATOM 4105 N N . GLY B 1 246 ? -5.535 13.828 13.125 1 91.81 246 GLY B N 1
ATOM 4106 C CA . GLY B 1 246 ? -6.688 14.547 12.602 1 91.81 246 GLY B CA 1
ATOM 4107 C C . GLY B 1 246 ? -7.746 14.82 13.656 1 91.81 246 GLY B C 1
ATOM 4108 O O . GLY B 1 246 ? -7.734 14.211 14.727 1 91.81 246 GLY B O 1
ATOM 4109 N N . SER B 1 247 ? -8.672 15.617 13.32 1 89.25 247 SER B N 1
ATOM 4110 C CA . SER B 1 247 ? -9.625 16.156 14.281 1 89.25 247 SER B CA 1
ATOM 4111 C C . SER B 1 247 ? -10.602 15.078 14.75 1 89.25 247 SER B C 1
ATOM 4113 O O . SER B 1 247 ? -11.148 15.164 15.852 1 89.25 247 SER B O 1
ATOM 4115 N N . VAL B 1 248 ? -10.828 14.078 13.961 1 94.31 248 VAL B N 1
ATOM 4116 C CA . VAL B 1 248 ? -11.758 13.008 14.328 1 94.31 248 VAL B CA 1
ATOM 4117 C C . VAL B 1 248 ? -11.219 12.25 15.539 1 94.31 248 VAL B C 1
ATOM 4119 O O . VAL B 1 248 ? -11.984 11.602 16.266 1 94.31 248 VAL B O 1
ATOM 4122 N N . MET B 1 249 ? -9.938 12.359 15.766 1 95 249 MET B N 1
ATOM 4123 C CA . MET B 1 249 ? -9.297 11.633 16.859 1 95 249 MET B CA 1
ATOM 4124 C C . MET B 1 249 ? -9.773 12.148 18.203 1 95 249 MET B C 1
ATOM 4126 O O . MET B 1 249 ? -9.578 11.5 19.234 1 95 249 MET B O 1
ATOM 4130 N N . HIS B 1 250 ? -10.383 13.305 18.219 1 94.12 250 HIS B N 1
ATOM 4131 C CA . HIS B 1 250 ? -11.008 13.797 19.438 1 94.12 250 HIS B CA 1
ATOM 4132 C C . HIS B 1 250 ? -12.109 12.844 19.906 1 94.12 250 HIS B C 1
ATOM 4134 O O . HIS B 1 250 ? -12.531 12.906 21.062 1 94.12 250 HIS B O 1
ATOM 4140 N N . SER B 1 251 ? -12.57 11.992 19.078 1 96.88 251 SER B N 1
ATOM 4141 C CA . SER B 1 251 ? -13.617 11.031 19.406 1 96.88 251 SER B CA 1
ATOM 4142 C C . SER B 1 251 ? -13.07 9.609 19.453 1 96.88 251 SER B C 1
ATOM 4144 O O . SER B 1 251 ? -13.82 8.641 19.312 1 96.88 251 SER B O 1
ATOM 4146 N N . SER B 1 252 ? -11.758 9.477 19.625 1 96.88 252 SER B N 1
ATOM 4147 C CA . SER B 1 252 ? -11.117 8.172 19.578 1 96.88 252 SER B CA 1
ATOM 4148 C C . SER B 1 252 ? -11.641 7.258 20.672 1 96.88 252 SER B C 1
ATOM 4150 O O . SER B 1 252 ? -11.609 6.031 20.531 1 96.88 252 SER B O 1
ATOM 4152 N N . ASP B 1 253 ? -12.102 7.824 21.781 1 97.81 253 ASP B N 1
ATOM 4153 C CA . ASP B 1 253 ? -12.648 7.039 22.875 1 97.81 253 ASP B CA 1
ATOM 4154 C C . ASP B 1 253 ? -13.836 6.203 22.422 1 97.81 253 ASP B C 1
ATOM 4156 O O . ASP B 1 253 ? -14.164 5.184 23.031 1 97.81 253 ASP B O 1
ATOM 4160 N N . ILE B 1 254 ? -14.484 6.57 21.406 1 98.12 254 ILE B N 1
ATOM 4161 C CA . ILE B 1 254 ? -15.711 5.934 20.938 1 98.12 254 ILE B CA 1
ATOM 4162 C C . ILE B 1 254 ? -15.359 4.727 20.062 1 98.12 254 ILE B C 1
ATOM 4164 O O . ILE B 1 254 ? -16.047 3.707 20.094 1 98.12 254 ILE B O 1
ATOM 4168 N N . PHE B 1 255 ? -14.281 4.832 19.297 1 98.19 255 PHE B N 1
ATOM 4169 C CA . PHE B 1 255 ? -14.164 3.836 18.234 1 98.19 255 PHE B CA 1
ATOM 4170 C C . PHE B 1 255 ? -12.828 3.107 18.328 1 98.19 255 PHE B C 1
ATOM 4172 O O . PHE B 1 255 ? -12.641 2.059 17.703 1 98.19 255 PHE B O 1
ATOM 4179 N N . TRP B 1 256 ? -11.82 3.52 19.062 1 98.31 256 TRP B N 1
ATOM 4180 C CA . TRP B 1 256 ? -10.43 3.09 18.953 1 98.31 256 TRP B CA 1
ATOM 4181 C C . TRP B 1 256 ? -10.297 1.603 19.266 1 98.31 256 TRP B C 1
ATOM 4183 O O . TRP B 1 256 ? -9.773 0.836 18.453 1 98.31 256 TRP B O 1
ATOM 4193 N N . ASP B 1 257 ? -10.82 1.179 20.406 1 98.25 257 ASP B N 1
ATOM 4194 C CA . ASP B 1 257 ? -10.617 -0.2 20.844 1 98.25 257 ASP B CA 1
ATOM 4195 C C . ASP B 1 257 ? -11.281 -1.181 19.875 1 98.25 257 ASP B C 1
ATOM 4197 O O . ASP B 1 257 ? -10.695 -2.201 19.516 1 98.25 257 ASP B O 1
ATOM 4201 N N . SER B 1 258 ? -12.492 -0.872 19.516 1 98.31 258 SER B N 1
ATOM 4202 C CA . SER B 1 258 ? -13.211 -1.725 18.578 1 98.31 258 SER B CA 1
ATOM 4203 C C . SER B 1 258 ? -12.516 -1.767 17.234 1 98.31 258 SER B C 1
ATOM 4205 O O . SER B 1 258 ? -12.438 -2.82 16.594 1 98.31 258 SER B O 1
ATOM 4207 N N . MET B 1 259 ? -12.039 -0.644 16.844 1 98.44 259 MET B N 1
ATOM 4208 C CA . MET B 1 259 ? -11.305 -0.553 15.578 1 98.44 259 MET B CA 1
ATOM 4209 C C . MET B 1 259 ? -10.055 -1.421 15.609 1 98.44 259 MET B C 1
ATOM 4211 O O . MET B 1 259 ? -9.805 -2.191 14.68 1 98.44 259 MET B O 1
ATOM 4215 N N . VAL B 1 260 ? -9.273 -1.344 16.688 1 98.31 260 VAL B N 1
ATOM 4216 C CA . VAL B 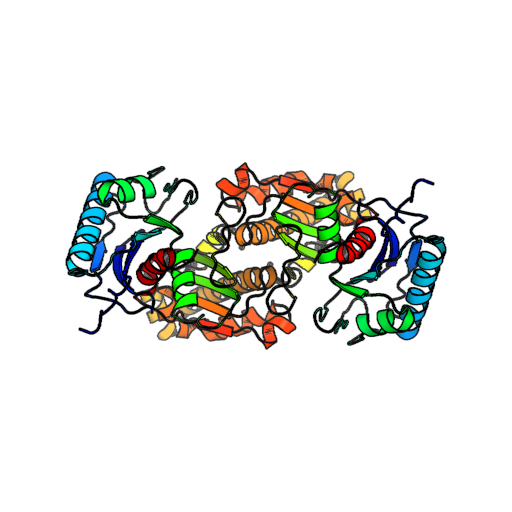1 260 ? -8.039 -2.102 16.828 1 98.31 260 VAL B CA 1
ATOM 4217 C C . VAL B 1 260 ? -8.344 -3.598 16.797 1 98.31 260 VAL B C 1
ATOM 4219 O O . VAL B 1 260 ? -7.656 -4.367 16.125 1 98.31 260 VAL B O 1
ATOM 4222 N N . SER B 1 261 ? -9.328 -4.016 17.5 1 97.88 261 SER B N 1
ATOM 4223 C CA . SER B 1 261 ? -9.703 -5.422 17.578 1 97.88 261 SER B CA 1
ATOM 4224 C C . SER B 1 261 ? -10.094 -5.965 16.203 1 97.88 261 SER B C 1
ATOM 4226 O O . SER B 1 261 ? -9.633 -7.035 15.797 1 97.88 261 SER B O 1
ATOM 4228 N N . LEU B 1 262 ? -10.93 -5.242 15.508 1 97.12 262 LEU B N 1
ATOM 4229 C CA . LEU B 1 262 ? -11.383 -5.672 14.188 1 97.12 262 LEU B CA 1
ATOM 4230 C C . LEU B 1 262 ? -10.234 -5.664 13.188 1 97.12 262 LEU B C 1
ATOM 4232 O O . LEU B 1 262 ? -10.078 -6.605 12.406 1 97.12 262 LEU B O 1
ATOM 4236 N N . PHE B 1 263 ? -9.461 -4.625 13.234 1 97.44 263 PHE B N 1
ATOM 4237 C CA . PHE B 1 263 ? -8.305 -4.445 12.367 1 97.44 263 PHE B CA 1
ATOM 4238 C C . PHE B 1 263 ? -7.359 -5.641 12.469 1 97.44 263 PHE B C 1
ATOM 4240 O O . PHE B 1 263 ? -6.938 -6.188 11.453 1 97.44 263 PHE B O 1
ATOM 4247 N N . LYS B 1 264 ? -7.059 -6.07 13.594 1 97.31 264 LYS B N 1
ATOM 4248 C CA . LYS B 1 264 ? -6.074 -7.121 13.836 1 97.31 264 LYS B CA 1
ATOM 4249 C C . LYS B 1 264 ? -6.566 -8.469 13.312 1 97.31 264 LYS B C 1
ATOM 4251 O O . LYS B 1 264 ? -5.77 -9.383 13.102 1 97.31 264 LYS B O 1
ATOM 4256 N N . LYS B 1 265 ? -7.84 -8.641 13.078 1 96.25 265 LYS B N 1
ATOM 4257 C CA . LYS B 1 265 ? -8.406 -9.875 12.547 1 96.25 265 LYS B CA 1
ATOM 4258 C C . LYS B 1 265 ? -8.07 -10.039 11.062 1 96.25 265 LYS B C 1
ATOM 4260 O O . LYS B 1 265 ? -8.141 -11.141 10.523 1 96.25 265 LYS B O 1
ATOM 4265 N N . TYR B 1 266 ? -7.723 -8.945 10.406 1 97.12 266 TYR B N 1
ATOM 4266 C CA . TYR B 1 266 ? -7.637 -8.977 8.945 1 97.12 266 TYR B CA 1
ATOM 4267 C C . TYR B 1 266 ? -6.219 -8.68 8.477 1 97.12 266 TYR B C 1
ATOM 4269 O O . TYR B 1 266 ? -6.012 -8.281 7.328 1 97.12 266 TYR B O 1
ATOM 4277 N N . ILE B 1 267 ? -5.246 -8.805 9.375 1 96.5 267 ILE B N 1
ATOM 4278 C CA . ILE B 1 267 ? -3.865 -8.617 8.945 1 96.5 267 ILE B CA 1
ATOM 4279 C C . ILE B 1 267 ? -3.045 -9.859 9.297 1 96.5 267 ILE B C 1
ATOM 4281 O O . ILE B 1 267 ? -3.48 -10.695 10.086 1 96.5 267 ILE B O 1
ATOM 4285 N N . CYS B 1 268 ? -1.891 -10.008 8.633 1 92.31 268 CYS B N 1
ATOM 4286 C CA . CYS B 1 268 ? -1.003 -11.141 8.875 1 92.31 268 CYS B CA 1
ATOM 4287 C C . CYS B 1 268 ? -0.68 -11.281 10.359 1 92.31 268 CYS B C 1
ATOM 4289 O O . CYS B 1 268 ? -0.375 -10.289 11.023 1 92.31 268 CYS B O 1
ATOM 4291 N N . PRO B 1 269 ? -0.711 -12.469 10.898 1 91.69 269 PRO B N 1
ATOM 4292 C CA . PRO B 1 269 ? -0.449 -12.68 12.32 1 91.69 269 PRO B CA 1
ATOM 4293 C C . PRO B 1 269 ? 0.917 -12.156 12.758 1 91.69 269 PRO B C 1
ATOM 4295 O O . PRO B 1 269 ? 1.053 -11.617 13.859 1 91.69 269 PRO B O 1
ATOM 4298 N N . GLN B 1 270 ? 1.938 -12.32 11.953 1 91.31 270 GLN B N 1
ATOM 4299 C CA . GLN B 1 270 ? 3.262 -11.805 12.273 1 91.31 270 GLN B CA 1
ATOM 4300 C C . GLN B 1 270 ? 3.234 -10.289 12.445 1 91.31 270 GLN B C 1
ATOM 4302 O O . GLN B 1 270 ? 3.83 -9.758 13.383 1 91.31 270 GLN B O 1
ATOM 4307 N N . THR B 1 271 ? 2.537 -9.633 11.539 1 95.06 271 THR B N 1
ATOM 4308 C CA . THR B 1 271 ? 2.385 -8.18 11.633 1 95.06 271 THR B CA 1
ATOM 4309 C C . THR B 1 271 ? 1.548 -7.805 12.852 1 95.06 271 THR B C 1
ATOM 4311 O O . THR B 1 271 ? 1.914 -6.902 13.609 1 95.06 271 THR B O 1
ATOM 4314 N N . ALA B 1 272 ? 0.45 -8.508 13.07 1 96.5 272 ALA B N 1
ATOM 4315 C CA . ALA B 1 272 ? -0.46 -8.227 14.18 1 96.5 272 ALA B CA 1
ATOM 4316 C C . ALA B 1 272 ? 0.264 -8.312 15.523 1 96.5 272 ALA B C 1
ATOM 4318 O O . ALA B 1 272 ? -0.06 -7.582 16.453 1 96.5 272 ALA B O 1
ATOM 4319 N N . ALA B 1 273 ? 1.24 -9.148 15.602 1 94.56 273 ALA B N 1
ATOM 4320 C CA . ALA B 1 273 ? 1.957 -9.391 16.844 1 94.56 273 ALA B CA 1
ATOM 4321 C C . ALA B 1 273 ? 2.875 -8.227 17.188 1 94.56 273 ALA B C 1
ATOM 4323 O O . ALA B 1 273 ? 3.197 -8 18.359 1 94.56 273 ALA B O 1
ATOM 4324 N N . SER B 1 274 ? 3.236 -7.418 16.203 1 95.56 274 SER B N 1
ATOM 4325 C CA . SER B 1 274 ? 4.297 -6.453 16.484 1 95.56 274 SER B CA 1
ATOM 4326 C C . SER B 1 274 ? 3.859 -5.035 16.141 1 95.56 274 SER B C 1
ATOM 4328 O O . SER B 1 274 ? 4.453 -4.062 16.609 1 95.56 274 SER B O 1
ATOM 4330 N N . ILE B 1 275 ? 2.828 -4.887 15.359 1 97.19 275 ILE B N 1
ATOM 4331 C CA . ILE B 1 275 ? 2.465 -3.572 14.844 1 97.19 275 ILE B CA 1
ATOM 4332 C C . ILE B 1 275 ? 1.984 -2.686 15.992 1 97.19 275 ILE B C 1
ATOM 4334 O O . ILE B 1 275 ? 1.292 -3.152 16.906 1 97.19 275 ILE B O 1
ATOM 4338 N N . GLN B 1 276 ? 2.365 -1.431 15.945 1 96.69 276 GLN B N 1
ATOM 4339 C CA . GLN B 1 276 ? 1.891 -0.43 16.891 1 96.69 276 GLN B CA 1
ATOM 4340 C C . GLN B 1 276 ? 0.893 0.521 16.234 1 96.69 276 GLN B C 1
ATOM 4342 O O . GLN B 1 276 ? 1.087 0.941 15.094 1 96.69 276 GLN B O 1
ATOM 4347 N N . LEU B 1 277 ? -0.18 0.756 16.922 1 97.88 277 LEU B N 1
ATOM 4348 C CA . LEU B 1 277 ? -1.1 1.831 16.562 1 97.88 277 LEU B CA 1
ATOM 4349 C C . LEU B 1 277 ? -1.037 2.963 17.578 1 97.88 277 LEU B C 1
ATOM 4351 O O . LEU B 1 277 ? -1.229 2.734 18.781 1 97.88 277 LEU B O 1
ATOM 4355 N N . LYS B 1 278 ? -0.708 4.168 17.062 1 97.19 278 LYS B N 1
ATOM 4356 C CA . LYS B 1 278 ? -0.519 5.316 17.938 1 97.19 278 LYS B CA 1
ATOM 4357 C C . LYS B 1 278 ? -1.276 6.535 17.422 1 97.19 278 LYS B C 1
ATOM 4359 O O . LYS B 1 278 ? -1.355 6.754 16.219 1 97.19 278 LYS B O 1
ATOM 4364 N N . PRO B 1 279 ? -1.837 7.324 18.375 1 97.12 279 PRO B N 1
ATOM 4365 C CA . PRO B 1 279 ? -2.25 8.664 17.938 1 97.12 279 PRO B CA 1
ATOM 4366 C C . PRO B 1 279 ? -1.066 9.547 17.547 1 97.12 279 PRO B C 1
ATOM 4368 O O . PRO B 1 279 ? 0.056 9.32 18 1 97.12 279 PRO B O 1
ATOM 4371 N N . ALA B 1 280 ? -1.327 10.477 16.688 1 97.19 280 ALA B N 1
ATOM 4372 C CA . ALA B 1 280 ? -0.294 11.438 16.312 1 97.19 280 ALA B CA 1
ATOM 4373 C C . ALA B 1 280 ? 0.227 12.195 17.516 1 97.19 280 ALA B C 1
ATOM 4375 O O . ALA B 1 280 ? -0.543 12.547 18.422 1 97.19 280 ALA B O 1
ATOM 4376 N N . GLY B 1 281 ? 1.521 12.414 17.531 1 96.5 281 GLY B N 1
ATOM 4377 C CA . GLY B 1 281 ? 2.18 13 18.688 1 96.5 281 GLY B CA 1
ATOM 4378 C C . GLY B 1 281 ? 2.234 14.516 18.641 1 96.5 281 GLY B C 1
ATOM 4379 O O . GLY B 1 281 ? 2.254 15.18 19.672 1 96.5 281 GLY B O 1
ATOM 4380 N N . LEU B 1 282 ? 2.25 15.07 17.484 1 95.62 282 LEU B N 1
ATOM 4381 C CA . LEU B 1 282 ? 2.453 16.5 17.312 1 95.62 282 LEU B CA 1
ATOM 4382 C C . LEU B 1 282 ? 1.132 17.25 17.438 1 95.62 282 LEU B C 1
ATOM 4384 O O . LEU B 1 282 ? 1.122 18.469 17.625 1 95.62 282 LEU B O 1
ATOM 4388 N N . LYS B 1 283 ? 0.007 16.562 17.328 1 88.38 283 LYS B N 1
ATOM 4389 C CA . LYS B 1 283 ? -1.348 17.047 17.578 1 88.38 283 LYS B CA 1
ATOM 4390 C C . LYS B 1 283 ? -1.632 18.297 16.75 1 88.38 283 LYS B C 1
ATOM 4392 O O . LYS B 1 283 ? -1.459 18.312 15.539 1 88.38 283 LYS B O 1
ATOM 4397 N N . ASP B 1 284 ? -1.867 19.422 17.406 1 87.38 284 ASP B N 1
ATOM 4398 C CA . ASP B 1 284 ? -2.363 20.625 16.75 1 87.38 284 ASP B CA 1
ATOM 4399 C C . ASP B 1 284 ? -1.271 21.281 15.914 1 87.38 284 ASP B C 1
ATOM 4401 O O . ASP B 1 284 ? -1.56 22.125 15.062 1 87.38 284 ASP B O 1
ATOM 4405 N N . ASN B 1 285 ? -0.091 20.875 16.109 1 94.31 285 ASN B N 1
ATOM 4406 C CA . ASN B 1 285 ? 1.028 21.484 15.406 1 94.31 285 ASN B CA 1
ATOM 4407 C C . ASN B 1 285 ? 1.525 20.578 14.273 1 94.31 285 ASN B C 1
ATOM 4409 O O . ASN B 1 285 ? 2.434 20.969 13.531 1 94.31 285 ASN B O 1
ATOM 4413 N N . ALA B 1 286 ? 0.873 19.5 14.062 1 95.38 286 ALA B N 1
ATOM 4414 C CA . ALA B 1 286 ? 1.374 18.469 13.164 1 95.38 286 ALA B CA 1
ATOM 4415 C C . ALA B 1 286 ? 1.485 19 11.734 1 95.38 286 ALA B C 1
ATOM 4417 O O . ALA B 1 286 ? 2.447 18.688 11.023 1 95.38 286 ALA B O 1
ATOM 4418 N N . GLY B 1 287 ? 0.547 19.766 11.352 1 95.75 287 GLY B N 1
ATOM 4419 C CA . GLY B 1 287 ? 0.504 20.25 9.977 1 95.75 287 GLY B CA 1
ATOM 4420 C C . GLY B 1 287 ? 1.715 21.078 9.594 1 95.75 287 GLY B C 1
ATOM 4421 O O . GLY B 1 287 ? 2.533 20.641 8.773 1 95.75 287 GLY B O 1
ATOM 4422 N N . PHE B 1 288 ? 1.911 22.219 10.281 1 97.94 288 PHE B N 1
ATOM 4423 C CA . PHE B 1 288 ? 2.988 23.109 9.875 1 97.94 288 PHE B CA 1
ATOM 4424 C C . PHE B 1 288 ? 4.344 22.547 10.289 1 97.94 288 PHE B C 1
ATOM 4426 O O . PHE B 1 288 ? 5.352 22.781 9.617 1 97.94 288 PHE B O 1
ATOM 4433 N N . MET B 1 289 ? 4.406 21.828 11.367 1 98.19 289 MET B N 1
ATOM 4434 C CA . MET B 1 289 ? 5.668 21.188 11.719 1 98.19 289 MET B CA 1
ATOM 4435 C C . MET B 1 289 ? 6.086 20.172 10.648 1 98.19 289 MET B C 1
ATOM 4437 O O . MET B 1 289 ? 7.258 20.109 10.273 1 98.19 289 MET B O 1
ATOM 4441 N N . GLY B 1 290 ? 5.09 19.375 10.203 1 98.31 290 GLY B N 1
ATOM 4442 C CA . GLY B 1 290 ? 5.355 18.453 9.109 1 98.31 290 GLY B CA 1
ATOM 4443 C C . GLY B 1 290 ? 5.828 19.156 7.848 1 98.31 290 GLY B C 1
ATOM 4444 O O . GLY B 1 290 ? 6.746 18.672 7.18 1 98.31 290 GLY B O 1
ATOM 4445 N N . ALA B 1 291 ? 5.18 20.234 7.551 1 98.44 291 ALA B N 1
ATOM 4446 C CA . ALA B 1 291 ? 5.586 21.016 6.387 1 98.44 291 ALA B CA 1
ATOM 4447 C C . ALA B 1 291 ? 7.016 21.516 6.535 1 98.44 291 ALA B C 1
ATOM 4449 O O . ALA B 1 291 ? 7.812 21.438 5.594 1 98.44 291 ALA B O 1
ATOM 4450 N N . ALA B 1 292 ? 7.371 22.016 7.707 1 98.44 292 ALA B N 1
ATOM 4451 C CA . ALA B 1 292 ? 8.734 22.453 7.965 1 98.44 292 ALA B CA 1
ATOM 4452 C C . ALA B 1 292 ? 9.727 21.312 7.812 1 98.44 292 ALA B C 1
ATOM 4454 O O . ALA B 1 292 ? 10.852 21.5 7.332 1 98.44 292 ALA B O 1
ATOM 4455 N N . ALA B 1 293 ? 9.305 20.156 8.195 1 98.12 293 ALA B N 1
ATOM 4456 C CA . ALA B 1 293 ? 10.156 18.969 8.148 1 98.12 293 ALA B CA 1
ATOM 4457 C C . ALA B 1 293 ? 10.648 18.703 6.73 1 98.12 293 ALA B C 1
ATOM 4459 O O . ALA B 1 293 ? 11.75 18.172 6.539 1 98.12 293 ALA B O 1
ATOM 4460 N N . LEU B 1 294 ? 9.844 19.047 5.73 1 97.94 294 LEU B N 1
ATOM 4461 C CA . LEU B 1 294 ? 10.211 18.859 4.332 1 97.94 294 LEU B CA 1
ATOM 4462 C C . LEU B 1 294 ? 11.562 19.5 4.035 1 97.94 294 LEU B C 1
ATOM 4464 O O . LEU B 1 294 ? 12.297 19.031 3.164 1 97.94 294 LEU B O 1
ATOM 4468 N N . MET B 1 295 ? 11.922 20.516 4.789 1 97.62 295 MET B N 1
ATOM 4469 C CA . MET B 1 295 ? 13.133 21.281 4.527 1 97.62 295 MET B CA 1
ATOM 4470 C C . MET B 1 295 ? 14.352 20.609 5.16 1 97.62 295 MET B C 1
ATOM 4472 O O . MET B 1 295 ? 15.492 20.953 4.844 1 97.62 295 MET B O 1
ATOM 4476 N N . PHE B 1 296 ? 14.086 19.688 6.043 1 96.44 296 PHE B N 1
ATOM 4477 C CA . PHE B 1 296 ? 15.18 19.125 6.82 1 96.44 296 PHE B CA 1
ATOM 4478 C C . PHE B 1 296 ? 15.555 17.734 6.309 1 96.44 296 PHE B C 1
ATOM 4480 O O . PHE B 1 296 ? 16.484 17.109 6.824 1 96.44 296 PHE B O 1
ATOM 4487 N N . VAL B 1 297 ? 14.82 17.234 5.34 1 92.88 297 VAL B N 1
ATOM 4488 C CA . VAL B 1 297 ? 15.117 15.922 4.793 1 92.88 297 VAL B CA 1
ATOM 4489 C C . VAL B 1 297 ? 15.508 16.047 3.322 1 92.88 297 VAL B C 1
ATOM 4491 O O . VAL B 1 297 ? 15.25 17.078 2.691 1 92.88 297 VAL B O 1
ATOM 4494 N N . GLU B 1 298 ? 16.172 14.984 2.752 1 77.81 298 GLU B N 1
ATOM 4495 C CA . GLU B 1 298 ? 16.672 15.016 1.38 1 77.81 298 GLU B CA 1
ATOM 4496 C C . GLU B 1 298 ? 15.609 14.531 0.396 1 77.81 298 GLU B C 1
ATOM 4498 O O . GLU B 1 298 ? 14.742 13.734 0.755 1 77.81 298 GLU B O 1
#

Sequence (596 aa):
MRIVYPKKIAIGVDIGGTKIKAGLVDINGQIIGIPESIRTLAHEPGEMIIEQLTLLIRRMIQQADGAELIGIGIGSTGPLDINKGIILECNNLPTLHNYPLHKKIESTFGLPVKLDNDANAMMLGEALWGAGRNLNSILGITLGTGLGAAIVVNRKIIRGATGCAGEIWLSPYKEGMIEDYVSGTGISNLYQRITKRKISGEEISKLAREGDINALKAWKEFTQALAYALSWTVNIVDPEVVIIGGSVMHSSDIFWDSMVSLFKKYICPQTAASIQLKPAGLKDNAGFMGAAALMFVEMRIVYPKKIAIGVDIGGTKIKAGLVDINGQIIGIPESIRTLAHEPGEMIIEQLTLLIRRMIQQADGAELIGIGIGSTGPLDINKGIILECNNLPTLHNYPLHKKIESTFGLPVKLDNDANAMMLGEALWGAGRNLNSILGITLGTGLGAAIVVNRKIIRGATGCAGEIWLSPYKEGMIEDYVSGTGISNLYQRITKRKISGEEISKLAREGDINALKAWKEFTQALAYALSWTVNIVDPEVVIIGGSVMHSSDIFWDSMVSLFKKYICPQTAASIQLKPAGLKDNAGFMGAAALMFVE

Solvent-accessible surface area (backbone atoms only — not comparable to full-atom values): 28960 Å² total; per-residue (Å²): 128,81,79,70,72,66,58,53,26,21,34,5,30,19,40,45,49,63,37,30,33,34,32,33,30,33,88,83,62,46,74,47,77,76,65,49,73,44,73,29,56,34,86,43,60,35,67,58,39,50,50,52,49,51,52,54,52,50,54,49,58,60,59,47,72,84,45,42,70,70,26,39,9,33,6,28,66,52,48,54,38,51,92,75,24,23,32,30,85,14,85,53,36,60,47,39,49,65,30,53,54,41,59,52,53,23,68,74,68,74,39,55,61,44,58,42,45,30,42,44,18,24,40,48,21,21,35,70,65,26,64,35,44,96,56,50,32,38,34,30,37,34,27,28,74,45,40,39,28,21,41,33,47,72,80,34,75,52,36,47,67,66,50,46,20,17,50,45,34,46,14,64,39,94,94,46,37,38,26,60,38,34,18,37,54,7,44,21,48,43,33,18,72,76,70,74,48,84,56,53,47,69,56,39,49,52,38,31,76,71,61,35,64,64,36,44,49,28,47,50,54,27,25,54,46,42,18,41,54,48,16,46,52,40,14,46,51,18,42,48,30,36,34,41,34,48,67,50,53,80,50,36,88,78,35,47,69,63,21,53,59,57,21,49,71,24,35,54,66,72,46,54,73,62,50,41,81,41,63,48,57,48,58,94,47,23,43,18,48,3,4,18,39,57,67,76,47,132,130,78,79,70,71,65,58,54,26,19,34,5,29,18,40,45,50,61,37,30,32,34,31,35,30,33,88,84,62,46,74,49,77,77,66,49,74,45,74,30,57,34,84,42,59,37,67,56,40,49,51,51,49,50,50,53,51,50,54,49,58,60,58,47,70,84,46,41,71,69,26,38,9,33,6,28,65,53,49,54,38,52,91,74,23,24,32,29,85,15,85,52,35,60,49,38,50,66,29,54,54,41,59,52,53,23,68,73,68,72,40,55,60,47,57,43,45,31,45,45,18,23,43,49,19,22,34,69,66,27,65,34,47,96,55,51,32,37,35,29,38,34,27,29,74,46,39,38,29,21,40,33,48,71,81,31,76,51,36,48,66,67,52,48,19,17,49,46,36,46,13,64,39,94,94,45,36,38,27,59,37,35,17,38,52,8,44,20,47,43,32,19,74,74,70,74,47,84,56,53,47,67,56,40,49,53,37,31,77,70,62,36,64,63,37,43,50,28,47,50,54,26,26,52,48,43,19,42,54,49,14,44,53,40,14,47,51,18,42,48,30,37,35,42,35,48,67,52,53,80,50,36,90,78,35,46,69,63,20,52,58,56,22,49,72,25,35,54,66,74,46,55,76,62,50,40,80,39,64,47,56,48,59,96,47,23,43,19,49,3,4,16,40,55,68,76,47,133

Foldseek 3Di:
DPPPQFFAKEKFWEAFLFKIKIFIAGLQGDTADDIDMDTQPLVDAPVVSVVVVLVNVVVRVVRCVPGHYQAYFYAYAADDQQVQCFHDCDPSRNNRHRPNNLVVNCVVPVHHYHYAHQQALLVLLCCPHKDVDPFAWEWEWEAEQWIWIWIGGNSRTDQPDRRCPGVQQAPDDDPGGLRCQAHQVNLQNLLCVQVVDGDGSVVLLVCVVVPNPSSLVSLVSSLLSLLVSLLVVCQVRVGQEYEYYYDNCVSCVNRVVVSLVSNLVRHDVVSSVRYYYYYIGCHPCSRRSSRRSSSNDD/DPPPQFFAKEKFWEAFLFKIKIFIATLQGDTADDIDMDTQPLVDAPVVSVVVVLVNVVVRVVRCVPGHYQAYFYAYAADDQQVQCFHDCDPSRNNRHRPNNLVVNCVSPVHHYHYAHQQALLVLLCCPHKDNDPFAWEWEWEAEQWIWIWIGGNSDTDQPDRRCPGVQQQPDDDPGGLRCQAHQVNLQNLLCVQVVDGDGSVVLLVCVVVPNPSSLVSLVSSLLSLLVSLLVVCQVRVGQEYEYAYDNCVSCVSRVVVSLVSNLVRHDVVSSVRYYYYYIGCHPCSRRSSRRSSSNDD